Protein 8CN6 (pdb70)

InterPro domains:
  IPR016054 Ly-6 antigen/uPA receptor-like [SM00134] (26-108)
  IPR018363 CD59 antigen, conserved site [PS00983] (27-70)
  IPR045860 Snake toxin-like superfamily [G3DSA:2.10.60.10] (25-103)
  IPR045860 Snake toxin-like superfamily [SSF57302] (26-97)
  IPR056949 CD59 glycoprotein [PF25152] (28-95)
  IPR056949 CD59 glycoprotein [cd23554] (26-95)

Solvent-accessible surface area: 26222 Å² total

B-factor: mean 78.97, std 21.96, range [30.0, 183.28]

Foldseek 3Di:
DAKWQADPAWDQFGPRIDDDPPVFQKWKWKDQPSTIGTHRHHPVQPDDVSVCVVVVGDDMDMDMDRHHHPHGDVVVD/DAKWQFDPFWDQFGPHIDDDPPVFQKWKWKDQPSTIGTHRHHPVQPDDVSVCVVVVGDDMDMDMDGHHHPHGDVVD/DAKWQADPAWDQFGPDIDDDPPVFQKWKWKDAPSTIGTHRHHPVQPDDVSVCVVVVGDDMDMDMDGHHHPHGDVVD/DAKWQADPAWDQFRPRIDDDPPVFQKWKWKDQPSTIGTHRHHPVQPDDVSVCVVVVGDDMDMDMDRHHHPHGDVVPD/DAKWQADPFWDQFGPDIDDDPPVFQKWKWKDQDSTIGTHRHHPVQPDDVSVCVVVVGDDMDMDMDRDHHPHGPVVD/DAKWQADPAWDQFGDDIDDDPPVFQKWKWKDAPPTIGTHRHHPVQPDDVSVCVVVVGDDMDMDMDRDHHPHGDVVVD/DPDADPCGD/DDDADDCGD/DDDADDCGD

Sequence (486 aa):
MLQCYNCPNPTADCKTAVNCSSDFDACLITKAGLQVYNKCWKFEHCNFNDVTTRLRENELTYYCCKKDLCNFNEQLEMLQCYNCPNPTADCKTAVNCSSDFDACLITKAGLQVYNKCWKFEHCNFNDVTTRLRENELTYYCCKKDLCNFNEQLMLQCYNCPNPTADCKTAVNCSSDFDACLITKAGLQVYNKCWKFEHCNFNDVTTRLRENELTYYCCKKDLCNFNEQLMLQCYNCPNPTADCKTAVNCSSDFDACLITKAGLQVYNKCWKFEHCNFNDVTTRLRENELTYYCCKKDLCNFNEQLEMLQCYNCPNPTADCKTAVNCSSDFDACLITKAGLQVYNKCWKFEHCNFNDVTTRLRENELTYYCCKKDLCNFNEQLMLQCYNCPNPTADCKTAVNCSSDFDACLITKAGLQVYNKCWKFEHCNFNDVTTRLRENELTYYCCKKDLCNFNEQLEYSWTWGNVGYSWTWGNVGYSWTWGNVG

Organism: Homo sapiens (NCBI:txid9606)

GO terms:
  GO:0005886 plasma membrane (C, IDA)
  GO:0009897 external side of plasma membrane (C, IDA)
  GO:1903659 regulation of complement-dependent cytotoxicity (P, IDA)
  GO:0030449 regulation of complement activation (P, IDA)
  GO:0001971 negative regulation of activation of membrane attack complex (P, IDA)
  GO:0045916 negative regulation of complement activation (P, IDA)
  GO:1903660 negative regulation of complement-dependent cytotoxicity (P, IDA)
  GO:0140311 protein sequestering activity (F, IDA)
  GO:0005576 extracellular region (C, EXP)
  GO:0016020 membrane (C, TAS)
  GO:0007166 cell surface receptor signaling pathway (P, TAS)
  GO:0007596 blood coagulation (P, TAS)
  GO:0005515 protein binding (F, IPI)
  GO:0033116 endoplasmic reticulum-Golgi intermediate compartment membrane (C, TAS)
  GO:0035579 specific granule membrane (C, TAS)
  GO:0000139 Golgi membrane (C, TAS)
  GO:0070821 tertiary granule membrane (C, TAS)
  GO:0005789 endoplasmic reticulum membrane (C, TAS)
  GO:0005886 plasma membrane (C, TAS)
  GO:0012507 ER to Golgi transport vesicle membrane (C, TAS)

Secondary structure (DSSP, 8-state):
--EEE--SS--TT---EEEE-TT--EEEEEEETTEEEEEEE-GGG-SHHHHHHHHT-SS-EEEEE-STT---GGG--/--EEE--SS--TT--EEEE--TT--EEEEEEETTEEEEEEE-GGG-SHHHHHHHHT-SS-EEEEE-STT---GGG-/--EEE--SS--TT---EEE--TT--EEEEEEETTEEEEEEE-GGG-SHHHHHHHHT-SS-EEEEE-STT---GGG-/--EEE--SS--SS---EEE--TT--EEEEEEETTEEEEEEE-GGG-SHHHHHHHHT-SS-EEEEE-STT---GGG--/--EEE--SS--TT---EEE--TT--EEEEEEETTEEEEEEE-GGG-SHHHHHHHHT-SS-EEEEESSSS---GGG-/-EEEE--SS--TT---EEEE-TT--EEEEEEETTEEEEEEE-GGG-SHHHHHHHHT-SS-EEEEESSSS---GGGT-/---EEE---/--EEEE---/---EEE---

Nearest PDB structures (foldseek):
  2ofs-assembly1_A  TM=9.964E-01  e=3.714E-14  Homo sapiens
  5imt-assembly1_D-3  TM=1.000E+00  e=1.628E-13  Homo sapiens
  8b0h-assembly1_G  TM=9.804E-01  e=5.716E-14  Homo sapiens
  1cdq-assembly1_A  TM=9.326E-01  e=1.867E-11  Homo sapiens
  8b0f-assembly1_G  TM=8.576E-01  e=2.479E-10  Escherichia coli

Radius of gyration: 31.39 Å; Cα contacts (8 Å, |Δi|>4): 1227; chains: 9; bounding box: 33×71×100 Å

Structure (mmCIF, N/CA/C/O backbone):
data_8CN6
#
_entry.id   8CN6
#
_cell.length_a   30.94
_cell.length_b   85.88
_cell.length_c   96.57
_cell.angle_alpha   90
_cell.angle_beta   90.03
_cell.angle_gamma   90
#
_symmetry.space_group_name_H-M   'P 1 21 1'
#
loop_
_entity.id
_entity.type
_entity.pdbx_description
1 polymer 'CD59 glycoprotein'
2 polymer 'Cyclic peptide CP-06'
3 non-polymer 'ZINC ION'
4 water water
#
loop_
_atom_site.group_PDB
_atom_site.id
_atom_site.type_symbol
_atom_site.label_atom_id
_atom_site.label_alt_id
_atom_site.label_comp_id
_atom_site.label_asym_id
_atom_site.label_entity_id
_atom_site.label_seq_id
_atom_site.pdbx_PDB_ins_code
_atom_site.Cartn_x
_atom_site.Cartn_y
_atom_site.Cartn_z
_atom_site.occupancy
_atom_site.B_iso_or_equiv
_atom_site.auth_seq_id
_atom_site.auth_comp_id
_atom_site.auth_asym_id
_atom_site.auth_atom_id
_atom_site.pdbx_PDB_model_num
ATOM 1 N N . MET A 1 1 ? -8.648 5.415 -8.606 1 71.252 0 MET A N 1
ATOM 2 C CA . MET A 1 1 ? -8.23 3.988 -8.587 1 69.698 0 MET A CA 1
ATOM 3 C C . MET A 1 1 ? -9.392 3.07 -8.969 1 62.78 0 MET A C 1
ATOM 4 O O . MET A 1 1 ? -10.531 3.492 -8.987 1 83.488 0 MET A O 1
ATOM 20 N N . LEU A 1 2 ? -9.117 1.778 -9.127 1 56.614 1 LEU A N 1
ATOM 21 C CA . LEU A 1 2 ? -10.121 0.771 -9.429 1 55.484 1 LEU A CA 1
ATOM 22 C C . LEU A 1 2 ? -10.69 0.117 -8.182 1 59.256 1 LEU A C 1
ATOM 23 O O . LEU A 1 2 ? -9.955 -0.312 -7.276 1 59.594 1 LEU A O 1
ATOM 39 N N . GLN A 1 3 ? -12.031 0.116 -8.159 1 58.382 2 GLN A N 1
ATOM 40 C CA . GLN A 1 3 ? -12.821 -0.239 -6.99 1 58.437 2 GLN A CA 1
ATOM 41 C C . GLN A 1 3 ? -13.478 -1.61 -7.194 1 57.322 2 GLN A C 1
ATOM 42 O O . GLN A 1 3 ? -14.269 -1.787 -8.124 1 65.582 2 GLN A O 1
ATOM 56 N N . CYS A 1 4 ? -13.139 -2.571 -6.341 1 48.673 3 CYS A N 1
ATOM 57 C CA . CYS A 1 4 ? -13.614 -3.937 -6.43 1 54.318 3 CYS A CA 1
ATOM 58 C C . CYS A 1 4 ? -14.254 -4.354 -5.119 1 56.045 3 CYS A C 1
ATOM 59 O O . CYS A 1 4 ? -13.871 -3.85 -4.07 1 72.589 3 CYS A O 1
ATOM 66 N N . TYR A 1 5 ? -15.21 -5.285 -5.194 1 57.867 4 TYR A N 1
ATOM 67 C CA . TYR A 1 5 ? -15.602 -6.029 -4.016 1 61.843 4 TYR A CA 1
ATOM 68 C C . TYR A 1 5 ? -14.401 -6.891 -3.668 1 68.256 4 TYR A C 1
ATOM 69 O O . TYR A 1 5 ? -13.819 -7.528 -4.552 1 68.982 4 TYR A O 1
ATOM 87 N N . ASN A 1 6 ? -14.003 -6.838 -2.382 1 56.791 5 ASN A N 1
ATOM 88 C CA . ASN A 1 6 ? -12.79 -7.479 -1.951 1 60.332 5 ASN A CA 1
ATOM 89 C C . ASN A 1 6 ? -12.962 -7.932 -0.504 1 66.208 5 ASN A C 1
ATOM 90 O O . ASN A 1 6 ? -12.982 -7.105 0.412 1 73.12 5 ASN A O 1
ATOM 101 N N . CYS A 1 7 ? -13.178 -9.235 -0.312 1 67.622 6 CYS A N 1
ATOM 102 C CA . CYS A 1 7 ? -13.359 -9.783 1.022 1 70.309 6 CYS A CA 1
ATOM 103 C C . CYS A 1 7 ? -12.199 -10.712 1.335 1 67.507 6 CYS A C 1
ATOM 104 O O . CYS A 1 7 ? -11.946 -11.681 0.626 1 66.431 6 CYS A O 1
ATOM 111 N N . PRO A 1 8 ? -11.424 -10.423 2.401 1 72.986 7 PRO A N 1
ATOM 112 C CA . PRO A 1 8 ? -10.332 -11.284 2.838 1 71.384 7 PRO A CA 1
ATOM 113 C C . PRO A 1 8 ? -10.657 -12.762 2.771 1 66.62 7 PRO A C 1
ATOM 114 O O . PRO A 1 8 ? -9.778 -13.565 2.451 1 58.625 7 PRO A O 1
ATOM 125 N N . ASN A 1 9 ? -11.918 -13.109 3.073 1 70.935 8 ASN A N 1
ATOM 126 C CA . ASN A 1 9 ? -12.341 -14.509 3.064 1 73.422 8 ASN A CA 1
ATOM 127 C C . ASN A 1 9 ? -13.577 -14.732 2.208 1 68.939 8 ASN A C 1
ATOM 128 O O . ASN A 1 9 ? -14.426 -13.859 2.121 1 60.855 8 ASN A O 1
ATOM 139 N N . PRO A 1 10 ? -13.738 -15.941 1.631 1 73.365 9 PRO A N 1
ATOM 140 C CA . PRO A 1 10 ? -14.919 -16.275 0.838 1 72.799 9 PRO A CA 1
ATOM 141 C C . PRO A 1 10 ? -16.186 -15.927 1.605 1 80.45 9 PRO A C 1
ATOM 142 O O . PRO A 1 10 ? -16.251 -16.2 2.798 1 103.391 9 PRO A O 1
ATOM 153 N N . THR A 1 11 ? -17.166 -15.322 0.938 1 89.628 10 THR A N 1
ATOM 154 C CA . THR A 1 11 ? -18.437 -14.978 1.568 1 99.095 10 THR A CA 1
ATOM 155 C C . THR A 1 11 ? -19.575 -15.188 0.582 1 93.986 10 THR A C 1
ATOM 156 O O . THR A 1 11 ? -19.409 -14.988 -0.621 1 79.391 10 THR A O 1
ATOM 167 N N . ALA A 1 12 ? -20.725 -15.583 1.137 1 101.87 11 ALA A N 1
ATOM 168 C CA . ALA A 1 12 ? -21.93 -15.82 0.367 1 100.382 11 ALA A CA 1
ATOM 169 C C . ALA A 1 12 ? -22.366 -14.533 -0.331 1 91.372 11 ALA A C 1
ATOM 170 O O . ALA A 1 12 ? -22.843 -14.591 -1.452 1 97.523 11 ALA A O 1
ATOM 177 N N . ASP A 1 13 ? -22.196 -13.364 0.284 1 86.451 12 ASP A N 1
ATOM 178 C CA . ASP A 1 13 ? -22.373 -12.103 -0.444 1 90.716 12 ASP A CA 1
ATOM 179 C C . ASP A 1 13 ? -21.56 -11.006 0.218 1 90.839 12 ASP A C 1
ATOM 180 O O . ASP A 1 13 ? -22.035 -10.356 1.134 1 97.275 12 ASP A O 1
ATOM 189 N N . CYS A 1 14 ? -20.339 -10.817 -0.301 1 80.822 13 CYS A N 1
ATOM 190 C CA . CYS A 1 14 ? -19.427 -9.726 -0.012 1 76.424 13 CYS A CA 1
ATOM 191 C C . CYS A 1 14 ? -19.973 -8.421 -0.557 1 78.361 13 CYS A C 1
ATOM 192 O O . CYS A 1 14 ? -20.312 -8.325 -1.733 1 81.951 13 CYS A O 1
ATOM 199 N N . LYS A 1 15 ? -20.063 -7.423 0.311 1 80.15 14 LYS A N 1
ATOM 200 C CA . LYS A 1 15 ? -20.429 -6.077 -0.118 1 82.751 14 LYS A CA 1
ATOM 201 C C . LYS A 1 15 ? -19.39 -5.091 0.415 1 83.004 14 LYS A C 1
ATOM 202 O O . LYS A 1 15 ? -19.638 -3.896 0.593 1 91.824 14 LYS A O 1
ATOM 221 N N . THR A 1 16 ? -18.182 -5.585 0.659 1 74.745 15 THR A N 1
ATOM 222 C CA . THR A 1 16 ? -17.065 -4.772 1.121 1 70.848 15 THR A CA 1
ATOM 223 C C . THR A 1 16 ? -16.348 -4.216 -0.109 1 60.397 15 THR A C 1
ATOM 224 O O . THR A 1 16 ? -15.795 -4.982 -0.901 1 56.984 15 THR A O 1
ATOM 235 N N . ALA A 1 17 ? -16.388 -2.903 -0.296 1 59.595 16 ALA A N 1
ATOM 236 C CA . ALA A 1 17 ? -15.834 -2.314 -1.511 1 61.761 16 ALA A CA 1
ATOM 237 C C . ALA A 1 17 ? -14.523 -1.639 -1.157 1 64.734 16 ALA A C 1
ATOM 238 O O . ALA A 1 17 ? -14.501 -0.852 -0.236 1 86.233 16 ALA A O 1
ATOM 245 N N . VAL A 1 18 ? -13.458 -1.849 -1.935 1 66.32 17 VAL A N 1
ATOM 246 C CA . VAL A 1 18 ? -12.205 -1.171 -1.66 1 63.548 17 VAL A CA 1
ATOM 247 C C . VAL A 1 18 ? -11.679 -0.46 -2.905 1 62.516 17 VAL A C 1
ATOM 248 O O . VAL A 1 18 ? -11.999 -0.846 -4.011 1 83.056 17 VAL A O 1
ATOM 261 N N . ASN A 1 19 ? -10.883 0.587 -2.724 1 55.191 18 ASN A N 1
ATOM 262 C CA . ASN A 1 19 ? -9.919 1.003 -3.728 1 60.118 18 ASN A CA 1
ATOM 263 C C . ASN A 1 19 ? -8.728 0.034 -3.77 1 59.002 18 ASN A C 1
ATOM 264 O O . ASN A 1 19 ? -7.862 0.042 -2.892 1 71.124 18 ASN A O 1
ATOM 275 N N . CYS A 1 20 ? -8.712 -0.855 -4.761 1 53.737 19 CYS A N 1
ATOM 276 C CA . CYS A 1 20 ? -7.543 -1.676 -5.017 1 55.083 19 CYS A CA 1
ATOM 277 C C . CYS A 1 20 ? -6.354 -0.765 -5.273 1 65.619 19 CYS A C 1
ATOM 278 O O . CYS A 1 20 ? -6.517 0.272 -5.964 1 65.794 19 CYS A O 1
ATOM 285 N N . SER A 1 21 ? -5.165 -1.163 -4.744 1 69.051 20 SER A N 1
ATOM 286 C CA . SER A 1 21 ? -3.951 -0.41 -5.044 1 78.032 20 SER A CA 1
ATOM 287 C C . SER A 1 21 ? -3.567 -0.555 -6.519 1 78.488 20 SER A C 1
ATOM 288 O O . SER A 1 21 ? -4.054 -1.473 -7.173 1 70.508 20 SER A O 1
ATOM 296 N N . SER A 1 22 ? -2.686 0.337 -7.004 1 77.869 21 SER A N 1
ATOM 297 C CA . SER A 1 22 ? -2.271 0.434 -8.393 1 90.252 21 SER A CA 1
ATOM 298 C C . SER A 1 22 ? -1.756 -0.864 -9.009 1 98.867 21 SER A C 1
ATOM 299 O O . SER A 1 22 ? -1.821 -1.055 -10.223 1 107.107 21 SER A O 1
ATOM 307 N N . ASP A 1 23 ? -1.152 -1.703 -8.165 1 99.262 22 ASP A N 1
ATOM 308 C CA . ASP A 1 23 ? -0.65 -3.019 -8.559 1 108.205 22 ASP A CA 1
ATOM 309 C C . ASP A 1 23 ? -1.764 -3.881 -9.179 1 89.718 22 ASP A C 1
ATOM 310 O O . ASP A 1 23 ? -1.487 -4.79 -9.966 1 84.663 22 ASP A O 1
ATOM 319 N N . PHE A 1 24 ? -3.016 -3.638 -8.772 1 81.913 23 PHE A N 1
ATOM 320 C CA . PHE A 1 24 ? -4.132 -4.446 -9.226 1 87.674 23 PHE A CA 1
ATOM 321 C C . PHE A 1 24 ? -4.952 -3.656 -10.247 1 79.355 23 PHE A C 1
ATOM 322 O O . PHE A 1 24 ? -5.307 -2.504 -10.005 1 76.332 23 PHE A O 1
ATOM 339 N N . ASP A 1 25 ? -5.219 -4.299 -11.391 1 78.252 24 ASP A N 1
ATOM 340 C CA . ASP A 1 25 ? -5.859 -3.625 -12.51 1 68.401 24 ASP A CA 1
ATOM 341 C C . ASP A 1 25 ? -7.211 -4.242 -12.84 1 60.576 24 ASP A C 1
ATOM 342 O O . ASP A 1 25 ? -7.813 -3.754 -13.765 1 59.88 24 ASP A O 1
ATOM 351 N N . ALA A 1 26 ? -7.672 -5.261 -12.094 1 54.237 25 ALA A N 1
ATOM 352 C CA . ALA A 1 26 ? -8.955 -5.881 -12.342 1 53.546 25 ALA A CA 1
ATOM 353 C C . ALA A 1 26 ? -9.611 -6.366 -11.063 1 59.791 25 ALA A C 1
ATOM 354 O O . ALA A 1 26 ? -8.943 -6.562 -10.046 1 59.133 25 ALA A O 1
ATOM 361 N N . CYS A 1 27 ? -10.935 -6.607 -11.164 1 61.088 26 CYS A N 1
ATOM 362 C CA . CYS A 1 27 ? -11.755 -7.181 -10.12 1 54.016 26 CYS A CA 1
ATOM 363 C C . CYS A 1 27 ? -12.102 -8.609 -10.51 1 57.462 26 CYS A C 1
ATOM 364 O O . CYS A 1 27 ? -12.619 -8.769 -11.595 1 56.018 26 CYS A O 1
ATOM 371 N N . LEU A 1 28 ? -11.891 -9.587 -9.606 1 55.427 27 LEU A N 1
ATOM 372 C CA . LEU A 1 28 ? -12.263 -10.989 -9.804 1 58.341 27 LEU A CA 1
ATOM 373 C C . LEU A 1 28 ? -13.519 -11.414 -9.05 1 52.57 27 LEU A C 1
ATOM 374 O O . LEU A 1 28 ? -13.726 -11.028 -7.925 1 61.908 27 LEU A O 1
ATOM 390 N N . ILE A 1 29 ? -14.307 -12.309 -9.618 1 49.926 28 ILE A N 1
ATOM 391 C CA . ILE A 1 29 ? -15.21 -13.078 -8.791 1 53.708 28 ILE A CA 1
ATOM 392 C C . ILE A 1 29 ? -15.124 -14.531 -9.241 1 54.659 28 ILE A C 1
ATOM 393 O O . ILE A 1 29 ? -15.026 -14.766 -10.433 1 49.818 28 ILE A O 1
ATOM 409 N N . THR A 1 30 ? -15.229 -15.481 -8.298 1 55.674 29 THR A N 1
ATOM 410 C CA . THR A 1 30 ? -15.204 -16.892 -8.704 1 70.436 29 THR A CA 1
ATOM 411 C C . THR A 1 30 ? -15.93 -17.763 -7.7 1 60.33 29 THR A C 1
ATOM 412 O O . THR A 1 30 ? -15.769 -17.585 -6.497 1 68.165 29 THR A O 1
ATOM 423 N N . LYS A 1 31 ? -16.749 -18.674 -8.225 1 62.178 30 LYS A N 1
ATOM 424 C CA . LYS A 1 31 ? -17.378 -19.707 -7.44 1 68.76 30 LYS A CA 1
ATOM 425 C C . LYS A 1 31 ? -16.548 -20.975 -7.583 1 69.097 30 LYS A C 1
ATOM 426 O O . LYS A 1 31 ? -16.228 -21.394 -8.691 1 59.605 30 LYS A O 1
ATOM 445 N N . ALA A 1 32 ? -16.221 -21.563 -6.438 1 72.18 31 ALA A N 1
ATOM 446 C CA . ALA A 1 32 ? -15.607 -22.876 -6.387 1 81.88 31 ALA A CA 1
ATOM 447 C C . ALA A 1 32 ? -16.488 -23.726 -5.476 1 80.85 31 ALA A C 1
ATOM 448 O O . ALA A 1 32 ? -16.49 -23.528 -4.256 1 80.19 31 ALA A O 1
ATOM 455 N N . GLY A 1 33 ? -17.281 -24.62 -6.072 1 83.256 32 GLY A N 1
ATOM 456 C CA . GLY A 1 33 ? -18.34 -25.277 -5.33 1 89.586 32 GLY A CA 1
ATOM 457 C C . GLY A 1 33 ? -19.283 -24.192 -4.808 1 98.58 32 GLY A C 1
ATOM 458 O O . GLY A 1 33 ? -19.595 -23.248 -5.533 1 101.119 32 GLY A O 1
ATOM 462 N N . LEU A 1 34 ? -19.655 -24.263 -3.529 1 97.967 33 LEU A N 1
ATOM 463 C CA . LEU A 1 34 ? -20.559 -23.271 -2.962 1 91.118 33 LEU A CA 1
ATOM 464 C C . LEU A 1 34 ? -19.799 -22.039 -2.489 1 87.644 33 LEU A C 1
ATOM 465 O O . LEU A 1 34 ? -20.42 -21.045 -2.113 1 92.597 33 LEU A O 1
ATOM 481 N N . GLN A 1 35 ? -18.462 -22.08 -2.54 1 81.482 34 GLN A N 1
ATOM 482 C CA . GLN A 1 35 ? -17.664 -20.986 -2.01 1 78.547 34 GLN A CA 1
ATOM 483 C C . GLN A 1 35 ? -17.42 -19.924 -3.077 1 78.091 34 GLN A C 1
ATOM 484 O O . GLN A 1 35 ? -17.263 -20.24 -4.243 1 72.676 34 GLN A O 1
ATOM 498 N N . VAL A 1 36 ? -17.353 -18.655 -2.654 1 89.09 35 VAL A N 1
ATOM 499 C CA . VAL A 1 36 ? -17.325 -17.506 -3.553 1 82.078 35 VAL A CA 1
ATOM 500 C C . VAL A 1 36 ? -16.218 -16.551 -3.122 1 73.258 35 VAL A C 1
ATOM 501 O O . VAL A 1 36 ? -16.148 -16.121 -1.979 1 79.75 35 VAL A O 1
ATOM 514 N N . TYR A 1 37 ? -15.402 -16.146 -4.063 1 72.179 36 TYR A N 1
ATOM 515 C CA . TYR A 1 37 ? -14.31 -15.25 -3.74 1 73.695 36 TYR A CA 1
ATOM 516 C C . TYR A 1 37 ? -14.512 -13.951 -4.511 1 76.152 36 TYR A C 1
ATOM 517 O O . TYR A 1 37 ? -15.004 -14.004 -5.636 1 73.002 36 TYR A O 1
ATOM 535 N N . ASN A 1 38 ? -14.144 -12.828 -3.9 1 68.913 37 ASN A N 1
ATOM 536 C CA . ASN A 1 38 ? -14.253 -11.527 -4.536 1 61.513 37 ASN A CA 1
ATOM 537 C C . ASN A 1 38 ? -13.001 -10.772 -4.19 1 64.44 37 ASN A C 1
ATOM 538 O O . ASN A 1 38 ? -12.758 -10.615 -3.021 1 76.226 37 ASN A O 1
ATOM 549 N N . LYS A 1 39 ? -12.219 -10.346 -5.184 1 74.279 38 LYS A N 1
ATOM 550 C CA . LYS A 1 39 ? -10.856 -9.891 -4.948 1 64.097 38 LYS A CA 1
ATOM 551 C C . LYS A 1 39 ? -10.439 -8.849 -5.972 1 70.737 38 LYS A C 1
ATOM 552 O O . LYS A 1 39 ? -10.855 -8.883 -7.125 1 81.014 38 LYS A O 1
ATOM 571 N N . CYS A 1 40 ? -9.621 -7.916 -5.507 1 70.223 39 CYS A N 1
ATOM 572 C CA . CYS A 1 40 ? -8.642 -7.215 -6.314 1 55.793 39 CYS A CA 1
ATOM 573 C C . CYS A 1 40 ? -7.744 -8.232 -6.987 1 56.112 39 CYS A C 1
ATOM 574 O O . CYS A 1 40 ? -7.329 -9.181 -6.351 1 61.703 39 CYS A O 1
ATOM 581 N N . TRP A 1 41 ? -7.425 -8.012 -8.26 1 63.143 40 TRP A N 1
ATOM 582 C CA . TRP A 1 41 ? -6.703 -8.988 -9.051 1 61.534 40 TRP A CA 1
ATOM 583 C C . TRP A 1 41 ? -5.957 -8.309 -10.199 1 67.642 40 TRP A C 1
ATOM 584 O O . TRP A 1 41 ? -6.127 -7.122 -10.429 1 56.433 40 TRP A O 1
ATOM 605 N N . LYS A 1 42 ? -5.084 -9.086 -10.857 1 72.729 41 LYS A N 1
ATOM 606 C CA . LYS A 1 42 ? -4.373 -8.717 -12.056 1 68.648 41 LYS A CA 1
ATOM 607 C C . LYS A 1 42 ? -4.935 -9.495 -13.257 1 67.33 41 LYS A C 1
ATOM 608 O O . LYS A 1 42 ? -4.992 -10.728 -13.251 1 59.074 41 LYS A O 1
ATOM 627 N N . PHE A 1 43 ? -5.33 -8.746 -14.302 1 65.402 42 PHE A N 1
ATOM 628 C CA . PHE A 1 43 ? -5.891 -9.28 -15.533 1 61.54 42 PHE A CA 1
ATOM 629 C C . PHE A 1 43 ? -4.982 -10.339 -16.16 1 66.442 42 PHE A C 1
ATOM 630 O O . PHE A 1 43 ? -5.493 -11.379 -16.568 1 69.483 42 PHE A O 1
ATOM 647 N N . GLU A 1 44 ? -3.648 -10.111 -16.211 1 72.336 43 GLU A N 1
ATOM 648 C CA . GLU A 1 44 ? -2.748 -11.107 -16.772 1 75.824 43 GLU A CA 1
ATOM 649 C C . GLU A 1 44 ? -3.062 -12.464 -16.136 1 74.262 43 GLU A C 1
ATOM 650 O O . GLU A 1 44 ? -3.092 -13.473 -16.834 1 74.099 43 GLU A O 1
ATOM 662 N N . HIS A 1 45 ? -3.364 -12.494 -14.826 1 71.269 44 HIS A N 1
ATOM 663 C CA . HIS A 1 45 ? -3.316 -13.737 -14.059 1 75.941 44 HIS A CA 1
ATOM 664 C C . HIS A 1 45 ? -4.797 -14.156 -13.834 1 76.218 44 HIS A C 1
ATOM 665 O O . HIS A 1 45 ? -5.093 -15.011 -12.986 1 87.486 44 HIS A O 1
ATOM 680 N N . CYS A 1 46 ? -5.775 -13.674 -14.665 1 72.261 45 CYS A N 1
ATOM 681 C CA . CYS A 1 46 ? -7.176 -14.141 -14.589 1 79.182 45 CYS A CA 1
ATOM 682 C C . CYS A 1 46 ? -7.478 -15.329 -15.525 1 79.801 45 CYS A C 1
ATOM 683 O O . CYS A 1 46 ? -7.997 -15.163 -16.63 1 88.176 45 CYS A O 1
ATOM 690 N N . ASN A 1 47 ? -7.229 -16.558 -15.085 1 78.436 46 ASN A N 1
ATOM 691 C CA . ASN A 1 47 ? -7.486 -17.719 -15.917 1 72.957 46 ASN A CA 1
ATOM 692 C C . ASN A 1 47 ? -7.551 -18.929 -15.005 1 73.835 46 ASN A C 1
ATOM 693 O O . ASN A 1 47 ? -7.185 -18.849 -13.848 1 69.811 46 ASN A O 1
ATOM 704 N N . PHE A 1 48 ? -7.966 -20.066 -15.541 1 79.605 47 PHE A N 1
ATOM 705 C CA . PHE A 1 48 ? -8.246 -21.183 -14.662 1 80.239 47 PHE A CA 1
ATOM 706 C C . PHE A 1 48 ? -7.015 -21.577 -13.838 1 90.005 47 PHE A C 1
ATOM 707 O O . PHE A 1 48 ? -7.137 -21.835 -12.64 1 73.173 47 PHE A O 1
ATOM 724 N N . ASN A 1 49 ? -5.843 -21.636 -14.505 1 84.404 48 ASN A N 1
ATOM 725 C CA . ASN A 1 49 ? -4.616 -22.074 -13.874 1 78.995 48 ASN A CA 1
ATOM 726 C C . ASN A 1 49 ? -4.221 -21.097 -12.78 1 76.715 48 ASN A C 1
ATOM 727 O O . ASN A 1 49 ? -4.007 -21.5 -11.641 1 81.241 48 ASN A O 1
ATOM 738 N N . ASP A 1 50 ? -4.151 -19.805 -13.111 1 86.627 49 ASP A N 1
ATOM 739 C CA . ASP A 1 50 ? -3.643 -18.807 -12.171 1 79.734 49 ASP A CA 1
ATOM 740 C C . ASP A 1 50 ? -4.584 -18.752 -10.955 1 76.779 49 ASP A C 1
ATOM 741 O O . ASP A 1 50 ? -4.128 -18.815 -9.813 1 80.325 49 ASP A O 1
ATOM 750 N N . VAL A 1 51 ? -5.904 -18.746 -11.194 1 68.44 50 VAL A N 1
ATOM 751 C CA . VAL A 1 51 ? -6.895 -18.565 -10.145 1 67.286 50 VAL A CA 1
ATOM 752 C C . VAL A 1 51 ? -6.935 -19.805 -9.246 1 79.388 50 VAL A C 1
ATOM 753 O O . VAL A 1 51 ? -6.983 -19.647 -8.023 1 69.353 50 VAL A O 1
ATOM 766 N N . THR A 1 52 ? -6.954 -21.016 -9.832 1 78.686 51 THR A N 1
ATOM 767 C CA . THR A 1 52 ? -7.003 -22.238 -9.032 1 71.931 51 THR A CA 1
ATOM 768 C C . THR A 1 52 ? -5.778 -22.309 -8.132 1 77.343 51 THR A C 1
ATOM 769 O O . THR A 1 52 ? -5.925 -22.516 -6.923 1 75.001 51 THR A O 1
ATOM 780 N N . THR A 1 53 ? -4.569 -22.13 -8.685 1 86.262 52 THR A N 1
ATOM 781 C CA . THR A 1 53 ? -3.391 -22.275 -7.84 1 89.452 52 THR A CA 1
ATOM 782 C C . THR A 1 53 ? -3.379 -21.176 -6.765 1 79.169 52 THR A C 1
ATOM 783 O O . THR A 1 53 ? -3.181 -21.477 -5.59 1 77.355 52 THR A O 1
ATOM 794 N N . ARG A 1 54 ? -3.66 -19.914 -7.118 1 80.801 53 ARG A N 1
ATOM 795 C CA . ARG A 1 54 ? -3.471 -18.815 -6.172 1 83.862 53 ARG A CA 1
ATOM 796 C C . ARG A 1 54 ? -4.483 -18.911 -5.024 1 80.986 53 ARG A C 1
ATOM 797 O O . ARG A 1 54 ? -4.186 -18.458 -3.926 1 74.802 53 ARG A O 1
ATOM 818 N N . LEU A 1 55 ? -5.661 -19.518 -5.255 1 79.159 54 LEU A N 1
ATOM 819 C CA . LEU A 1 55 ? -6.663 -19.647 -4.207 1 90.456 54 LEU A CA 1
ATOM 820 C C . LEU A 1 55 ? -6.785 -21.083 -3.687 1 100.758 54 LEU A C 1
ATOM 821 O O . LEU A 1 55 ? -7.671 -21.36 -2.88 1 97.616 54 LEU A O 1
ATOM 837 N N . ARG A 1 56 ? -5.911 -21.995 -4.128 1 90.902 55 ARG A N 1
ATOM 838 C CA . ARG A 1 56 ? -5.894 -23.353 -3.616 1 94.027 55 ARG A CA 1
ATOM 839 C C . ARG A 1 56 ? -7.261 -24.01 -3.807 1 93.92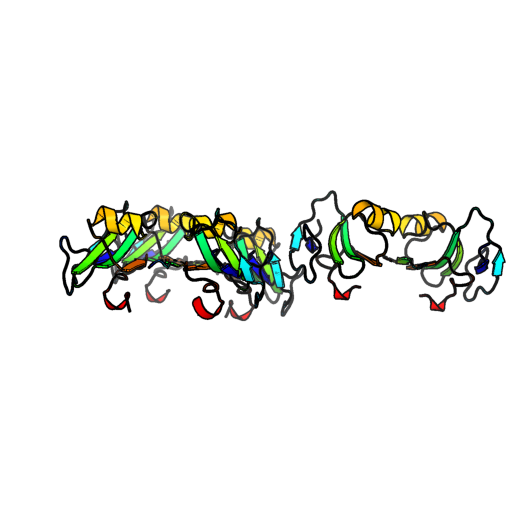 55 ARG A C 1
ATOM 840 O O . ARG A 1 56 ? -7.887 -24.458 -2.85 1 106.273 55 ARG A O 1
ATOM 861 N N . GLU A 1 57 ? -7.681 -24.13 -5.066 1 85.459 56 GLU A N 1
ATOM 862 C CA . GLU A 1 57 ? -8.977 -24.676 -5.42 1 82.293 56 GLU A CA 1
ATOM 863 C C . GLU A 1 57 ? -8.877 -25.517 -6.694 1 78.015 56 GLU A C 1
ATOM 864 O O . GLU A 1 57 ? -8.221 -25.143 -7.651 1 82.28 56 GLU A O 1
ATOM 876 N N . ASN A 1 58 ? -9.669 -26.581 -6.751 1 83.837 57 ASN A N 1
ATOM 877 C CA . ASN A 1 58 ? -9.609 -27.549 -7.829 1 96.241 57 ASN A CA 1
ATOM 878 C C . ASN A 1 58 ? -10.507 -27.188 -9.018 1 88.233 57 ASN A C 1
ATOM 879 O O . ASN A 1 58 ? -10.117 -27.485 -10.136 1 73.935 57 ASN A O 1
ATOM 890 N N . GLU A 1 59 ? -11.711 -26.653 -8.77 1 81.612 58 GLU A N 1
ATOM 891 C CA . GLU A 1 59 ? -12.769 -26.584 -9.773 1 88.081 58 GLU A CA 1
ATOM 892 C C . GLU A 1 59 ? -13.571 -25.307 -9.524 1 86.475 58 GLU A C 1
ATOM 893 O O . GLU A 1 59 ? -14.123 -25.092 -8.454 1 76.418 58 GLU A O 1
ATOM 905 N N . LEU A 1 60 ? -13.603 -24.405 -10.512 1 82.573 59 LEU A N 1
ATOM 906 C CA . LEU A 1 60 ? -14.247 -23.122 -10.327 1 75.836 59 LEU A CA 1
ATOM 907 C C . LEU A 1 60 ? -14.588 -22.5 -11.678 1 79.276 59 LEU A C 1
ATOM 908 O O . LEU A 1 60 ? -14.061 -22.91 -12.704 1 68.207 59 LEU A O 1
ATOM 924 N N . THR A 1 61 ? -15.5 -21.52 -11.633 1 78.396 60 THR A N 1
ATOM 925 C CA . THR A 1 61 ? -15.711 -20.634 -12.762 1 77.349 60 THR A CA 1
ATOM 926 C C . THR A 1 61 ? -15.364 -19.224 -12.279 1 69.927 60 THR A C 1
ATOM 927 O O . THR A 1 61 ? -15.427 -18.958 -11.076 1 69.382 60 THR A O 1
ATOM 938 N N . TYR A 1 62 ? -14.918 -18.361 -13.189 1 60.097 61 TYR A N 1
ATOM 939 C CA . TYR A 1 62 ? -14.419 -17.063 -12.772 1 64.333 61 TYR A CA 1
ATOM 940 C C . TYR A 1 62 ? -14.853 -16.009 -13.773 1 64.173 61 TYR A C 1
ATOM 941 O O . TYR A 1 62 ? -15.049 -16.251 -14.971 1 50.85 61 TYR A O 1
ATOM 959 N N . TYR A 1 63 ? -14.906 -14.795 -13.255 1 68.546 62 TYR A N 1
ATOM 960 C CA . TYR A 1 63 ? -15.11 -13.65 -14.095 1 64.232 62 TYR A CA 1
ATOM 961 C C . TYR A 1 63 ? -14.229 -12.527 -13.609 1 63.703 62 TYR A C 1
ATOM 962 O O . TYR A 1 63 ? -14.118 -12.355 -12.397 1 61.237 62 TYR A O 1
ATOM 980 N N . CYS A 1 64 ? -13.659 -11.801 -14.559 1 62.056 63 CYS A N 1
ATOM 981 C CA . CYS A 1 64 ? -12.885 -10.609 -14.264 1 61.275 63 CYS A CA 1
ATOM 982 C C . CYS A 1 64 ? -13.244 -9.465 -15.183 1 60.189 63 CYS A C 1
ATOM 983 O O . CYS A 1 64 ? -13.517 -9.661 -16.373 1 57.461 63 CYS A O 1
ATOM 990 N N . CYS A 1 65 ? -13.12 -8.272 -14.611 1 61.726 64 CYS A N 1
ATOM 991 C CA . CYS A 1 65 ? -13.474 -7.076 -15.33 1 74.816 64 CYS A CA 1
ATOM 992 C C . CYS A 1 65 ? -12.763 -5.886 -14.724 1 70.092 64 CYS A C 1
ATOM 993 O O . CYS A 1 65 ? -12.265 -5.992 -13.591 1 58.922 64 CYS A O 1
ATOM 1000 N N . LYS A 1 66 ? -12.826 -4.759 -15.47 1 54.11 65 LYS A N 1
ATOM 1001 C CA . LYS A 1 66 ? -12.113 -3.56 -15.083 1 50.78 65 LYS A CA 1
ATOM 1002 C C . LYS A 1 66 ? -13.007 -2.335 -14.876 1 52.873 65 LYS A C 1
ATOM 1003 O O . LYS A 1 66 ? -12.552 -1.209 -15.059 1 58.153 65 LYS A O 1
ATOM 1022 N N . LYS A 1 67 ? -14.282 -2.506 -14.542 1 54.916 66 LYS A N 1
ATOM 1023 C CA . LYS A 1 67 ? -15.146 -1.367 -14.237 1 61.679 66 LYS A CA 1
ATOM 1024 C C . LYS A 1 67 ? -15.421 -1.402 -12.736 1 61.624 66 LYS A C 1
ATOM 1025 O O . LYS A 1 67 ? -15.467 -2.4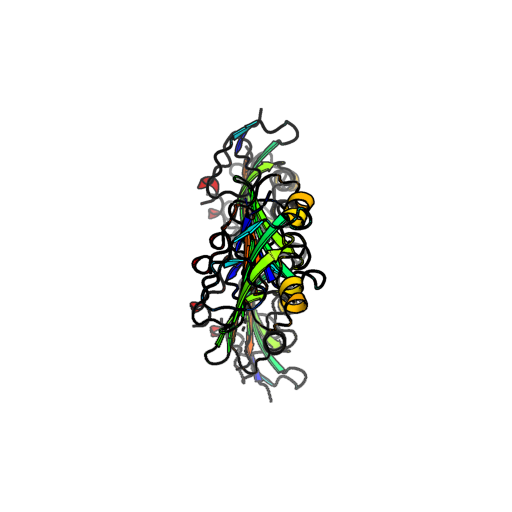55 -12.119 1 59.105 66 LYS A O 1
ATOM 1044 N N . ASP A 1 68 ? -15.685 -0.242 -12.12 1 63.059 67 ASP A N 1
ATOM 1045 C CA . ASP A 1 68 ? -15.856 -0.184 -10.679 1 59.085 67 ASP A CA 1
ATOM 1046 C C . ASP A 1 68 ? -16.985 -1.114 -10.223 1 58.5 67 ASP A C 1
ATOM 1047 O O . ASP A 1 68 ? -18.103 -1.081 -10.722 1 56.41 67 ASP A O 1
ATOM 1056 N N . LEU A 1 69 ? -16.688 -1.943 -9.218 1 58.984 68 LEU A N 1
ATOM 1057 C CA . LEU A 1 69 ? -17.698 -2.723 -8.506 1 54.514 68 LEU A CA 1
ATOM 1058 C C . LEU A 1 69 ? -18.374 -3.708 -9.44 1 58.333 68 LEU A C 1
ATOM 1059 O O . LEU A 1 69 ? -19.512 -4.075 -9.221 1 63.948 68 LEU A O 1
ATOM 1075 N N . CYS A 1 70 ? -17.634 -4.216 -10.431 1 65.663 69 CYS A N 1
ATOM 1076 C CA . CYS A 1 70 ? -18.228 -5.083 -11.44 1 63.693 69 CYS A CA 1
ATOM 1077 C C . CYS A 1 70 ? -18.22 -6.552 -11.035 1 62.234 69 CYS A C 1
ATOM 1078 O O . CYS A 1 70 ? -18.917 -7.362 -11.647 1 56.672 69 CYS A O 1
ATOM 1085 N N . ASN A 1 71 ? -17.415 -6.911 -10.031 1 62.149 70 ASN A N 1
ATOM 1086 C CA . ASN A 1 71 ? -17.24 -8.3 -9.638 1 56.182 70 ASN A CA 1
ATOM 1087 C C . ASN A 1 71 ? -18.32 -8.704 -8.622 1 58.122 70 ASN A C 1
ATOM 1088 O O . ASN A 1 71 ? -17.979 -9.134 -7.53 1 53.332 70 ASN A O 1
ATOM 1099 N N . PHE A 1 72 ? -19.6 -8.65 -9.034 1 54.071 71 PHE A N 1
ATOM 1100 C CA . PHE A 1 72 ? -20.719 -9.008 -8.179 1 60.676 71 PHE A CA 1
ATOM 1101 C C . PHE A 1 72 ? -21.167 -10.407 -8.589 1 71.162 71 PHE A C 1
ATOM 1102 O O . PHE A 1 72 ? -20.868 -10.85 -9.707 1 85.831 71 PHE A O 1
ATOM 1119 N N . ASN A 1 73 ? -21.945 -11.071 -7.709 1 66.091 72 ASN A N 1
ATOM 1120 C CA . ASN A 1 73 ? -22.183 -12.495 -7.791 1 69.557 72 ASN A CA 1
ATOM 1121 C C . ASN A 1 73 ? -22.988 -12.861 -9.027 1 75.566 72 ASN A C 1
ATOM 1122 O O . ASN A 1 73 ? -22.727 -13.887 -9.643 1 76.939 72 ASN A O 1
ATOM 1133 N N . GLU A 1 74 ? -23.961 -12.017 -9.4 1 86.803 73 GLU A N 1
ATOM 1134 C CA . GLU A 1 74 ? -24.811 -12.298 -10.555 1 90.671 73 GLU A CA 1
ATOM 1135 C C . GLU A 1 74 ? -24.031 -12.303 -11.866 1 78.755 73 GLU A C 1
ATOM 1136 O O . GLU A 1 74 ? -24.587 -12.65 -12.879 1 90.264 73 GLU A O 1
ATOM 1148 N N . GLN A 1 75 ? -22.752 -11.946 -11.869 1 77.403 74 GLN A N 1
ATOM 1149 C CA . GLN A 1 75 ? -21.958 -12.059 -13.081 1 67.979 74 GLN A CA 1
ATOM 1150 C C . GLN A 1 75 ? -21.715 -13.498 -13.518 1 72.775 74 GLN A C 1
ATOM 1151 O O . GLN A 1 75 ? -21.397 -13.741 -14.66 1 77.915 74 GLN A O 1
ATOM 1165 N N . LEU A 1 76 ? -21.807 -14.454 -12.6 1 88.418 75 LEU A N 1
ATOM 1166 C CA . LEU A 1 76 ? -21.687 -15.883 -12.887 1 88.527 75 LEU A CA 1
ATOM 1167 C C . LEU A 1 76 ? -23.086 -16.509 -12.841 1 99.837 75 LEU A C 1
ATOM 1168 O O . LEU A 1 76 ? -23.487 -17.058 -11.814 1 92.951 75 LEU A O 1
ATOM 1184 N N . GLU A 1 77 ? -23.804 -16.444 -13.968 1 109.329 76 GLU A N 1
ATOM 1185 C CA . GLU A 1 77 ? -25.226 -16.754 -14.038 1 108.323 76 GLU A CA 1
ATOM 1186 C C . GLU A 1 77 ? -25.982 -16.112 -12.852 1 104.056 76 GLU A C 1
ATOM 1187 O O . GLU A 1 77 ? -27.012 -15.393 -13.088 1 84.692 76 GLU A O 1
ATOM 1199 N N . MET B 1 1 ? 0.75 -12.656 5.021 1 110.473 0 MET B N 1
ATOM 1200 C CA . MET B 1 1 ? 0.984 -11.205 5.297 1 111.626 0 MET B CA 1
ATOM 1201 C C . MET B 1 1 ? -0.354 -10.467 5.229 1 107.632 0 MET B C 1
ATOM 1202 O O . MET B 1 1 ? -1.321 -10.931 4.621 1 121.252 0 MET B O 1
ATOM 1218 N N . LEU B 1 2 ? -0.385 -9.272 5.811 1 83.588 1 LEU B N 1
ATOM 1219 C CA . LEU B 1 2 ? -1.644 -8.617 6.163 1 88.413 1 LEU B CA 1
ATOM 1220 C C . LEU B 1 2 ? -2.114 -7.538 5.177 1 89.852 1 LEU B C 1
ATOM 1221 O O . LEU B 1 2 ? -1.315 -6.76 4.656 1 71.184 1 LEU B O 1
ATOM 1237 N N . GLN B 1 3 ? -3.441 -7.417 5.03 1 70.549 2 GLN B N 1
ATOM 1238 C CA . GLN B 1 3 ? -4.113 -6.408 4.235 1 66.813 2 GLN B CA 1
ATOM 1239 C C . GLN B 1 3 ? -4.747 -5.37 5.171 1 64.513 2 GLN B C 1
ATOM 1240 O O . GLN B 1 3 ? -5.615 -5.708 5.963 1 74.974 2 GLN B O 1
ATOM 1254 N N . CYS B 1 4 ? -4.352 -4.092 5.038 1 56.308 3 CYS B N 1
ATOM 1255 C CA . CYS B 1 4 ? -4.918 -3.011 5.823 1 63.002 3 CYS B CA 1
ATOM 1256 C C . CYS B 1 4 ? -5.451 -1.93 4.907 1 62.435 3 CYS B C 1
ATOM 1257 O O . CYS B 1 4 ? -4.957 -1.791 3.803 1 59.745 3 CYS B O 1
ATOM 1264 N N . TYR B 1 5 ? -6.422 -1.142 5.402 1 65.073 4 TYR B N 1
ATOM 1265 C CA . TYR B 1 5 ? -6.669 0.158 4.807 1 56.765 4 TYR B CA 1
ATOM 1266 C C . TYR B 1 5 ? -5.424 0.987 5.053 1 56.766 4 TYR B C 1
ATOM 1267 O O . TYR B 1 5 ? -4.925 1.021 6.175 1 72.829 4 TYR B O 1
ATOM 1285 N N . ASN B 1 6 ? -4.951 1.657 4.004 1 54.302 5 ASN B N 1
ATOM 1286 C CA . ASN B 1 6 ? -3.705 2.407 4.073 1 61.17 5 ASN B CA 1
ATOM 1287 C C . ASN B 1 6 ? -3.76 3.595 3.103 1 66.349 5 ASN B C 1
ATOM 1288 O O . ASN B 1 6 ? -3.702 3.419 1.875 1 65.911 5 ASN B O 1
ATOM 1299 N N . CYS B 1 7 ? -3.934 4.808 3.647 1 64.428 6 CYS B N 1
ATOM 1300 C CA . CYS B 1 7 ? -3.982 6.022 2.852 1 70.688 6 CYS B CA 1
ATOM 1301 C C . CYS B 1 7 ? -2.77 6.885 3.136 1 74.381 6 CYS B C 1
ATOM 1302 O O . CYS B 1 7 ? -2.545 7.284 4.267 1 78.319 6 CYS B O 1
ATOM 1309 N N . PRO B 1 8 ? -1.976 7.223 2.105 1 87.773 7 PRO B N 1
ATOM 1310 C CA . PRO B 1 8 ? -0.784 8.055 2.297 1 82.682 7 PRO B CA 1
ATOM 1311 C C . PRO B 1 8 ? -1.047 9.271 3.177 1 82.526 7 PRO B C 1
ATOM 1312 O O . PRO B 1 8 ? -0.169 9.712 3.898 1 74.26 7 PRO B O 1
ATOM 1323 N N . ASN B 1 9 ? -2.26 9.833 3.075 1 83.925 8 ASN B N 1
ATOM 1324 C CA . ASN B 1 9 ? -2.617 11.041 3.799 1 70.861 8 ASN B CA 1
ATOM 1325 C C . ASN B 1 9 ? -3.924 10.862 4.545 1 61.371 8 ASN B C 1
ATOM 1326 O O . ASN B 1 9 ? -4.791 10.119 4.103 1 60.176 8 ASN B O 1
ATOM 1337 N N . PRO B 1 10 ? -4.149 11.63 5.63 1 64.776 9 PRO B N 1
ATOM 1338 C CA . PRO B 1 10 ? -5.427 11.61 6.329 1 71.645 9 PRO B CA 1
ATOM 1339 C C . PRO B 1 10 ? -6.58 11.818 5.366 1 69.612 9 PRO B C 1
ATOM 1340 O O . PRO B 1 10 ? -6.475 12.715 4.542 1 70.588 9 PRO B O 1
ATOM 1351 N N . THR B 1 11 ? -7.636 10.989 5.479 1 60.403 10 THR B N 1
ATOM 1352 C CA . THR B 1 11 ? -8.831 11.184 4.669 1 79.031 10 THR B CA 1
ATOM 1353 C C . THR B 1 11 ? -10.041 10.78 5.496 1 77.345 10 THR B C 1
ATOM 1354 O O . THR B 1 11 ? -9.973 9.807 6.257 1 75.286 10 THR B O 1
ATOM 1365 N N . ALA B 1 12 ? -11.154 11.478 5.256 1 78.534 11 ALA B N 1
ATOM 1366 C CA . ALA B 1 12 ? -12.399 11.232 5.965 1 77.885 11 ALA B CA 1
ATOM 1367 C C . ALA B 1 12 ? -12.909 9.822 5.653 1 77.974 11 ALA B C 1
ATOM 1368 O O . ALA B 1 12 ? -13.474 9.182 6.538 1 74.564 11 ALA B O 1
ATOM 1375 N N . ASP B 1 13 ? -12.69 9.303 4.426 1 89.467 12 ASP B N 1
ATOM 1376 C CA . ASP B 1 13 ? -13.087 7.923 4.16 1 93.245 12 ASP B CA 1
ATOM 1377 C C . ASP B 1 13 ? -12.104 7.221 3.222 1 79.627 12 ASP B C 1
ATOM 1378 O O . ASP B 1 13 ? -12.235 7.26 2.011 1 94.927 12 ASP B O 1
ATOM 1387 N N . CYS B 1 14 ? -11.098 6.604 3.828 1 76.719 13 CYS B N 1
ATOM 1388 C CA . CYS B 1 14 ? -10.099 5.795 3.159 1 78.513 13 CYS B CA 1
ATOM 1389 C C . CYS B 1 14 ? -10.719 4.441 2.902 1 73.4 13 CYS B C 1
ATOM 1390 O O . CYS B 1 14 ? -11.175 3.815 3.857 1 90.207 13 CYS B O 1
ATOM 1397 N N . LYS B 1 15 ? -10.69 4.007 1.644 1 67.833 14 LYS B N 1
ATOM 1398 C CA . LYS B 1 15 ? -11.143 2.67 1.296 1 65.143 14 LYS B CA 1
ATOM 1399 C C . LYS B 1 15 ? -10.035 1.919 0.566 1 53.963 14 LYS B C 1
ATOM 1400 O O . LYS B 1 15 ? -10.286 0.839 0.09 1 64.099 14 LYS B O 1
ATOM 1419 N N . THR B 1 16 ? -8.818 2.433 0.589 1 50.058 15 THR B N 1
ATOM 1420 C CA . THR B 1 16 ? -7.7 1.932 -0.197 1 52.037 15 THR B CA 1
ATOM 1421 C C . THR B 1 16 ? -7.049 0.761 0.529 1 53.327 15 THR B C 1
ATOM 1422 O O . THR B 1 16 ? -6.585 0.916 1.643 1 49.68 15 THR B O 1
ATOM 1433 N N . ALA B 1 17 ? -7.064 -0.427 -0.087 1 63.217 16 ALA B N 1
ATOM 1434 C CA . ALA B 1 17 ? -6.564 -1.622 0.576 1 63.032 16 ALA B CA 1
ATOM 1435 C C . ALA B 1 17 ? -5.152 -1.929 0.089 1 63.902 16 ALA B C 1
ATOM 1436 O O . ALA B 1 17 ? -4.883 -1.883 -1.095 1 68.259 16 ALA B O 1
ATOM 1443 N N . VAL B 1 18 ? -4.243 -2.264 0.997 1 60.79 17 VAL B N 1
ATOM 1444 C CA . VAL B 1 18 ? -2.849 -2.5 0.633 1 70.411 17 VAL B CA 1
ATOM 1445 C C . VAL B 1 18 ? -2.401 -3.83 1.228 1 66.601 17 VAL B C 1
ATOM 1446 O O . VAL B 1 18 ? -2.864 -4.218 2.292 1 69.527 17 VAL B O 1
ATOM 1459 N N . ASN B 1 19 ? -1.569 -4.563 0.478 1 76.572 18 ASN B N 1
ATOM 1460 C CA . ASN B 1 19 ? -0.827 -5.677 1.05 1 70.984 18 ASN B CA 1
ATOM 1461 C C . ASN B 1 19 ? 0.374 -5.121 1.803 1 67.526 18 ASN B C 1
ATOM 1462 O O . ASN B 1 19 ? 1.362 -4.766 1.176 1 66.724 18 ASN B O 1
ATOM 1473 N N . CYS B 1 20 ? 0.239 -4.978 3.141 1 72.632 19 CYS B N 1
ATOM 1474 C CA . CYS B 1 20 ? 1.317 -4.488 3.965 1 67.508 19 CYS B CA 1
ATOM 1475 C C . CYS B 1 20 ? 2.494 -5.437 3.796 1 69.744 19 CYS B C 1
ATOM 1476 O O . CYS B 1 20 ? 2.292 -6.66 3.788 1 73.444 19 CYS B O 1
ATOM 1483 N N . SER B 1 21 ? 3.708 -4.873 3.654 1 66.478 20 SER B N 1
ATOM 1484 C CA . SER B 1 21 ? 4.9 -5.704 3.581 1 76.272 20 SER B CA 1
ATOM 1485 C C . SER B 1 21 ? 5.172 -6.311 4.963 1 72.565 20 SER B C 1
ATOM 1486 O O . SER B 1 21 ? 4.593 -5.881 5.96 1 70.619 20 SER B O 1
ATOM 1494 N N . SER B 1 22 ? 6.037 -7.32 5.01 1 81.657 21 SER B N 1
ATOM 1495 C CA . SER B 1 22 ? 6.19 -8.183 6.178 1 86.705 21 SER B CA 1
ATOM 1496 C C . SER B 1 22 ? 6.786 -7.423 7.369 1 86.034 21 SER B C 1
ATOM 1497 O O . SER B 1 22 ? 6.638 -7.889 8.506 1 105.076 21 SER B O 1
ATOM 1505 N N . ASP B 1 23 ? 7.409 -6.257 7.132 1 79.138 22 ASP B N 1
ATOM 1506 C CA . ASP B 1 23 ? 7.811 -5.338 8.194 1 81.074 22 ASP B CA 1
ATOM 1507 C C . ASP B 1 23 ? 6.631 -4.936 9.099 1 67.043 22 ASP B C 1
ATOM 1508 O O . ASP B 1 23 ? 6.813 -4.563 10.246 1 83.456 22 ASP B O 1
ATOM 1517 N N . PHE B 1 24 ? 5.404 -4.97 8.584 1 68.04 23 PHE B N 1
ATOM 1518 C CA . PHE B 1 24 ? 4.212 -4.54 9.308 1 68.243 23 PHE B CA 1
ATOM 1519 C C . PHE B 1 24 ? 3.349 -5.752 9.661 1 59.29 23 PHE B C 1
ATOM 1520 O O . PHE B 1 24 ? 3.104 -6.61 8.807 1 86.214 23 PHE B O 1
ATOM 1537 N N . ASP B 1 25 ? 2.838 -5.8 10.887 1 49.224 24 ASP B N 1
ATOM 1538 C CA . ASP B 1 25 ? 2.092 -6.951 11.381 1 52.264 24 ASP B CA 1
ATOM 1539 C C . ASP B 1 25 ? 0.705 -6.532 11.872 1 54.25 24 ASP B C 1
ATOM 1540 O O . ASP B 1 25 ? -0.019 -7.379 12.398 1 58.395 24 ASP B O 1
ATOM 1549 N N . ALA B 1 26 ? 0.333 -5.241 11.78 1 52.87 25 ALA B N 1
ATOM 1550 C CA . ALA B 1 26 ? -0.966 -4.787 12.263 1 50.487 25 ALA B CA 1
ATOM 1551 C C . ALA B 1 26 ? -1.512 -3.662 11.388 1 50.063 25 ALA B C 1
ATOM 1552 O O . ALA B 1 26 ? -0.758 -2.975 10.708 1 52.122 25 ALA B O 1
ATOM 1559 N N . CYS B 1 27 ? -2.818 -3.439 11.531 1 47.41 26 CYS B N 1
ATOM 1560 C CA . CYS B 1 27 ? -3.549 -2.368 10.883 1 58.636 26 CYS B CA 1
ATOM 1561 C C . CYS B 1 27 ? -3.929 -1.365 11.956 1 48.632 26 CYS B C 1
ATOM 1562 O O . CYS B 1 27 ? -4.572 -1.784 12.884 1 52.785 26 CYS B O 1
ATOM 1569 N N . LEU B 1 28 ? -3.608 -0.076 11.761 1 50.972 27 LEU B N 1
ATOM 1570 C CA . LEU B 1 28 ? -4.019 1.016 12.628 1 52.746 27 LEU B CA 1
ATOM 1571 C C . LEU B 1 28 ? -5.165 1.868 12.08 1 51.933 27 LEU B C 1
ATOM 1572 O O . LEU B 1 28 ? -5.208 2.165 10.925 1 57.793 27 LEU B O 1
ATOM 1588 N N . ILE B 1 29 ? -6.011 2.4 12.938 1 45.832 28 ILE B N 1
ATOM 1589 C CA . ILE B 1 29 ? -6.782 3.549 12.571 1 45.607 28 ILE B CA 1
ATOM 1590 C C . ILE B 1 29 ? -6.764 4.524 13.73 1 45.878 28 ILE B C 1
ATOM 1591 O O . ILE B 1 29 ? -6.831 4.103 14.879 1 60.911 28 ILE B O 1
ATOM 1607 N N . THR B 1 30 ? -6.722 5.832 13.434 1 57.369 29 THR B N 1
ATOM 1608 C CA . THR B 1 30 ? -6.729 6.835 14.49 1 60.916 29 THR B CA 1
ATOM 1609 C C . THR B 1 30 ? -7.353 8.144 14.032 1 58.481 29 THR B C 1
ATOM 1610 O O . THR B 1 30 ? -7.158 8.576 12.911 1 74.184 29 THR B O 1
ATOM 1621 N N . LYS B 1 31 ? -8.143 8.728 14.913 1 56.006 30 LYS B N 1
ATOM 1622 C CA . LYS B 1 31 ? -8.755 10.024 14.698 1 62.435 30 LYS B CA 1
ATOM 1623 C C . LYS B 1 31 ? -7.961 10.989 15.561 1 61.888 30 LYS B C 1
ATOM 1624 O O . LYS B 1 31 ? -7.764 10.749 16.753 1 62.222 30 LYS B O 1
ATOM 1643 N N 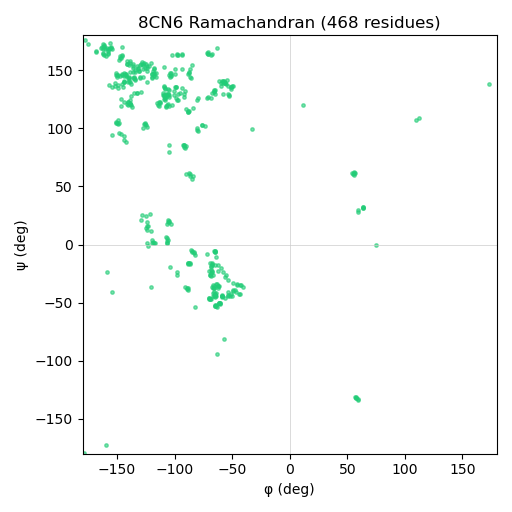. ALA B 1 32 ? -7.504 12.086 14.955 1 59.522 31 ALA B N 1
ATOM 1644 C CA . ALA B 1 32 ? -6.934 13.195 15.695 1 62.912 31 ALA B CA 1
ATOM 1645 C C . ALA B 1 32 ? -7.706 14.443 15.294 1 73.552 31 ALA B C 1
ATOM 1646 O O . ALA B 1 32 ? -7.507 14.953 14.19 1 89.286 31 ALA B O 1
ATOM 1653 N N . GLY B 1 33 ? -8.621 14.896 16.161 1 77.146 32 GLY B N 1
ATOM 1654 C CA . GLY B 1 33 ? -9.592 15.892 15.763 1 79.148 32 GLY B CA 1
ATOM 1655 C C . GLY B 1 33 ? -10.375 15.358 14.568 1 92.238 32 GLY B C 1
ATOM 1656 O O . GLY B 1 33 ? -10.763 14.195 14.59 1 96.19 32 GLY B O 1
ATOM 1660 N N . LEU B 1 34 ? -10.507 16.158 13.502 1 99.215 33 LEU B N 1
ATOM 1661 C CA . LEU B 1 34 ? -11.236 15.728 12.327 1 96.824 33 LEU B CA 1
ATOM 1662 C C . LEU B 1 34 ? -10.388 14.872 11.393 1 94.31 33 LEU B C 1
ATOM 1663 O O . LEU B 1 34 ? -10.935 14.284 10.465 1 105.424 33 LEU B O 1
ATOM 1679 N N . GLN B 1 35 ? -9.08 14.785 11.663 1 83.451 34 GLN B N 1
ATOM 1680 C CA . GLN B 1 35 ? -8.182 14.065 10.78 1 71.581 34 GLN B CA 1
ATOM 1681 C C . GLN B 1 35 ? -8.133 12.576 11.123 1 62.231 34 GLN B C 1
ATOM 1682 O O . GLN B 1 35 ? -8.184 12.215 12.289 1 72.916 34 GLN B O 1
ATOM 1696 N N . VAL B 1 36 ? -8.011 11.719 10.103 1 51.809 35 VAL B N 1
ATOM 1697 C CA . VAL B 1 36 ? -8.262 10.287 10.234 1 50.233 35 VAL B CA 1
ATOM 1698 C C . VAL B 1 36 ? -7.18 9.545 9.463 1 58.676 35 VAL B C 1
ATOM 1699 O O . VAL B 1 36 ? -6.926 9.785 8.281 1 52.31 35 VAL B O 1
ATOM 1712 N N . TYR B 1 37 ? -6.532 8.605 10.15 1 58.231 36 TYR B N 1
ATOM 1713 C CA . TYR B 1 37 ? -5.396 7.95 9.551 1 56.542 36 TYR B CA 1
ATOM 1714 C C . TYR B 1 37 ? -5.75 6.481 9.492 1 58.37 36 TYR B C 1
ATOM 1715 O O . TYR B 1 37 ? -6.462 5.985 10.358 1 61.018 36 TYR B O 1
ATOM 1733 N N . ASN B 1 38 ? -5.263 5.819 8.446 1 48.125 37 ASN B N 1
ATOM 1734 C CA . ASN B 1 38 ? -5.438 4.399 8.301 1 50.804 37 ASN B CA 1
ATOM 1735 C C . ASN B 1 38 ? -4.127 3.92 7.732 1 55.11 37 ASN B C 1
ATOM 1736 O O . ASN B 1 38 ? -3.75 4.404 6.673 1 63.761 37 ASN B O 1
ATOM 1747 N N . LYS B 1 39 ? -3.448 3.009 8.437 1 58.06 38 LYS B N 1
ATOM 1748 C CA . LYS B 1 39 ? -2.084 2.663 8.08 1 55.44 38 LYS B CA 1
ATOM 1749 C C . LYS B 1 39 ? -1.784 1.207 8.398 1 59.761 38 LYS B C 1
ATOM 1750 O O . LYS B 1 39 ? -2.312 0.645 9.366 1 61.595 38 LYS B O 1
ATOM 1769 N N . CYS B 1 40 ? -0.956 0.614 7.521 1 61.383 39 CYS B N 1
ATOM 1770 C CA . CYS B 1 40 ? -0.085 -0.49 7.897 1 56.509 39 CYS B CA 1
ATOM 1771 C C . CYS B 1 40 ? 0.782 -0.037 9.066 1 56.711 39 CYS B C 1
ATOM 1772 O O . CYS B 1 40 ? 1.27 1.095 9.071 1 58.662 39 CYS B O 1
ATOM 1779 N N . TRP B 1 41 ? 0.971 -0.921 10.049 1 51.926 40 TRP B N 1
ATOM 1780 C CA . TRP B 1 41 ? 1.609 -0.514 11.293 1 59.155 40 TRP B CA 1
ATOM 1781 C C . TRP B 1 41 ? 2.225 -1.733 11.961 1 53.591 40 TRP B C 1
ATOM 1782 O O . TRP B 1 41 ? 2.003 -2.863 11.518 1 56.739 40 TRP B O 1
ATOM 1803 N N . LYS B 1 42 ? 3.035 -1.461 12.991 1 51.206 41 LYS B N 1
ATOM 1804 C CA . LYS B 1 42 ? 3.635 -2.499 13.82 1 54.584 41 LYS B CA 1
ATOM 1805 C C . LYS B 1 42 ? 2.984 -2.441 15.194 1 52.187 41 LYS B C 1
ATOM 1806 O O . LYS B 1 42 ? 2.921 -1.377 15.832 1 66.92 41 LYS B O 1
ATOM 1825 N N . PHE B 1 43 ? 2.541 -3.609 15.67 1 56.099 42 PHE B N 1
ATOM 1826 C CA . PHE B 1 43 ? 1.972 -3.753 17.007 1 57.892 42 PHE B CA 1
ATOM 1827 C C . PHE B 1 43 ? 2.892 -3.216 18.116 1 55.559 42 PHE B C 1
ATOM 1828 O O . PHE B 1 43 ? 2.399 -2.505 18.982 1 53.277 42 PHE B O 1
ATOM 1845 N N . GLU B 1 44 ? 4.216 -3.456 18.038 1 67.81 43 GLU B N 1
ATOM 1846 C CA . GLU B 1 44 ? 5.137 -2.889 19.023 1 74.005 43 GLU B CA 1
ATOM 1847 C C . GLU B 1 44 ? 4.845 -1.386 19.157 1 79.054 43 GLU B C 1
ATOM 1848 O O . GLU B 1 44 ? 4.824 -0.859 20.266 1 58.159 43 GLU B O 1
ATOM 1860 N N . HIS B 1 45 ? 4.558 -0.695 18.032 1 79.696 44 HIS B N 1
ATOM 1861 C CA . HIS B 1 45 ? 4.642 0.765 17.996 1 78.673 44 HIS B CA 1
ATOM 1862 C C . HIS B 1 45 ? 3.159 1.276 18.072 1 67.748 44 HIS B C 1
ATOM 1863 O O . HIS B 1 45 ? 2.895 2.451 17.857 1 62.642 44 HIS B O 1
ATOM 1878 N N . CYS B 1 46 ? 2.16 0.45 18.5 1 77.018 45 CYS B N 1
ATOM 1879 C CA . CYS B 1 46 ? 0.759 0.893 18.663 1 77.011 45 CYS B CA 1
ATOM 1880 C C . CYS B 1 46 ? 0.388 1.405 20.056 1 65.967 45 CYS B C 1
ATOM 1881 O O . CYS B 1 46 ? -0.238 0.699 20.826 1 54.461 45 CYS B O 1
ATOM 1888 N N . ASN B 1 47 ? 0.644 2.672 20.364 1 61.689 46 ASN B N 1
ATOM 1889 C CA . ASN B 1 47 ? 0.33 3.202 21.701 1 55.339 46 ASN B CA 1
ATOM 1890 C C . ASN B 1 47 ? 0.363 4.714 21.565 1 57.078 46 ASN B C 1
ATOM 1891 O O . ASN B 1 47 ? 0.829 5.241 20.564 1 68.914 46 ASN B O 1
ATOM 1902 N N . PHE B 1 48 ? -0.088 5.429 22.564 1 62.111 47 PHE B N 1
ATOM 1903 C CA . PHE B 1 48 ? -0.289 6.858 22.398 1 62.594 47 PHE B CA 1
ATOM 1904 C C . PHE B 1 48 ? 1.011 7.548 22.014 1 70.064 47 PHE B C 1
ATOM 1905 O O . PHE B 1 48 ? 0.991 8.401 21.121 1 72.929 47 PHE B O 1
ATOM 1922 N N . ASN B 1 49 ? 2.115 7.198 22.686 1 77.406 48 ASN B N 1
ATOM 1923 C CA . ASN B 1 49 ? 3.407 7.833 22.445 1 82.007 48 ASN B CA 1
ATOM 1924 C C . ASN B 1 49 ? 3.852 7.561 21.006 1 67.126 48 ASN B C 1
ATOM 1925 O O . ASN B 1 49 ? 4.14 8.5 20.272 1 61.881 48 ASN B O 1
ATOM 1936 N N . ASP B 1 50 ? 3.896 6.285 20.603 1 69.144 49 ASP B N 1
ATOM 1937 C CA . ASP B 1 50 ? 4.454 5.949 19.295 1 84.127 49 ASP B CA 1
ATOM 1938 C C . ASP B 1 50 ? 3.585 6.568 18.179 1 70.29 49 ASP B C 1
ATOM 1939 O O . ASP B 1 50 ? 4.124 7.214 17.28 1 74.533 49 ASP B O 1
ATOM 1948 N N . VAL B 1 51 ? 2.253 6.507 18.314 1 65.083 50 VAL B N 1
ATOM 1949 C CA . VAL B 1 51 ? 1.325 6.976 17.295 1 58.989 50 VAL B CA 1
ATOM 1950 C C . VAL B 1 51 ? 1.378 8.492 17.175 1 65.546 50 VAL B C 1
ATOM 1951 O O . VAL B 1 51 ? 1.424 9.002 16.037 1 48.773 50 VAL B O 1
ATOM 1964 N N . THR B 1 52 ? 1.336 9.201 18.33 1 62.488 51 THR B N 1
ATOM 1965 C CA . THR B 1 52 ? 1.357 10.66 18.305 1 59.471 51 THR B CA 1
ATOM 1966 C C . THR B 1 52 ? 2.65 11.14 17.663 1 66.819 51 THR B C 1
ATOM 1967 O O . THR B 1 52 ? 2.62 11.986 16.778 1 71.595 51 THR B O 1
ATOM 1978 N N . THR B 1 53 ? 3.811 10.631 18.1 1 84.437 52 THR B N 1
ATOM 1979 C CA . THR B 1 53 ? 5.059 11.162 17.558 1 83.176 52 THR B CA 1
ATOM 1980 C C . THR B 1 53 ? 5.149 10.803 16.07 1 74.01 52 THR B C 1
ATOM 1981 O O . THR B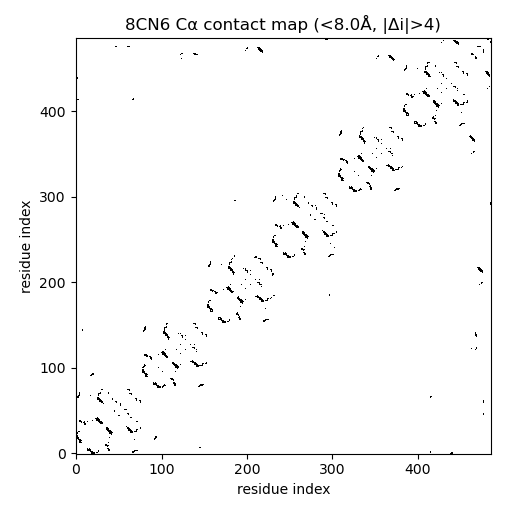 1 53 ? 5.459 11.685 15.279 1 81.533 52 THR B O 1
ATOM 1992 N N . ARG B 1 54 ? 4.821 9.56 15.662 1 63.286 53 ARG B N 1
ATOM 1993 C CA . ARG B 1 54 ? 5.05 9.157 14.276 1 71.055 53 ARG B CA 1
ATOM 1994 C C . ARG B 1 54 ? 4.143 9.935 13.305 1 65.774 53 ARG B C 1
ATOM 1995 O O . ARG B 1 54 ? 4.504 10.117 12.164 1 65.564 53 ARG B O 1
ATOM 2016 N N . LEU B 1 55 ? 2.975 10.407 13.757 1 78.06 54 LEU B N 1
ATOM 2017 C CA . LEU B 1 55 ? 2.062 11.151 12.898 1 78.204 54 LEU B CA 1
ATOM 2018 C C . LEU B 1 55 ? 2.056 12.642 13.23 1 71.085 54 LEU B C 1
ATOM 2019 O O . LEU B 1 55 ? 1.299 13.378 12.629 1 74.965 54 LEU B O 1
ATOM 2035 N N . ARG B 1 56 ? 2.883 13.097 14.17 1 70.572 55 ARG B N 1
ATOM 2036 C CA . ARG B 1 56 ? 2.955 14.504 14.536 1 69.837 55 ARG B CA 1
ATOM 2037 C C . ARG B 1 56 ? 1.578 15.013 14.937 1 68.761 55 ARG B C 1
ATOM 2038 O O . ARG B 1 56 ? 1.094 15.975 14.383 1 72.218 55 ARG B O 1
ATOM 2059 N N . GLU B 1 57 ? 0.996 14.396 15.969 1 84.854 56 GLU B N 1
ATOM 2060 C CA . GLU B 1 57 ? -0.339 14.718 16.431 1 75.243 56 GLU B CA 1
ATOM 2061 C C . GLU B 1 57 ? -0.406 14.739 17.955 1 79.944 56 GLU B C 1
ATOM 2062 O O . GLU B 1 57 ? 0.138 13.864 18.62 1 78.259 56 GLU B O 1
ATOM 2074 N N . ASN B 1 58 ? -1.146 15.723 18.47 1 91.038 57 ASN B N 1
ATOM 2075 C CA . ASN B 1 58 ? -1.151 16.031 19.89 1 92.954 57 ASN B CA 1
ATOM 2076 C C . ASN B 1 58 ? -2.204 15.243 20.66 1 84.953 57 ASN B C 1
ATOM 2077 O O . ASN B 1 58 ? -1.941 14.839 21.786 1 97.827 57 ASN B O 1
ATOM 2088 N N . GLU B 1 59 ? -3.391 15.046 20.072 1 80.124 58 GLU B N 1
ATOM 2089 C CA . GLU B 1 59 ? -4.535 14.44 20.729 1 77.775 58 GLU B CA 1
ATOM 2090 C C . GLU B 1 59 ? -5.207 13.46 19.757 1 80.355 58 GLU B C 1
ATOM 2091 O O . GLU B 1 59 ? -5.632 13.866 18.677 1 80.653 58 GLU B O 1
ATOM 2103 N N . LEU B 1 60 ? -5.282 12.176 20.142 1 68.952 59 LEU B N 1
ATOM 2104 C CA . LEU B 1 60 ? -5.939 11.224 19.262 1 59.393 59 LEU B CA 1
ATOM 2105 C C . LEU B 1 60 ? -6.41 9.999 20.025 1 53.603 59 LEU B C 1
ATOM 2106 O O . LEU B 1 60 ? -6.003 9.767 21.165 1 54.201 59 LEU B O 1
ATOM 2122 N N . THR B 1 61 ? -7.258 9.228 19.36 1 45.704 60 THR B N 1
ATOM 2123 C CA . THR B 1 61 ? -7.64 7.899 19.758 1 47.351 60 THR B CA 1
ATOM 2124 C C . THR B 1 61 ? -7.153 6.951 18.689 1 49.055 60 THR B C 1
ATOM 2125 O O . THR B 1 61 ? -7.121 7.348 17.539 1 63.937 60 THR B O 1
ATOM 2136 N N . TYR B 1 62 ? -6.781 5.728 19.035 1 49.319 61 TYR B N 1
ATOM 2137 C CA . TYR B 1 62 ? -6.242 4.803 18.065 1 44.707 61 TYR B CA 1
ATOM 2138 C C . TYR B 1 62 ? -6.775 3.413 18.355 1 51.767 61 TYR B C 1
ATOM 2139 O O . TYR B 1 62 ? -7.103 3.047 19.482 1 52.526 61 TYR B O 1
ATOM 2157 N N . TYR B 1 63 ? -6.785 2.621 17.299 1 50.609 62 TYR B N 1
ATOM 2158 C CA . TYR B 1 63 ? -7.174 1.236 17.426 1 50.045 62 TYR B CA 1
ATOM 2159 C C . TYR B 1 63 ? -6.333 0.474 16.424 1 53.287 62 TYR B C 1
ATOM 2160 O O . TYR B 1 63 ? -6.118 0.959 15.327 1 51.991 62 TYR B O 1
ATOM 2178 N N . CYS B 1 64 ? -5.847 -0.69 16.851 1 47.244 63 CYS B N 1
ATOM 2179 C CA . CYS B 1 64 ? -5.038 -1.572 16.073 1 49.584 63 CYS B CA 1
ATOM 2180 C C . CYS B 1 64 ? -5.491 -3.009 16.237 1 56.882 63 CYS B C 1
ATOM 2181 O O . CYS B 1 64 ? -5.931 -3.418 17.307 1 62.729 63 CYS B O 1
ATOM 2188 N N . CYS B 1 65 ? -5.212 -3.797 15.2 1 49.991 64 CYS B N 1
ATOM 2189 C CA . CYS B 1 65 ? -5.736 -5.144 15.1 1 56.195 64 CYS B CA 1
ATOM 2190 C C . CYS B 1 65 ? -4.997 -5.85 13.98 1 51.976 64 CYS B C 1
ATOM 2191 O O . CYS B 1 65 ? -4.366 -5.19 13.158 1 58.583 64 CYS B O 1
ATOM 2198 N N . LYS B 1 66 ? -5.137 -7.18 13.928 1 58.357 65 LYS B N 1
ATOM 2199 C CA . LYS B 1 66 ? -4.277 -8.022 13.114 1 60.664 65 LYS B CA 1
ATOM 2200 C C . LYS B 1 66 ? -5.079 -8.906 12.15 1 64.958 65 LYS B C 1
ATOM 2201 O O . LYS B 1 66 ? -4.511 -9.825 11.605 1 73.758 65 LYS B O 1
ATOM 2220 N N . LYS B 1 67 ? -6.371 -8.649 11.915 1 68.659 66 LYS B N 1
ATOM 2221 C CA . LYS B 1 67 ? -7.126 -9.34 10.861 1 75.609 66 LYS B CA 1
ATOM 2222 C C . LYS B 1 67 ? -7.231 -8.453 9.62 1 65.226 66 LYS B C 1
ATOM 2223 O O . LYS B 1 67 ? -7.272 -7.245 9.723 1 58.528 66 LYS B O 1
ATOM 2242 N N . ASP B 1 68 ? -7.327 -9.05 8.433 1 77.666 67 ASP B N 1
ATOM 2243 C CA . ASP B 1 68 ? -7.373 -8.287 7.192 1 68.086 67 ASP B CA 1
ATOM 2244 C C . ASP B 1 68 ? -8.469 -7.206 7.219 1 62.66 67 ASP B C 1
ATOM 2245 O O . ASP B 1 68 ? -9.642 -7.478 7.486 1 62.702 67 ASP B O 1
ATOM 2254 N N . LEU B 1 69 ? -8.08 -5.974 6.9 1 56.17 68 LEU B N 1
ATOM 2255 C CA . LEU B 1 69 ? -9.027 -4.9 6.627 1 66.66 68 LEU B CA 1
ATOM 2256 C C . LEU B 1 69 ? -9.847 -4.579 7.876 1 57.215 68 LEU B C 1
ATOM 2257 O O . LEU B 1 69 ? -10.955 -4.09 7.769 1 55.834 68 LEU B O 1
ATOM 2273 N N . CYS B 1 70 ? -9.249 -4.744 9.044 1 59.932 69 CYS B N 1
ATOM 2274 C CA . CYS B 1 70 ? -9.986 -4.53 10.28 1 69.134 69 CYS B CA 1
ATOM 2275 C C . CYS B 1 70 ? -9.928 -3.07 10.738 1 63.302 69 CYS B C 1
ATOM 2276 O O . CYS B 1 70 ? -10.715 -2.671 11.61 1 75.62 69 CYS B O 1
ATOM 2283 N N . ASN B 1 71 ? -8.985 -2.287 10.183 1 54.534 70 ASN B N 1
ATOM 2284 C CA . ASN B 1 71 ? -8.863 -0.893 10.571 1 52.988 70 ASN B CA 1
ATOM 2285 C C . ASN B 1 71 ? -9.822 0.029 9.822 1 48.977 70 ASN B C 1
ATOM 2286 O O . ASN B 1 71 ? -9.353 0.987 9.207 1 48.858 70 ASN B O 1
ATOM 2297 N N . PHE B 1 72 ? -11.15 -0.21 9.92 1 52.626 71 PHE B N 1
ATOM 2298 C CA . PHE B 1 72 ? -12.159 0.683 9.344 1 57.014 71 PHE B CA 1
ATOM 2299 C C . PHE B 1 72 ? -12.649 1.705 10.38 1 62.997 71 PHE B C 1
ATOM 2300 O O . PHE B 1 72 ? -12.486 1.485 11.576 1 63.49 71 PHE B O 1
ATOM 2317 N N . ASN B 1 73 ? -13.305 2.777 9.912 1 71.351 72 ASN B N 1
ATOM 2318 C CA . ASN B 1 73 ? -13.576 3.965 10.716 1 65.001 72 ASN B CA 1
ATOM 2319 C C . ASN B 1 73 ? -14.529 3.677 11.865 1 70.289 72 ASN B C 1
ATOM 2320 O O . ASN B 1 73 ? -14.327 4.233 12.939 1 68.213 72 ASN B O 1
ATOM 2331 N N . GLU B 1 74 ? -15.511 2.79 11.676 1 80.888 73 GLU B N 1
ATOM 2332 C CA . GLU B 1 74 ? -16.464 2.456 12.734 1 78.963 73 GLU B CA 1
ATOM 2333 C C . GLU B 1 74 ? -15.792 1.786 13.936 1 75.695 73 GLU B C 1
ATOM 2334 O O . GLU B 1 74 ? -16.417 1.609 14.974 1 90.414 73 GLU B O 1
ATOM 2346 N N . GLN B 1 75 ? -14.526 1.395 13.826 1 70.194 74 GLN B N 1
ATOM 2347 C CA . GLN B 1 75 ? -13.829 0.844 14.978 1 67.283 74 GLN B CA 1
ATOM 2348 C C . GLN B 1 75 ? -13.564 1.873 16.057 1 65.313 74 GLN B C 1
ATOM 2349 O O . GLN B 1 75 ? -13.277 1.5 17.156 1 67.681 74 GLN B O 1
ATOM 2363 N N . LEU B 1 76 ? -13.639 3.164 15.7 1 84.928 75 LEU B N 1
ATOM 2364 C CA . LEU B 1 76 ? -13.35 4.317 16.547 1 80.317 75 LEU B CA 1
ATOM 2365 C C . LEU B 1 76 ? -11.875 4.307 17.035 1 76.846 75 LEU B C 1
ATOM 2366 O O . LEU B 1 76 ? -10.985 5.103 16.482 1 57.916 75 LEU B O 1
ATOM 2382 N N . MET C 1 1 ? -9.445 -37.046 -31.251 1 96.165 0 MET C N 1
ATOM 2383 C CA . MET C 1 1 ? -8.791 -35.962 -32.046 1 95.099 0 MET C CA 1
ATOM 2384 C C . MET C 1 1 ? -9.671 -34.718 -32.08 1 96.636 0 MET C C 1
ATOM 2385 O O . MET C 1 1 ? -10.884 -34.887 -31.993 1 104.548 0 MET C O 1
ATOM 2401 N N . LEU C 1 2 ? -9.081 -33.508 -32.202 1 102.253 1 LEU C N 1
ATOM 2402 C CA . LEU C 1 2 ? -9.882 -32.291 -32.084 1 99.446 1 LEU C CA 1
ATOM 2403 C C . LEU C 1 2 ? -10.261 -31.738 -33.46 1 93.591 1 LEU C C 1
ATOM 2404 O O . LEU C 1 2 ? -9.409 -31.362 -34.263 1 84.15 1 LEU C O 1
ATOM 2420 N N . GLN C 1 3 ? -11.581 -31.569 -33.639 1 94.182 2 GLN C N 1
ATOM 2421 C CA . GLN C 1 3 ? -12.179 -31.016 -34.843 1 98.05 2 GLN C CA 1
ATOM 2422 C C . GLN C 1 3 ? -12.673 -29.59 -34.564 1 88.175 2 GLN C C 1
ATOM 2423 O O . GLN C 1 3 ? -13.53 -29.401 -33.709 1 83.836 2 GLN C O 1
ATOM 2437 N N . CYS C 1 4 ? -12.153 -28.598 -35.291 1 82.471 3 CYS C N 1
ATOM 2438 C CA . CYS C 1 4 ? -12.594 -27.22 -35.154 1 82.204 3 CYS C CA 1
ATOM 2439 C C . CYS C 1 4 ? -13.061 -26.682 -36.499 1 88.823 3 CYS C C 1
ATOM 2440 O O . CYS C 1 4 ? -12.605 -27.143 -37.541 1 98.421 3 CYS C O 1
ATOM 2447 N N . TYR C 1 5 ? -13.96 -25.686 -36.48 1 86.357 4 TYR C N 1
ATOM 2448 C CA . TYR C 1 5 ? -14.114 -24.836 -37.646 1 77.95 4 TYR C CA 1
ATOM 2449 C C . TYR C 1 5 ? -12.801 -24.083 -37.784 1 65.437 4 TYR C C 1
ATOM 2450 O O . TYR C 1 5 ? -12.283 -23.543 -36.81 1 79.913 4 TYR C O 1
ATOM 2468 N N . ASN C 1 6 ? -12.274 -24.054 -39.001 1 74.457 5 ASN C N 1
ATOM 2469 C CA . ASN C 1 6 ? -10.972 -23.471 -39.273 1 73.466 5 ASN C CA 1
ATOM 2470 C C . ASN C 1 6 ? -10.959 -22.922 -40.701 1 75.783 5 ASN C C 1
ATOM 2471 O O . ASN C 1 6 ? -10.928 -23.679 -41.664 1 79.102 5 ASN C O 1
ATOM 2482 N N . CYS C 1 7 ? -11.043 -21.6 -40.841 1 81.489 6 CYS C N 1
ATOM 2483 C CA . CYS C 1 7 ? -11.051 -20.939 -42.141 1 91.73 6 CYS C CA 1
ATOM 2484 C C . CYS C 1 7 ? -9.773 -20.128 -42.311 1 84.415 6 CYS C C 1
ATOM 2485 O O . CYS C 1 7 ? -9.475 -19.261 -41.52 1 78.297 6 CYS C O 1
ATOM 2492 N N . PRO C 1 8 ? -8.988 -20.409 -43.36 1 86.651 7 PRO C N 1
ATOM 2493 C CA . PRO C 1 8 ? -7.724 -19.704 -43.564 1 83.705 7 PRO C CA 1
ATOM 2494 C C . PRO C 1 8 ? -7.848 -18.194 -43.461 1 83.158 7 PRO C C 1
ATOM 2495 O O . PRO C 1 8 ? -6.919 -17.561 -42.986 1 95.344 7 PRO C O 1
ATOM 2506 N N . ASN C 1 9 ? -8.995 -17.64 -43.873 1 84.074 8 ASN C N 1
ATOM 2507 C CA . ASN C 1 9 ? -9.278 -16.221 -43.717 1 75.561 8 ASN C CA 1
ATOM 2508 C C . ASN C 1 9 ? -10.605 -15.957 -43.042 1 70.639 8 ASN C C 1
ATOM 2509 O O . ASN C 1 9 ? -11.517 -16.767 -43.155 1 75.527 8 ASN C O 1
ATOM 2520 N N . PRO C 1 10 ? -10.775 -14.768 -42.416 1 77.989 9 PRO C N 1
ATOM 2521 C CA . PRO C 1 10 ? -12.04 -14.387 -41.79 1 84.197 9 PRO C CA 1
ATOM 2522 C C . PRO C 1 10 ? -13.181 -14.573 -42.771 1 80.316 9 PRO C C 1
ATOM 2523 O O . PRO C 1 10 ? -13.03 -14.207 -43.936 1 81.633 9 PRO C O 1
ATOM 2534 N N . THR C 1 11 ? -14.287 -15.164 -42.294 1 74.753 10 THR C N 1
ATOM 2535 C CA . THR C 1 11 ? -15.486 -15.307 -43.109 1 83.207 10 THR C CA 1
ATOM 2536 C C . THR C 1 11 ? -16.699 -15.109 -42.218 1 90.56 10 THR C C 1
ATOM 2537 O O . THR C 1 11 ? -16.686 -15.538 -41.06 1 83.923 10 THR C O 1
ATOM 2548 N N . ALA C 1 12 ? -17.757 -14.534 -42.807 1 85.394 11 ALA C N 1
ATOM 2549 C CA . ALA C 1 12 ? -18.993 -14.27 -42.081 1 89.144 11 ALA C CA 1
ATOM 2550 C C . ALA C 1 12 ? -19.615 -15.584 -41.591 1 91.477 11 ALA C C 1
ATOM 2551 O O . ALA C 1 12 ? -20.157 -15.631 -40.496 1 89.968 11 ALA C O 1
ATOM 2558 N N . ASP C 1 13 ? -19.495 -16.663 -42.381 1 100.467 12 ASP C N 1
ATOM 2559 C CA . ASP C 1 13 ? -19.963 -17.965 -41.925 1 115.819 12 ASP C CA 1
ATOM 2560 C C . ASP C 1 13 ? -19.046 -19.051 -42.498 1 120.097 12 ASP C C 1
ATOM 2561 O O . ASP C 1 13 ? -19.232 -19.511 -43.635 1 113.89 12 ASP C O 1
ATOM 2570 N N . CYS C 1 14 ? -18.057 -19.424 -41.669 1 111.135 13 CYS C N 1
ATOM 2571 C CA . CYS C 1 14 ? -17.133 -20.509 -41.912 1 106.899 13 CYS C CA 1
ATOM 2572 C C . CYS C 1 14 ? -17.845 -21.844 -41.783 1 100.886 13 CYS C C 1
ATOM 2573 O O . CYS C 1 14 ? -18.469 -22.1 -40.756 1 83.277 13 CYS C O 1
ATOM 2580 N N . LYS C 1 15 ? -17.712 -22.668 -42.831 1 98.211 14 LYS C N 1
ATOM 2581 C CA . LYS C 1 15 ? -18.312 -23.991 -42.827 1 104.881 14 LYS C CA 1
ATOM 2582 C C . LYS C 1 15 ? -17.245 -25.072 -42.994 1 93.093 14 LYS C C 1
ATOM 2583 O O . LYS C 1 15 ? -17.588 -26.214 -43.209 1 106.608 14 LYS C O 1
ATOM 2602 N N . THR C 1 16 ? -15.975 -24.699 -42.884 1 89.803 15 THR C N 1
ATOM 2603 C CA . THR C 1 16 ? -14.874 -25.624 -43.06 1 100.503 15 THR C CA 1
ATOM 2604 C C . THR C 1 16 ? -14.547 -26.273 -41.716 1 98.767 15 THR C C 1
ATOM 2605 O O . THR C 1 16 ? -14.056 -25.625 -40.815 1 90.038 15 THR C O 1
ATOM 2616 N N . ALA C 1 17 ? -14.768 -27.582 -41.594 1 97.546 16 ALA C N 1
ATOM 2617 C CA . ALA C 1 17 ? -14.371 -28.34 -40.426 1 113.547 16 ALA C CA 1
ATOM 2618 C C . ALA C 1 17 ? -13.053 -29.06 -40.702 1 121.339 16 ALA C C 1
ATOM 2619 O O . ALA C 1 17 ? -12.875 -29.665 -41.753 1 147.986 16 ALA C O 1
ATOM 2626 N N . VAL C 1 18 ? -12.117 -29.017 -39.752 1 114.675 17 VAL C N 1
ATOM 2627 C CA . VAL C 1 18 ? -10.793 -29.594 -39.946 1 115.683 17 VAL C CA 1
ATOM 2628 C C . VAL C 1 18 ? -10.447 -30.481 -38.748 1 126.897 17 VAL C C 1
ATOM 2629 O O . VAL C 1 18 ? -10.91 -30.228 -37.638 1 135.157 17 VAL C O 1
ATOM 2642 N N . ASN C 1 19 ? -9.655 -31.53 -38.985 1 138.23 18 ASN C N 1
ATOM 2643 C CA . ASN C 1 19 ? -8.954 -32.215 -37.905 1 125.423 18 ASN C CA 1
ATOM 2644 C C . ASN C 1 19 ? -7.71 -31.405 -37.559 1 111.59 18 ASN C C 1
ATOM 2645 O O . ASN C 1 19 ? -6.712 -31.458 -38.263 1 113.668 18 ASN C O 1
ATOM 2656 N N . CYS C 1 20 ? -7.792 -30.623 -36.479 1 114.413 19 CYS C N 1
ATOM 2657 C CA . CYS C 1 20 ? -6.635 -29.903 -35.977 1 113.879 19 CYS C CA 1
ATOM 2658 C C . CYS C 1 20 ? -5.571 -30.933 -35.617 1 122.841 19 CYS C C 1
ATOM 2659 O O . CYS C 1 20 ? -5.908 -31.983 -35.048 1 115 19 CYS C O 1
ATOM 2666 N N . SER C 1 21 ? -4.305 -30.634 -35.935 1 121.867 20 SER C N 1
ATOM 2667 C CA . SER C 1 21 ? -3.218 -31.518 -35.536 1 123.326 20 SER C CA 1
ATOM 2668 C C . SER C 1 21 ? -3.035 -31.412 -34.019 1 125.779 20 SER C C 1
ATOM 2669 O O . SER C 1 21 ? -3.547 -30.471 -33.375 1 96.764 20 SER C O 1
ATOM 2677 N N . SER C 1 22 ? -2.309 -32.388 -33.445 1 136.085 21 SER C N 1
ATOM 2678 C CA . SER C 1 22 ? -2.224 -32.522 -31.994 1 135.031 21 SER C CA 1
ATOM 2679 C C . SER C 1 22 ? -1.465 -31.346 -31.359 1 127.054 21 SER C C 1
ATOM 2680 O O . SER C 1 22 ? -1.577 -31.144 -30.156 1 109.181 21 SER C O 1
ATOM 2688 N N . ASP C 1 23 ? -0.722 -30.559 -32.16 1 125.165 22 ASP C N 1
ATOM 2689 C CA . ASP C 1 23 ? -0.128 -29.308 -31.704 1 125.986 22 ASP C CA 1
ATOM 2690 C C . ASP C 1 23 ? -1.199 -28.311 -31.218 1 120.697 22 ASP C C 1
ATOM 2691 O O . ASP C 1 23 ? -0.86 -27.388 -30.495 1 133.203 22 ASP C O 1
ATOM 2700 N N . PHE C 1 24 ? -2.471 -28.455 -31.61 1 106.847 23 PHE C N 1
ATOM 2701 C CA . PHE C 1 24 ? -3.539 -27.553 -31.194 1 93.536 23 PHE C CA 1
ATOM 2702 C C . PHE C 1 24 ? -4.455 -28.294 -30.221 1 90.892 23 PHE C C 1
ATOM 2703 O O . PHE C 1 24 ? -4.872 -29.432 -30.496 1 79.568 23 PHE C O 1
ATOM 2720 N N . ASP C 1 25 ? -4.841 -27.624 -29.122 1 88.358 24 ASP C N 1
ATOM 2721 C CA . ASP C 1 25 ? -5.677 -28.257 -28.111 1 93.237 24 ASP C CA 1
ATOM 2722 C C . ASP C 1 25 ? -7.026 -27.555 -27.952 1 92.264 24 ASP C C 1
ATOM 2723 O O . ASP C 1 25 ? -7.805 -27.982 -27.109 1 90.705 24 ASP C O 1
ATOM 2732 N N . ALA C 1 26 ? -7.296 -26.502 -28.745 1 87.189 25 ALA C N 1
ATOM 2733 C CA . ALA C 1 26 ? -8.555 -25.781 -28.616 1 83.426 25 ALA C CA 1
ATOM 2734 C C . ALA C 1 26 ? -9.041 -25.258 -29.955 1 80.214 25 ALA C C 1
ATOM 2735 O O . ALA C 1 26 ? -8.237 -25.031 -30.845 1 72.121 25 ALA C O 1
ATOM 2742 N N . CYS C 1 27 ? -10.345 -24.954 -29.982 1 74.241 26 CYS C N 1
ATOM 2743 C CA . CYS C 1 27 ? -11.009 -24.264 -31.073 1 65.36 26 CYS C CA 1
ATOM 2744 C C . CYS C 1 27 ? -11.329 -22.844 -30.622 1 64.468 26 CYS C C 1
ATOM 2745 O O . CYS C 1 27 ? -11.947 -22.699 -29.58 1 63.418 26 CYS C O 1
ATOM 2752 N N . LEU C 1 28 ? -10.935 -21.835 -31.424 1 69.181 27 LEU C N 1
ATOM 2753 C CA . LEU C 1 28 ? -11.221 -20.429 -31.187 1 49.922 27 LEU C CA 1
ATOM 2754 C C . LEU C 1 28 ? -12.319 -19.876 -32.08 1 57.08 27 LEU C C 1
ATOM 2755 O O . LEU C 1 28 ? -12.361 -20.162 -33.263 1 61.492 27 LEU C O 1
ATOM 2771 N N . ILE C 1 29 ? -13.141 -18.97 -31.548 1 56.999 28 ILE C N 1
ATOM 2772 C CA . ILE C 1 29 ? -13.872 -18.114 -32.444 1 51.474 28 ILE C CA 1
ATOM 2773 C C . ILE C 1 29 ? -13.766 -16.695 -31.918 1 50.439 28 ILE C C 1
ATOM 2774 O O . ILE C 1 29 ? -13.82 -16.496 -30.716 1 45.39 28 ILE C O 1
ATOM 2790 N N . THR C 1 30 ? -13.624 -15.723 -32.831 1 51.73 29 THR C N 1
ATOM 2791 C CA . THR C 1 30 ? -13.546 -14.339 -32.402 1 56.028 29 THR C CA 1
ATOM 2792 C C . THR C 1 30 ? -14.135 -13.415 -33.452 1 53.264 29 THR C C 1
ATOM 2793 O O . THR C 1 30 ? -13.91 -13.565 -34.637 1 65.6 29 THR C O 1
ATOM 2804 N N . LYS C 1 31 ? -14.947 -12.48 -32.97 1 58.44 30 LYS C N 1
ATOM 2805 C CA . LYS C 1 31 ? -15.446 -11.371 -33.767 1 63.738 30 LYS C CA 1
ATOM 2806 C C . LYS C 1 31 ? -14.566 -10.174 -33.493 1 56.77 30 LYS C C 1
ATOM 2807 O O . LYS C 1 31 ? -14.358 -9.8 -32.349 1 73.464 30 LYS C O 1
ATOM 2826 N N . ALA C 1 32 ? -14.012 -9.621 -34.555 1 59.686 31 ALA C N 1
ATOM 2827 C CA . ALA C 1 32 ? -13.176 -8.442 -34.49 1 61.722 31 ALA C CA 1
ATOM 2828 C C . ALA C 1 32 ? -13.781 -7.408 -35.424 1 65.933 31 ALA C C 1
ATOM 2829 O O . ALA C 1 32 ? -13.642 -7.54 -36.621 1 74.589 31 ALA C O 1
ATOM 2836 N N . GLY C 1 33 ? -14.503 -6.434 -34.873 1 72.811 32 GLY C N 1
ATOM 2837 C CA . GLY C 1 33 ? -15.346 -5.584 -35.698 1 78.987 32 GLY C CA 1
ATOM 2838 C C . GLY C 1 33 ? -16.331 -6.471 -36.441 1 69.07 32 GLY C C 1
ATOM 2839 O O . GLY C 1 33 ? -16.89 -7.359 -35.848 1 80.541 32 GLY C O 1
ATOM 2843 N N . LEU C 1 34 ? -16.474 -6.282 -37.739 1 64.534 33 LEU C N 1
ATOM 2844 C CA . LEU C 1 34 ? -17.413 -7.041 -38.549 1 72.003 33 LEU C CA 1
ATOM 2845 C C . LEU C 1 34 ? -16.784 -8.376 -38.993 1 76.937 33 LEU C C 1
ATOM 2846 O O . LEU C 1 34 ? -17.426 -9.206 -39.654 1 75.129 33 LEU C O 1
ATOM 2862 N N . GLN C 1 35 ? -15.484 -8.571 -38.711 1 57.665 34 GLN C N 1
ATOM 2863 C CA . GLN C 1 35 ? -14.774 -9.744 -39.161 1 58.15 34 GLN C CA 1
ATOM 2864 C C . GLN C 1 35 ? -14.964 -10.877 -38.136 1 51.96 34 GLN C C 1
ATOM 2865 O O . GLN C 1 35 ? -15.006 -10.647 -36.941 1 63.649 34 GLN C O 1
ATOM 2879 N N . VAL C 1 36 ? -14.929 -12.117 -38.599 1 61.224 35 VAL C N 1
ATOM 2880 C CA . VAL C 1 36 ? -15.093 -13.315 -37.772 1 63.746 35 VAL C CA 1
ATOM 2881 C C . VAL C 1 36 ? -14.008 -14.342 -38.105 1 55.36 35 VAL C C 1
ATOM 2882 O O . VAL C 1 36 ? -13.772 -14.688 -39.24 1 57.407 35 VAL C O 1
ATOM 2895 N N . TYR C 1 37 ? -13.353 -14.851 -37.081 1 47.536 36 TYR C N 1
ATOM 2896 C CA . TYR C 1 37 ? -12.301 -15.804 -37.287 1 52.032 36 TYR C CA 1
ATOM 2897 C C . TYR C 1 37 ? -12.717 -17.104 -36.606 1 57.26 36 TYR C C 1
ATOM 2898 O O . TYR C 1 37 ? -13.432 -17.071 -35.598 1 47.182 36 TYR C O 1
ATOM 2916 N N . ASN C 1 38 ? -12.296 -18.228 -37.209 1 54.912 37 ASN C N 1
ATOM 2917 C CA . ASN C 1 38 ? -12.549 -19.525 -36.633 1 55.087 37 ASN C CA 1
ATOM 2918 C C . ASN C 1 38 ? -11.273 -20.312 -36.884 1 66.499 37 ASN C C 1
ATOM 2919 O O . ASN C 1 38 ? -10.878 -20.422 -38.025 1 64.404 37 ASN C O 1
ATOM 2930 N N . LYS C 1 39 ? -10.63 -20.825 -35.828 1 71.167 38 LYS C N 1
ATOM 2931 C CA . LYS C 1 39 ? -9.286 -21.359 -35.946 1 66.268 38 LYS C CA 1
ATOM 2932 C C . LYS C 1 39 ? -9.064 -22.478 -34.931 1 72.237 38 LYS C C 1
ATOM 2933 O O . LYS C 1 39 ? -9.615 -22.465 -33.827 1 70.383 38 LYS C O 1
ATOM 2952 N N . CYS C 1 40 ? -8.26 -23.458 -35.366 1 74.568 39 CYS C N 1
ATOM 2953 C CA . CYS C 1 40 ? -7.493 -24.298 -34.474 1 79.079 39 CYS C CA 1
ATOM 2954 C C . CYS C 1 40 ? -6.586 -23.367 -33.665 1 76.348 39 CYS C C 1
ATOM 2955 O O . CYS C 1 40 ? -6.021 -22.422 -34.215 1 70.148 39 CYS C O 1
ATOM 2962 N N . TRP C 1 41 ? -6.422 -23.655 -32.37 1 70.578 40 TRP C N 1
ATOM 2963 C CA . TRP C 1 41 ? -5.7 -22.759 -31.484 1 76.485 40 TRP C CA 1
ATOM 2964 C C . TRP C 1 41 ? -5.128 -23.531 -30.297 1 76.11 40 TRP C C 1
ATOM 2965 O O . TRP C 1 41 ? -5.451 -24.704 -30.097 1 67.057 40 TRP C O 1
ATOM 2986 N N . LYS C 1 42 ? -4.263 -22.836 -29.536 1 89.144 41 LYS C N 1
ATOM 2987 C CA . LYS C 1 42 ? -3.73 -23.311 -28.264 1 89.181 41 LYS C CA 1
ATOM 2988 C C . LYS C 1 42 ? -4.335 -22.508 -27.108 1 80.037 41 LYS C C 1
ATOM 2989 O O . LYS C 1 42 ? -4.279 -21.276 -27.078 1 83.721 41 LYS C O 1
ATOM 3008 N N . PHE C 1 43 ? -4.921 -23.227 -26.15 1 76.245 42 PHE C N 1
ATOM 3009 C CA . PHE C 1 43 ? -5.506 -22.683 -24.938 1 72.287 42 PHE C CA 1
ATOM 3010 C C . PHE C 1 43 ? -4.568 -21.732 -24.194 1 75.01 42 PHE C C 1
ATOM 3011 O O . PHE C 1 43 ? -5.018 -20.674 -23.796 1 73.47 42 PHE C O 1
ATOM 3028 N N . GLU C 1 44 ? -3.281 -22.081 -24.039 1 83.588 43 GLU C N 1
ATOM 3029 C CA . GLU C 1 44 ? -2.291 -21.189 -23.45 1 84.619 43 GLU C CA 1
ATOM 3030 C C . GLU C 1 44 ? -2.483 -19.781 -24.024 1 88.233 43 GLU C C 1
ATOM 3031 O O . GLU C 1 44 ? -2.461 -18.813 -23.284 1 94.559 43 GLU C O 1
ATOM 3043 N N . HIS C 1 45 ? -2.712 -19.658 -25.34 1 106.372 44 HIS C N 1
ATOM 3044 C CA . HIS C 1 45 ? -2.532 -18.386 -26.036 1 102.478 44 HIS C CA 1
ATOM 3045 C C . HIS C 1 45 ? -3.978 -17.854 -26.314 1 75.495 44 HIS C C 1
ATOM 3046 O O . HIS C 1 45 ? -4.163 -16.939 -27.102 1 73.838 44 HIS C O 1
ATOM 3061 N N . CYS C 1 46 ? -5.039 -18.315 -25.604 1 66.771 45 CYS C N 1
ATOM 3062 C CA . CYS C 1 46 ? -6.412 -17.771 -25.748 1 67.493 45 CYS C CA 1
ATOM 3063 C C . CYS C 1 46 ? -6.754 -16.612 -24.787 1 63.8 45 CYS C C 1
ATOM 3064 O O . CYS C 1 46 ? -7.412 -16.798 -23.775 1 54.968 45 CYS C O 1
ATOM 3071 N N . ASN C 1 47 ? -6.384 -15.377 -25.118 1 61.09 46 ASN C N 1
ATOM 3072 C CA . ASN C 1 47 ? -6.668 -14.239 -24.263 1 58.286 46 ASN C CA 1
ATOM 3073 C C . ASN C 1 47 ? -6.538 -12.991 -25.113 1 64.277 46 ASN C C 1
ATOM 3074 O O . ASN C 1 47 ? -6.049 -13.057 -26.224 1 60.03 46 ASN C O 1
ATOM 3085 N N . PHE C 1 48 ? -6.941 -11.845 -24.596 1 63.096 47 PHE C N 1
ATOM 3086 C CA . PHE C 1 48 ? -7.04 -10.68 -25.441 1 57.415 47 PHE C CA 1
ATOM 3087 C C . PHE C 1 48 ? -5.713 -10.361 -26.142 1 64.518 47 PHE C C 1
ATOM 3088 O O . PHE C 1 48 ? -5.7 -10.065 -27.344 1 65.304 47 PHE C O 1
ATOM 3105 N N . ASN C 1 49 ? -4.618 -10.391 -25.372 1 67.289 48 ASN C N 1
ATOM 3106 C CA . ASN C 1 49 ? -3.303 -10.015 -25.869 1 65.897 48 ASN C CA 1
ATOM 3107 C C . ASN C 1 49 ? -2.881 -11.005 -26.952 1 74.6 48 ASN C C 1
ATOM 3108 O O . ASN C 1 49 ? -2.528 -10.604 -28.058 1 85.982 48 ASN C O 1
ATOM 3119 N N . ASP C 1 50 ? -2.924 -12.303 -26.648 1 75.724 49 ASP C N 1
ATOM 3120 C CA . ASP C 1 50 ? -2.389 -13.29 -27.571 1 84.073 49 ASP C CA 1
ATOM 3121 C C . ASP C 1 50 ? -3.244 -13.292 -28.865 1 77.519 49 ASP C C 1
ATOM 3122 O O . ASP C 1 50 ? -2.697 -13.265 -29.956 1 74.75 49 ASP C O 1
ATOM 3131 N N . VAL C 1 51 ? -4.572 -13.189 -28.764 1 61.417 50 VAL C N 1
ATOM 3132 C CA . VAL C 1 51 ? -5.486 -13.258 -29.9 1 57.597 50 VAL C CA 1
ATOM 3133 C C . VAL C 1 51 ? -5.339 -12.012 -30.763 1 60.841 50 VAL C C 1
ATOM 3134 O O . VAL C 1 51 ? -5.286 -12.14 -31.975 1 61.015 50 VAL C O 1
ATOM 3147 N N . THR C 1 52 ? -5.311 -10.815 -30.157 1 63.04 51 THR C N 1
ATOM 3148 C CA . THR C 1 52 ? -5.178 -9.581 -30.926 1 64.964 51 THR C CA 1
ATOM 3149 C C . THR C 1 52 ? -3.847 -9.592 -31.684 1 71.634 51 THR C C 1
ATOM 3150 O O . THR C 1 52 ? -3.837 -9.347 -32.891 1 80.757 51 THR C O 1
ATOM 3161 N N . THR C 1 53 ? -2.724 -9.88 -31.016 1 66.484 52 THR C N 1
ATOM 3162 C CA . THR C 1 53 ? -1.458 -9.841 -31.747 1 88.613 52 THR C CA 1
ATOM 3163 C C . THR C 1 53 ? -1.43 -10.933 -32.838 1 84.594 52 THR C C 1
ATOM 3164 O O . THR C 1 53 ? -1.069 -10.647 -33.971 1 84.365 52 THR C O 1
ATOM 3175 N N . ARG C 1 54 ? -1.869 -12.162 -32.552 1 73.816 53 ARG C N 1
ATOM 3176 C CA . ARG C 1 54 ? -1.702 -13.258 -33.504 1 74.624 53 ARG C CA 1
ATOM 3177 C C . ARG C 1 54 ? -2.602 -13.075 -34.734 1 82.605 53 ARG C C 1
ATOM 3178 O O . ARG C 1 54 ? -2.279 -13.578 -35.805 1 72.937 53 ARG C O 1
ATOM 3199 N N . LEU C 1 55 ? -3.696 -12.311 -34.627 1 84.149 54 LEU C N 1
ATOM 3200 C CA . LEU C 1 55 ? -4.548 -12.044 -35.782 1 67.794 54 LEU C CA 1
ATOM 3201 C C . LEU C 1 55 ? -4.397 -10.616 -36.295 1 74.584 54 LEU C C 1
ATOM 3202 O O . LEU C 1 55 ? -5.108 -10.24 -37.209 1 94.011 54 LEU C O 1
ATOM 3218 N N . ARG C 1 56 ? -3.525 -9.806 -35.694 1 90.995 55 ARG C N 1
ATOM 3219 C CA . ARG C 1 56 ? -3.361 -8.408 -36.098 1 99.66 55 ARG C CA 1
ATOM 3220 C C . ARG C 1 56 ? -4.7 -7.665 -36.059 1 86.158 55 ARG C C 1
ATOM 3221 O O . ARG C 1 56 ? -5.166 -7.131 -37.061 1 100.542 55 ARG C O 1
ATOM 3242 N N . GLU C 1 57 ? -5.298 -7.607 -34.869 1 78.541 56 GLU C N 1
ATOM 3243 C CA . GLU C 1 57 ? -6.592 -6.985 -34.663 1 78.839 56 GLU C CA 1
ATOM 3244 C C . GLU C 1 57 ? -6.625 -6.194 -33.349 1 86.184 56 GLU C C 1
ATOM 3245 O O . GLU C 1 57 ? -6.118 -6.629 -32.327 1 76.869 56 GLU C O 1
ATOM 3257 N N . ASN C 1 58 ? -7.315 -5.059 -33.372 1 88.657 57 ASN C N 1
ATOM 3258 C CA . ASN C 1 58 ? -7.289 -4.105 -32.279 1 85.411 57 ASN C CA 1
ATOM 3259 C C . ASN C 1 58 ? -8.389 -4.366 -31.251 1 94.452 57 ASN C C 1
ATOM 3260 O O . ASN C 1 58 ? -8.137 -4.155 -30.063 1 106.344 57 ASN C O 1
ATOM 3271 N N . GLU C 1 59 ? -9.594 -4.795 -31.685 1 91.807 58 GLU C N 1
ATOM 3272 C CA . GLU C 1 59 ? -10.771 -4.853 -30.823 1 82.512 58 GLU C CA 1
ATOM 3273 C C . GLU C 1 59 ? -11.578 -6.121 -31.128 1 81.421 58 GLU C C 1
ATOM 3274 O O . GLU C 1 59 ? -11.975 -6.314 -32.28 1 79.151 58 GLU C O 1
ATOM 3286 N N . LEU C 1 60 ? -11.773 -7.004 -30.127 1 57.798 59 LEU C N 1
ATOM 3287 C CA . LEU C 1 60 ? -12.468 -8.24 -30.412 1 56.073 59 LEU C CA 1
ATOM 3288 C C . LEU C 1 60 ? -12.981 -8.899 -29.15 1 53.755 59 LEU C C 1
ATOM 3289 O O . LEU C 1 60 ? -12.546 -8.591 -28.048 1 48.918 59 LEU C O 1
ATOM 3305 N N . THR C 1 61 ? -13.902 -9.837 -29.356 1 45.396 60 THR C N 1
ATOM 3306 C CA . THR C 1 61 ? -14.335 -10.739 -28.321 1 51.585 60 THR C CA 1
ATOM 3307 C C . THR C 1 61 ? -13.972 -12.138 -28.81 1 62.533 60 THR C C 1
ATOM 3308 O O . THR C 1 61 ? -13.92 -12.378 -30.018 1 51.436 60 THR C O 1
ATOM 3319 N N . TYR C 1 62 ? -13.637 -13.025 -27.858 1 50.138 61 TYR C N 1
ATOM 3320 C CA . TYR C 1 62 ? -13.18 -14.336 -28.259 1 52.206 61 TYR C CA 1
ATOM 3321 C C . TYR C 1 62 ? -13.777 -15.393 -27.353 1 46.832 61 TYR C C 1
ATOM 3322 O O . TYR C 1 62 ? -14.109 -15.167 -26.206 1 48.178 61 TYR C O 1
ATOM 3340 N N . TYR C 1 63 ? -13.808 -16.593 -27.889 1 50.995 62 TYR C N 1
ATOM 3341 C CA . TYR C 1 63 ? -14.285 -17.726 -27.136 1 60.827 62 TYR C CA 1
ATOM 3342 C C . TYR C 1 63 ? -13.458 -18.907 -27.573 1 61.803 62 TYR C C 1
ATOM 3343 O O . TYR C 1 63 ? -13.256 -19.047 -28.776 1 50.927 62 TYR C O 1
ATOM 3361 N N . CYS C 1 64 ? -13.018 -19.691 -26.579 1 64.79 63 CYS C N 1
ATOM 3362 C CA . CYS C 1 64 ? -12.313 -20.929 -26.846 1 72.091 63 CYS C CA 1
ATOM 3363 C C . CYS C 1 64 ? -12.865 -22.085 -26.038 1 75.852 63 CYS C C 1
ATOM 3364 O O . CYS C 1 64 ? -13.302 -21.919 -24.908 1 63.348 63 CYS C O 1
ATOM 3371 N N . CYS C 1 65 ? -12.731 -23.274 -26.613 1 76.144 64 CYS C N 1
ATOM 3372 C CA . CYS C 1 65 ? -13.311 -24.468 -26.045 1 80.594 64 CYS C CA 1
ATOM 3373 C C . CYS C 1 65 ? -12.616 -25.679 -26.674 1 90.335 64 CYS C C 1
ATOM 3374 O O . CYS C 1 65 ? -11.925 -25.522 -27.687 1 83.799 64 CYS C O 1
ATOM 3381 N N . LYS C 1 66 ? -12.906 -26.886 -26.178 1 99.549 65 LYS C N 1
ATOM 3382 C CA . LYS C 1 66 ? -12.15 -28.052 -26.594 1 106.097 65 LYS C CA 1
ATOM 3383 C C . LYS C 1 66 ? -12.99 -29.178 -27.187 1 105.609 65 LYS C C 1
ATOM 3384 O O . LYS C 1 66 ? -12.399 -30.147 -27.625 1 105.44 65 LYS C O 1
ATOM 3403 N N . LYS C 1 67 ? -14.315 -29.036 -27.255 1 109.14 66 LYS C N 1
ATOM 3404 C CA . LYS C 1 67 ? -15.124 -30.087 -27.851 1 117.856 66 LYS C CA 1
ATOM 3405 C C . LYS C 1 67 ? -15.186 -29.924 -29.369 1 113.1 66 LYS C C 1
ATOM 3406 O O . LYS C 1 67 ? -15.081 -28.844 -29.913 1 105.095 66 LYS C O 1
ATOM 3425 N N . ASP C 1 68 ? -15.407 -31.02 -30.071 1 124.051 67 ASP C N 1
ATOM 3426 C CA . ASP C 1 68 ? -15.474 -30.996 -31.524 1 132.462 67 ASP C CA 1
ATOM 3427 C C . ASP C 1 68 ? -16.486 -29.952 -32.015 1 118.416 67 ASP C C 1
ATOM 3428 O O . ASP C 1 68 ? -17.653 -29.947 -31.62 1 118.474 67 ASP C O 1
ATOM 3437 N N . LEU C 1 69 ? -16.036 -29.099 -32.945 1 105.048 68 LEU C N 1
ATOM 3438 C CA . LEU C 1 69 ? -16.909 -28.241 -33.727 1 107.646 68 LEU C CA 1
ATOM 3439 C C . LEU C 1 69 ? -17.629 -27.259 -32.807 1 100.768 68 LEU C C 1
ATOM 3440 O O . LEU C 1 69 ? -18.741 -26.815 -33.119 1 89.704 68 LEU C O 1
ATOM 3456 N N . CYS C 1 70 ? -16.979 -26.863 -31.708 1 96.427 69 CYS C N 1
ATOM 3457 C CA . CYS C 1 70 ? -17.633 -26.03 -30.714 1 94.114 69 CYS C CA 1
ATOM 3458 C C . CYS C 1 70 ? -17.517 -24.541 -31.037 1 84.881 69 CYS C C 1
ATOM 3459 O O . CYS C 1 70 ? -18.211 -23.729 -30.444 1 91.779 69 CYS C O 1
ATOM 3466 N N . ASN C 1 71 ? -16.594 -24.17 -31.926 1 69.471 70 ASN C N 1
ATOM 3467 C CA . ASN C 1 71 ? -16.287 -22.768 -32.163 1 69.992 70 ASN C CA 1
ATOM 3468 C C . ASN C 1 71 ? -17.195 -22.238 -33.274 1 67.184 70 ASN C C 1
ATOM 3469 O O . ASN C 1 71 ? -16.696 -21.769 -34.284 1 65.484 70 ASN C O 1
ATOM 3480 N N . PHE C 1 72 ? -18.523 -22.275 -33.064 1 76.707 71 PHE C N 1
ATOM 3481 C CA . PHE C 1 72 ? -19.51 -21.734 -33.997 1 77.334 71 PHE C CA 1
ATOM 3482 C C . PHE C 1 72 ? -19.912 -20.326 -33.529 1 80.937 71 PHE C C 1
ATOM 3483 O O . PHE C 1 72 ? -19.688 -19.953 -32.374 1 66.921 71 PHE C O 1
ATOM 3500 N N . ASN C 1 73 ? -20.533 -19.554 -34.434 1 93.5 72 ASN C N 1
ATOM 3501 C CA . ASN C 1 73 ? -20.68 -18.104 -34.291 1 100.221 72 ASN C CA 1
ATOM 3502 C C . ASN C 1 73 ? -21.614 -17.758 -33.123 1 99.959 72 ASN C C 1
ATOM 3503 O O . ASN C 1 73 ? -21.352 -16.799 -32.396 1 91.048 72 ASN C O 1
ATOM 3514 N N . GLU C 1 74 ? -22.672 -18.561 -32.911 1 90.338 73 GLU C N 1
ATOM 3515 C CA . GLU C 1 74 ? -23.6 -18.31 -31.824 1 97.775 73 GLU C CA 1
ATOM 3516 C C . GLU C 1 74 ? -22.961 -18.449 -30.444 1 88.587 73 GLU C C 1
ATOM 3517 O O . GLU C 1 74 ? -23.604 -18.106 -29.447 1 77.715 73 GLU C O 1
ATOM 3529 N N . GLN C 1 75 ? -21.703 -18.881 -30.357 1 83.609 74 GLN C N 1
ATOM 3530 C CA . GLN C 1 75 ? -21.027 -18.905 -29.071 1 90.852 74 GLN C CA 1
ATOM 3531 C C . GLN C 1 75 ? -20.761 -17.521 -28.499 1 82.546 74 GLN C C 1
ATOM 3532 O O . GLN C 1 75 ? -20.513 -17.428 -27.3 1 73.554 74 GLN C O 1
ATOM 3546 N N . LEU C 1 76 ? -20.837 -16.487 -29.345 1 77.414 75 LEU C N 1
ATOM 3547 C CA . LEU C 1 76 ? -20.64 -15.135 -28.866 1 82.666 75 LEU C CA 1
ATOM 3548 C C . LEU C 1 76 ? -21.958 -14.342 -28.807 1 84.183 75 LEU C C 1
ATOM 3549 O O . LEU C 1 76 ? -22.456 -14.025 -29.893 1 89.768 75 LEU C O 1
ATOM 3565 N N . MET D 1 1 ? -8.255 -6.12 -39.147 1 73.381 0 MET D N 1
ATOM 3566 C CA . MET D 1 1 ? -8.027 -4.677 -39.409 1 69.216 0 MET D CA 1
ATOM 3567 C C . MET D 1 1 ? -9.286 -3.853 -39.129 1 61.29 0 MET D C 1
ATOM 3568 O O . MET D 1 1 ? -10.391 -4.356 -39.133 1 93.045 0 MET D O 1
ATOM 3584 N N . LEU D 1 2 ? -9.099 -2.544 -39.03 1 50.684 1 LEU D N 1
ATOM 3585 C CA . LEU D 1 2 ? -10.163 -1.581 -38.845 1 53.434 1 LEU D CA 1
ATOM 3586 C C . LEU D 1 2 ? -10.701 -1.054 -40.184 1 62.669 1 LEU D C 1
ATOM 3587 O O . LEU D 1 2 ? -9.951 -0.598 -41.058 1 60.469 1 LEU D O 1
ATOM 3603 N N . GLN D 1 3 ? -12.047 -1.07 -40.237 1 63.636 2 GLN D N 1
ATOM 3604 C CA . GLN D 1 3 ? -12.836 -0.627 -41.367 1 74.937 2 GLN D CA 1
ATOM 3605 C C . GLN D 1 3 ? -13.43 0.767 -41.11 1 68.664 2 GLN D C 1
ATOM 3606 O O . GLN D 1 3 ? -14.2 0.93 -40.179 1 52.674 2 GLN D O 1
ATOM 3620 N N . CYS D 1 4 ? -13.085 1.754 -41.964 1 50.275 3 CYS D N 1
ATOM 3621 C CA . CYS D 1 4 ? -13.611 3.086 -41.869 1 53.314 3 CYS D CA 1
ATOM 3622 C C . CYS D 1 4 ? -14.3 3.477 -43.17 1 67.785 3 CYS D C 1
ATOM 3623 O O . CYS D 1 4 ? -13.937 2.976 -44.237 1 53.415 3 CYS D O 1
ATOM 3630 N N . TYR D 1 5 ? -15.272 4.394 -43.091 1 62.655 4 TYR D N 1
ATOM 3631 C CA . TYR D 1 5 ? -15.617 5.174 -44.273 1 74.734 4 TYR D CA 1
ATOM 3632 C C . TYR D 1 5 ? -14.399 6.028 -44.611 1 63.413 4 TYR D C 1
ATOM 3633 O O . TYR D 1 5 ? -13.818 6.664 -43.73 1 87.861 4 TYR D O 1
ATOM 3651 N N . ASN D 1 6 ? -13.987 5.977 -45.868 1 61.679 5 ASN D N 1
ATOM 3652 C CA . ASN D 1 6 ? -12.765 6.625 -46.303 1 63.557 5 ASN D CA 1
ATOM 3653 C C . ASN D 1 6 ? -12.944 7.078 -47.756 1 57.489 5 ASN D C 1
ATOM 3654 O O . ASN D 1 6 ? -12.974 6.246 -48.661 1 70.367 5 ASN D O 1
ATOM 3665 N N . CYS D 1 7 ? -13.145 8.376 -47.955 1 58.609 6 CYS D N 1
ATOM 3666 C CA . CYS D 1 7 ? -13.319 8.929 -49.304 1 71.341 6 CYS D CA 1
ATOM 3667 C C . CYS D 1 7 ? -12.145 9.831 -49.65 1 65.482 6 CYS D C 1
ATOM 3668 O O . CYS D 1 7 ? -11.882 10.798 -48.957 1 76.201 6 CYS D O 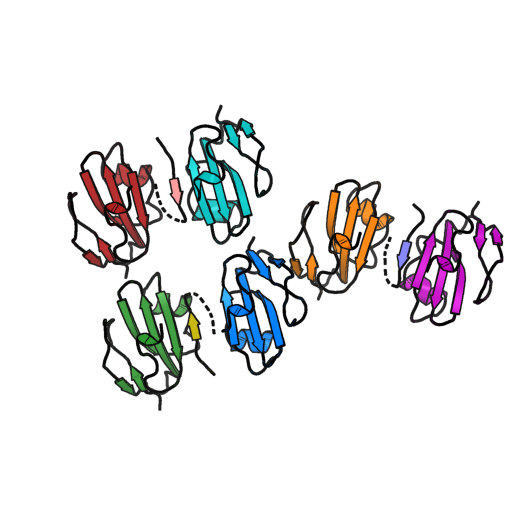1
ATOM 3675 N N . PRO D 1 8 ? -11.386 9.527 -50.7 1 69.228 7 PRO D N 1
ATOM 3676 C CA . PRO D 1 8 ? -10.282 10.382 -51.147 1 81.654 7 PRO D CA 1
ATOM 3677 C C . PRO D 1 8 ? -10.604 11.871 -51.13 1 77.641 7 PRO D C 1
ATOM 3678 O O . PRO D 1 8 ? -9.737 12.675 -50.818 1 74.655 7 PRO D O 1
ATOM 3689 N N . ASN D 1 9 ? -11.865 12.207 -51.436 1 72.998 8 ASN D N 1
ATOM 3690 C CA . ASN D 1 9 ? -12.293 13.603 -51.413 1 77.708 8 ASN D CA 1
ATOM 3691 C C . ASN D 1 9 ? -13.488 13.837 -50.512 1 61.948 8 ASN D C 1
ATOM 3692 O O . ASN D 1 9 ? -14.34 12.984 -50.459 1 58.069 8 ASN D O 1
ATOM 3703 N N . PRO D 1 10 ? -13.617 15.029 -49.901 1 59.68 9 PRO D N 1
ATOM 3704 C CA . PRO D 1 10 ? -14.801 15.363 -49.119 1 64.149 9 PRO D CA 1
ATOM 3705 C C . PRO D 1 10 ? -16.077 15.06 -49.916 1 86.494 9 PRO D C 1
ATOM 3706 O O . PRO D 1 10 ? -16.131 15.361 -51.108 1 92.486 9 PRO D O 1
ATOM 3717 N N . THR D 1 11 ? -17.074 14.451 -49.268 1 92.257 10 THR D N 1
ATOM 3718 C CA . THR D 1 11 ? -18.348 14.145 -49.908 1 102.998 10 THR D CA 1
ATOM 3719 C C . THR D 1 11 ? -19.479 14.307 -48.901 1 96.278 10 THR D C 1
ATOM 3720 O O . THR D 1 11 ? -19.318 14.048 -47.714 1 92.682 10 THR D O 1
ATOM 3731 N N . ALA D 1 12 ? -20.636 14.712 -49.411 1 98.204 11 ALA D N 1
ATOM 3732 C CA . ALA D 1 12 ? -21.835 14.907 -48.617 1 92.825 11 ALA D CA 1
ATOM 3733 C C . ALA D 1 12 ? -22.274 13.579 -48.011 1 84.482 11 ALA D C 1
ATOM 3734 O O . ALA D 1 12 ? -22.759 13.573 -46.897 1 109.537 11 ALA D O 1
ATOM 3741 N N . ASP D 1 13 ? -22.089 12.454 -48.69 1 87.389 12 ASP D N 1
ATOM 3742 C CA . ASP D 1 13 ? -22.425 11.152 -48.132 1 94.803 12 ASP D CA 1
ATOM 3743 C C . ASP D 1 13 ? -21.472 10.09 -48.686 1 94.572 12 ASP D C 1
ATOM 3744 O O . ASP D 1 13 ? -21.696 9.502 -49.761 1 86.876 12 ASP D O 1
ATOM 3753 N N . CYS D 1 14 ? -20.43 9.808 -47.897 1 87.45 13 CYS D N 1
ATOM 3754 C CA . CYS D 1 14 ? -19.301 8.975 -48.325 1 80.984 13 CYS D CA 1
ATOM 3755 C C . CYS D 1 14 ? -19.68 7.566 -48.797 1 87.685 13 CYS D C 1
ATOM 3756 O O . CYS D 1 14 ? -19.728 7.312 -50.017 1 102.291 13 CYS D O 1
ATOM 3763 N N . LYS D 1 15 ? -19.888 6.625 -47.861 1 66.377 14 LYS D N 1
ATOM 3764 C CA . LYS D 1 15 ? -20.384 5.293 -48.159 1 75.171 14 LYS D CA 1
ATOM 3765 C C . LYS D 1 15 ? -19.354 4.356 -48.791 1 76.534 14 LYS D C 1
ATOM 3766 O O . LYS D 1 15 ? -19.639 3.187 -48.976 1 90.925 14 LYS D O 1
ATOM 3785 N N . THR D 1 16 ? -18.134 4.829 -49.022 1 75.696 15 THR D N 1
ATOM 3786 C CA . THR D 1 16 ? -17.021 3.986 -49.448 1 69.253 15 THR D CA 1
ATOM 3787 C C . THR D 1 16 ? -16.329 3.407 -48.207 1 72.192 15 THR D C 1
ATOM 3788 O O . THR D 1 16 ? -15.78 4.141 -47.384 1 70.605 15 THR D O 1
ATOM 3799 N N . ALA D 1 17 ? -16.39 2.096 -48.042 1 75.125 16 ALA D N 1
ATOM 3800 C CA . ALA D 1 17 ? -15.878 1.46 -46.831 1 65.157 16 ALA D CA 1
ATOM 3801 C C . ALA D 1 17 ? -14.55 0.787 -47.154 1 67.135 16 ALA D C 1
ATOM 3802 O O . ALA D 1 17 ? -14.507 0.02 -48.089 1 69.672 16 ALA D O 1
ATOM 3809 N N . VAL D 1 18 ? -13.505 0.976 -46.343 1 67.834 17 VAL D N 1
ATOM 3810 C CA . VAL D 1 18 ? -12.221 0.357 -46.658 1 64.066 17 VAL D CA 1
ATOM 3811 C C . VAL D 1 18 ? -11.655 -0.317 -45.408 1 71.086 17 VAL D C 1
ATOM 3812 O O . VAL D 1 18 ? -11.962 0.064 -44.3 1 67.145 17 VAL D O 1
ATOM 3825 N N . ASN D 1 19 ? -10.829 -1.338 -45.607 1 70.03 18 ASN D N 1
ATOM 3826 C CA . ASN D 1 19 ? -9.886 -1.791 -44.613 1 65.205 18 ASN D CA 1
ATOM 3827 C C . ASN D 1 19 ? -8.697 -0.82 -44.555 1 69.202 18 ASN D C 1
ATOM 3828 O O . ASN D 1 19 ? -7.827 -0.825 -45.427 1 64.447 18 ASN D O 1
ATOM 3839 N N . CYS D 1 20 ? -8.691 0.033 -43.52 1 62.397 19 CYS D N 1
ATOM 3840 C CA . CYS D 1 20 ? -7.519 0.833 -43.217 1 61.927 19 CYS D CA 1
ATOM 3841 C C . CYS D 1 20 ? -6.318 -0.084 -43.021 1 61.33 19 CYS D C 1
ATOM 3842 O O . CYS D 1 20 ? -6.454 -1.14 -42.389 1 54.943 19 CYS D O 1
ATOM 3849 N N . SER D 1 21 ? -5.15 0.33 -43.558 1 58.629 20 SER D N 1
ATOM 3850 C CA . SER D 1 21 ? -3.921 -0.412 -43.307 1 67.584 20 SER D CA 1
ATOM 3851 C C . SER D 1 21 ? -3.481 -0.223 -41.849 1 73.468 20 SER D C 1
ATOM 3852 O O . SER D 1 21 ? -3.975 0.68 -41.179 1 81.557 20 SER D O 1
ATOM 3860 N N . SER D 1 22 ? -2.572 -1.085 -41.367 1 70.44 21 SER D N 1
ATOM 3861 C CA . SER D 1 22 ? -2.418 -1.309 -39.93 1 84.733 21 SER D CA 1
ATOM 3862 C C . SER D 1 22 ? -1.845 -0.086 -39.197 1 88.627 21 SER D C 1
ATOM 3863 O O . SER D 1 22 ? -2.001 0.055 -37.98 1 80.045 21 SER D O 1
ATOM 3871 N N . ASP D 1 23 ? -1.168 0.796 -39.946 1 90.36 22 ASP D N 1
ATOM 3872 C CA . ASP D 1 23 ? -0.63 2.034 -39.403 1 91.894 22 ASP D CA 1
ATOM 3873 C C . ASP D 1 23 ? -1.764 2.931 -38.885 1 83.179 22 ASP D C 1
ATOM 3874 O O . ASP D 1 23 ? -1.538 3.85 -38.105 1 75.19 22 ASP D O 1
ATOM 3883 N N . PHE D 1 24 ? -2.99 2.728 -39.391 1 84.407 23 PHE D N 1
ATOM 3884 C CA . PHE D 1 24 ? -4.128 3.561 -39.035 1 81.527 23 PHE D CA 1
ATOM 3885 C C . PHE D 1 24 ? -5.026 2.78 -38.088 1 82.724 23 PHE D C 1
ATOM 3886 O O . PHE D 1 24 ? -5.393 1.654 -38.366 1 76.85 23 PHE D O 1
ATOM 3903 N N . ASP D 1 25 ? -5.311 3.422 -36.945 1 74.471 24 ASP D N 1
ATOM 3904 C CA . ASP D 1 25 ? -5.935 2.762 -35.822 1 64.887 24 ASP D CA 1
ATOM 3905 C C . ASP D 1 25 ? -7.264 3.416 -35.48 1 58.939 24 ASP D C 1
ATOM 3906 O O . ASP D 1 25 ? -7.883 2.963 -34.526 1 76.27 24 ASP D O 1
ATOM 3915 N N . ALA D 1 26 ? -7.7 4.45 -36.224 1 54.306 25 ALA D N 1
ATOM 3916 C CA . ALA D 1 26 ? -8.976 5.092 -35.967 1 57.622 25 ALA D CA 1
ATOM 3917 C C . ALA D 1 26 ? -9.629 5.571 -37.255 1 57.233 25 ALA D C 1
ATOM 3918 O O . ALA D 1 26 ? -8.963 5.767 -38.246 1 54.352 25 ALA D O 1
ATOM 3925 N N . CYS D 1 27 ? -10.938 5.824 -37.161 1 61.579 26 CYS D N 1
ATOM 3926 C CA . CYS D 1 27 ? -11.769 6.364 -38.213 1 49.924 26 CYS D CA 1
ATOM 3927 C C . CYS D 1 27 ? -12.151 7.78 -37.818 1 58.186 26 CYS D C 1
ATOM 3928 O O . CYS D 1 27 ? -12.676 7.939 -36.728 1 53.288 26 CYS D O 1
ATOM 3935 N N . LEU D 1 28 ? -11.936 8.765 -38.727 1 53.014 27 LEU D N 1
ATOM 3936 C CA . LEU D 1 28 ? -12.282 10.164 -38.504 1 48.901 27 LEU D CA 1
ATOM 3937 C C . LEU D 1 28 ? -13.536 10.59 -39.273 1 53.022 27 LEU D C 1
ATOM 3938 O O . LEU D 1 28 ? -13.744 10.207 -40.409 1 51.584 27 LEU D O 1
ATOM 3954 N N . ILE D 1 29 ? -14.327 11.49 -38.698 1 44.211 28 ILE D N 1
ATOM 3955 C CA . ILE D 1 29 ? -15.21 12.249 -39.514 1 48.301 28 ILE D CA 1
ATOM 3956 C C . ILE D 1 29 ? -15.117 13.696 -39.076 1 52.651 28 ILE D C 1
ATOM 3957 O O . ILE D 1 29 ? -15.042 13.93 -37.884 1 47.373 28 ILE D O 1
ATOM 3973 N N . THR D 1 30 ? -15.17 14.642 -40.038 1 55.413 29 THR D N 1
ATOM 3974 C CA . THR D 1 30 ? -15.147 16.048 -39.645 1 64.45 29 THR D CA 1
ATOM 3975 C C . THR D 1 30 ? -15.871 16.919 -40.675 1 61.332 29 THR D C 1
ATOM 3976 O O . THR D 1 30 ? -15.72 16.75 -41.878 1 63.159 29 THR D O 1
ATOM 3987 N N . LYS D 1 31 ? -16.67 17.838 -40.162 1 60.208 30 LYS D N 1
ATOM 3988 C CA . LYS D 1 31 ? -17.344 18.846 -40.947 1 64.9 30 LYS D CA 1
ATOM 3989 C C . LYS D 1 31 ? -16.54 20.13 -40.802 1 65.525 30 LYS D C 1
ATOM 3990 O O . LYS D 1 31 ? -16.229 20.567 -39.692 1 54.514 30 LYS D O 1
ATOM 4009 N N . ALA D 1 32 ? -16.208 20.719 -41.946 1 74.222 31 ALA D N 1
ATOM 4010 C CA . ALA D 1 32 ? -15.591 22.039 -41.981 1 83.312 31 ALA D CA 1
ATOM 4011 C C . ALA D 1 32 ? -16.456 22.888 -42.903 1 80.375 31 ALA D C 1
ATOM 4012 O O . ALA D 1 32 ? -16.444 22.689 -44.125 1 82.621 31 ALA D O 1
ATOM 4019 N N . GLY D 1 33 ? -17.268 23.767 -42.301 1 84.039 32 GLY D N 1
ATOM 4020 C CA . GLY D 1 33 ? -18.324 24.424 -43.045 1 82.541 32 GLY D CA 1
ATOM 4021 C C . GLY D 1 33 ? -19.238 23.342 -43.601 1 86.773 32 GLY D C 1
ATOM 4022 O O . GLY D 1 33 ? -19.565 22.394 -42.899 1 91.257 32 GLY D O 1
ATOM 4026 N N . LEU D 1 34 ? -19.594 23.443 -44.884 1 91.181 33 LEU D N 1
ATOM 4027 C CA . LEU D 1 34 ? -20.499 22.481 -45.496 1 83.125 33 LEU D CA 1
ATOM 4028 C C . LEU D 1 34 ? -19.734 21.266 -46 1 82.311 33 LEU D C 1
ATOM 4029 O O . LEU D 1 34 ? -20.359 20.279 -46.408 1 83.553 33 LEU D O 1
ATOM 4045 N N . GLN D 1 35 ? -18.393 21.286 -45.916 1 78.506 34 GLN D N 1
ATOM 4046 C CA . GLN D 1 35 ? -17.61 20.16 -46.4 1 73.512 34 GLN D CA 1
ATOM 4047 C C . GLN D 1 35 ? -17.44 19.108 -45.303 1 74.641 34 GLN D C 1
ATOM 4048 O O . GLN D 1 35 ? -17.305 19.429 -44.137 1 76.259 34 GLN D O 1
ATOM 4062 N N . VAL D 1 36 ? -17.36 17.839 -45.699 1 75.743 35 VAL D N 1
ATOM 4063 C CA . VAL D 1 36 ? -17.357 16.699 -44.796 1 69.16 35 VAL D CA 1
ATOM 4064 C C . VAL D 1 36 ? -16.263 15.725 -45.227 1 74.217 35 VAL D C 1
ATOM 4065 O O . VAL D 1 36 ? -16.203 15.292 -46.368 1 68.657 35 VAL D O 1
ATOM 4078 N N . TYR D 1 37 ? -15.44 15.296 -44.282 1 70.466 36 TYR D N 1
ATOM 4079 C CA . TYR D 1 37 ? -14.361 14.392 -44.613 1 65.05 36 TYR D CA 1
ATOM 4080 C C . TYR D 1 37 ? -14.56 13.106 -43.827 1 64.125 36 TYR D C 1
ATOM 4081 O O . TYR D 1 37 ? -15.103 13.16 -42.718 1 64.853 36 TYR D O 1
ATOM 4099 N N . ASN D 1 38 ? -14.168 11.974 -44.422 1 53.999 37 ASN D N 1
ATOM 4100 C CA . ASN D 1 38 ? -14.273 10.682 -43.785 1 53.762 37 ASN D CA 1
ATOM 4101 C C . ASN D 1 38 ? -13.005 9.936 -44.114 1 64.774 37 ASN D C 1
ATOM 4102 O O . ASN D 1 38 ? -12.758 9.764 -45.281 1 59.519 37 ASN D O 1
ATOM 4113 N N . LYS D 1 39 ? -12.218 9.515 -43.116 1 66.882 38 LYS D N 1
ATOM 4114 C CA . LYS D 1 39 ? -10.865 9.048 -43.374 1 62.146 38 LYS D CA 1
ATOM 4115 C C . LYS D 1 39 ? -10.436 8.017 -42.337 1 66.835 38 LYS D C 1
ATOM 4116 O O . LYS D 1 39 ? -10.847 8.076 -41.182 1 70.117 38 LYS D O 1
ATOM 4135 N N . CYS D 1 40 ? -9.613 7.077 -42.792 1 64.992 39 CYS D N 1
ATOM 4136 C CA . CYS D 1 40 ? -8.642 6.377 -41.991 1 57.268 39 CYS D CA 1
ATOM 4137 C C . CYS D 1 40 ? -7.762 7.407 -41.314 1 55.492 39 CYS D C 1
ATOM 4138 O O . CYS D 1 40 ? -7.351 8.36 -41.953 1 67.88 39 CYS D O 1
ATOM 4145 N N . TRP D 1 41 ? -7.394 7.16 -40.06 1 52.924 40 TRP D N 1
ATOM 4146 C CA . TRP D 1 41 ? -6.682 8.151 -39.271 1 60.997 40 TRP D CA 1
ATOM 4147 C C . TRP D 1 41 ? -5.942 7.466 -38.126 1 63.835 40 TRP D C 1
ATOM 4148 O O . TRP D 1 41 ? -6.128 6.285 -37.888 1 58.034 40 TRP D O 1
ATOM 4169 N N . LYS D 1 42 ? -5.076 8.24 -37.463 1 81.463 41 LYS D N 1
ATOM 4170 C CA . LYS D 1 42 ? -4.357 7.868 -36.258 1 70.041 41 LYS D CA 1
ATOM 4171 C C . LYS D 1 42 ? -4.916 8.641 -35.062 1 67.846 41 LYS D C 1
ATOM 4172 O O . LYS D 1 42 ? -4.988 9.865 -35.06 1 72.315 41 LYS D O 1
ATOM 4191 N N . PHE D 1 43 ? -5.301 7.893 -34.022 1 67.949 42 PHE D N 1
ATOM 4192 C CA . PHE D 1 43 ? -5.859 8.42 -32.789 1 59.844 42 PHE D CA 1
ATOM 4193 C C . PHE D 1 43 ? -4.97 9.491 -32.16 1 60.258 42 PHE D C 1
ATOM 4194 O O . PHE D 1 43 ? -5.474 10.526 -31.736 1 62.539 42 PHE D O 1
ATOM 4211 N N . GLU D 1 44 ? -3.648 9.267 -32.097 1 66.029 43 GLU D N 1
ATOM 4212 C CA . GLU D 1 44 ? -2.735 10.28 -31.569 1 66.055 43 GLU D CA 1
ATOM 4213 C C . GLU D 1 44 ? -3.065 11.633 -32.204 1 66.841 43 GLU D C 1
ATOM 4214 O O . GLU D 1 44 ? -3.076 12.634 -31.51 1 65.881 43 GLU D O 1
ATOM 4226 N N . HIS D 1 45 ? -3.405 11.669 -33.512 1 61.8 44 HIS D N 1
ATOM 4227 C CA . HIS D 1 45 ? -3.381 12.897 -34.292 1 59.304 44 HIS D CA 1
ATOM 4228 C C . HIS D 1 45 ? -4.865 13.321 -34.478 1 64.166 44 HIS D C 1
ATOM 4229 O O . HIS D 1 45 ? -5.188 14.188 -35.304 1 75.044 44 HIS D O 1
ATOM 4244 N N . CYS D 1 46 ? -5.821 12.84 -33.641 1 65.75 45 CYS D N 1
ATOM 4245 C CA . CYS D 1 46 ? -7.22 13.313 -33.653 1 75.48 45 CYS D CA 1
ATOM 4246 C C . CYS D 1 46 ? -7.51 14.512 -32.724 1 76.449 45 CYS D C 1
ATOM 4247 O O . CYS D 1 46 ? -8.032 14.353 -31.628 1 65.222 45 CYS D O 1
ATOM 4254 N N . ASN D 1 47 ? -7.265 15.741 -33.172 1 69.829 46 ASN D N 1
ATOM 4255 C CA . ASN D 1 47 ? -7.526 16.903 -32.344 1 72.845 46 ASN D CA 1
ATOM 4256 C C . ASN D 1 47 ? -7.588 18.122 -33.248 1 72.69 46 ASN D C 1
ATOM 4257 O O . ASN D 1 47 ? -7.224 18.033 -34.4 1 56.55 46 ASN D O 1
ATOM 4268 N N . PHE D 1 48 ? -7.988 19.269 -32.715 1 76.94 47 PHE D N 1
ATOM 4269 C CA . PHE D 1 48 ? -8.278 20.382 -33.595 1 86.666 47 PHE D CA 1
ATOM 4270 C C . PHE D 1 48 ? -7.064 20.761 -34.444 1 86.617 47 PHE D C 1
ATOM 4271 O O . PHE D 1 48 ? -7.197 21.008 -35.64 1 78.352 47 PHE D O 1
ATOM 4288 N N . ASN D 1 49 ? -5.891 20.829 -33.795 1 88.111 48 ASN D N 1
ATOM 4289 C CA . ASN D 1 49 ? -4.663 21.254 -34.439 1 79.246 48 ASN D CA 1
ATOM 4290 C C . ASN D 1 49 ? -4.293 20.252 -35.52 1 80.237 48 ASN D C 1
ATOM 4291 O O . ASN D 1 49 ? -4.084 20.636 -36.655 1 85.839 48 ASN D O 1
ATOM 4302 N N . ASP D 1 50 ? -4.227 18.959 -35.184 1 89.87 49 ASP D N 1
ATOM 4303 C CA . ASP D 1 50 ? -3.719 17.956 -36.121 1 86.145 49 ASP D CA 1
ATOM 4304 C C . ASP D 1 50 ? -4.675 17.884 -37.324 1 83.063 49 ASP D C 1
ATOM 4305 O O . ASP D 1 50 ? -4.224 17.923 -38.471 1 75.309 49 ASP D O 1
ATOM 4314 N N . VAL D 1 51 ? -5.994 17.893 -37.074 1 80.796 50 VAL D N 1
ATOM 4315 C CA . VAL D 1 51 ? -7.003 17.723 -38.107 1 68.305 50 VAL D CA 1
ATOM 4316 C C . VAL D 1 51 ? -7.032 18.949 -39.026 1 81.367 50 VAL D C 1
ATOM 4317 O O . VAL D 1 51 ? -7.085 18.775 -40.254 1 68.981 50 VAL D O 1
ATOM 4330 N N . THR D 1 52 ? -7.041 20.165 -38.449 1 80.522 51 THR D N 1
ATOM 4331 C CA . THR D 1 52 ? -7.076 21.386 -39.258 1 78.399 51 THR D CA 1
ATOM 4332 C C . THR D 1 52 ? -5.842 21.435 -40.156 1 84.741 51 THR D C 1
ATOM 4333 O O . THR D 1 52 ? -5.982 21.648 -41.358 1 98.098 51 THR D O 1
ATOM 4344 N N . THR D 1 53 ? -4.639 21.24 -39.606 1 82.322 52 THR D N 1
ATOM 4345 C CA . THR D 1 53 ? -3.457 21.366 -40.452 1 93.344 52 THR D CA 1
ATOM 4346 C C . THR D 1 53 ? -3.456 20.26 -41.522 1 78.57 52 THR D C 1
ATOM 4347 O O . THR D 1 53 ? -3.234 20.539 -42.694 1 74.195 52 THR D O 1
ATOM 4358 N N . ARG D 1 54 ? -3.767 19.012 -41.169 1 79.226 53 ARG D N 1
ATOM 4359 C CA . ARG D 1 54 ? -3.594 17.908 -42.118 1 85.678 53 ARG D CA 1
ATOM 4360 C C . ARG D 1 54 ? -4.602 18.008 -43.267 1 81.722 53 ARG D C 1
ATOM 4361 O O . ARG D 1 54 ? -4.325 17.525 -44.351 1 71.832 53 ARG D O 1
ATOM 4382 N N . LEU D 1 55 ? -5.757 18.647 -43.044 1 89.936 54 LEU D N 1
ATOM 4383 C CA . LEU D 1 55 ? -6.755 18.812 -44.094 1 91.189 54 LEU D CA 1
ATOM 4384 C C . LEU D 1 55 ? -6.819 20.253 -44.613 1 87.797 54 LEU D C 1
ATOM 4385 O O . LEU D 1 55 ? -7.685 20.558 -45.41 1 85.218 54 LEU D O 1
ATOM 4401 N N . ARG D 1 56 ? -5.931 21.138 -44.165 1 86.274 55 ARG D N 1
ATOM 4402 C CA . ARG D 1 56 ? -5.892 22.51 -44.643 1 90.377 55 ARG D CA 1
ATOM 4403 C C . ARG D 1 56 ? -7.247 23.195 -44.459 1 93.189 55 ARG D C 1
ATOM 4404 O O . ARG D 1 56 ? -7.854 23.656 -45.423 1 103.576 55 ARG D O 1
ATOM 4425 N N . GLU D 1 57 ? -7.68 23.318 -43.199 1 78.377 56 GLU D N 1
ATOM 4426 C CA . GLU D 1 57 ? -8.974 23.883 -42.862 1 79.354 56 GLU D CA 1
ATOM 4427 C C . GLU D 1 57 ? -8.894 24.729 -41.588 1 81.088 56 GLU D C 1
ATOM 4428 O O . GLU D 1 57 ? -8.247 24.341 -40.626 1 92.566 56 GLU D O 1
ATOM 4440 N N . ASN D 1 58 ? -9.682 25.798 -41.536 1 91.791 57 ASN D N 1
ATOM 4441 C CA . ASN D 1 58 ? -9.632 26.759 -40.455 1 98.897 57 ASN D CA 1
ATOM 4442 C C . ASN D 1 58 ? -10.54 26.425 -39.272 1 91.087 57 ASN D C 1
ATOM 4443 O O . ASN D 1 58 ? -10.14 26.725 -38.161 1 98.645 57 ASN D O 1
ATOM 4454 N N . GLU D 1 59 ? -11.733 25.891 -39.514 1 82.393 58 GLU D N 1
ATOM 4455 C CA . GLU D 1 59 ? -12.762 25.739 -38.493 1 79.257 58 GLU D CA 1
ATOM 4456 C C . GLU D 1 59 ? -13.553 24.467 -38.793 1 84.878 58 GLU D C 1
ATOM 4457 O O . GLU D 1 59 ? -14.096 24.252 -39.884 1 83.432 58 GLU D O 1
ATOM 4469 N N . LEU D 1 60 ? -13.629 23.581 -37.796 1 82.511 59 LEU D N 1
ATOM 4470 C CA . LEU D 1 60 ? -14.277 22.299 -37.992 1 74.728 59 LEU D CA 1
ATOM 4471 C C . LEU D 1 60 ? -14.626 21.666 -36.657 1 70.02 59 LEU D C 1
ATOM 4472 O O . LEU D 1 60 ? -14.113 22.074 -35.624 1 60.154 59 LEU D O 1
ATOM 4488 N N . THR D 1 61 ? -15.5 20.655 -36.731 1 66.347 60 THR D N 1
ATOM 4489 C CA . THR D 1 61 ? -15.75 19.758 -35.626 1 70.266 60 THR D CA 1
ATOM 4490 C C . THR D 1 61 ? -15.351 18.375 -36.1 1 67.016 60 THR D C 1
ATOM 4491 O O . THR D 1 61 ? -15.39 18.112 -37.313 1 59.311 60 THR D O 1
ATOM 4502 N N . TYR D 1 62 ? -14.929 17.521 -35.15 1 60.833 61 TYR D N 1
ATOM 4503 C CA . TYR D 1 62 ? -14.4 16.227 -35.552 1 58.61 61 TYR D CA 1
ATOM 4504 C C . TYR D 1 62 ? -14.858 15.179 -34.561 1 48.546 61 TYR D C 1
ATOM 4505 O O . TYR D 1 62 ? -15.086 15.427 -33.39 1 46.164 61 TYR D O 1
ATOM 4523 N N . TYR D 1 63 ? -14.851 13.951 -35.043 1 51.559 62 TYR D N 1
ATOM 4524 C CA . TYR D 1 63 ? -15.074 12.819 -34.2 1 47.568 62 TYR D CA 1
ATOM 4525 C C . TYR D 1 63 ? -14.208 11.704 -34.703 1 54.991 62 TYR D C 1
ATOM 4526 O O . TYR D 1 63 ? -14.101 11.535 -35.918 1 48.799 62 TYR D O 1
ATOM 4544 N N . CYS D 1 64 ? -13.624 10.978 -33.745 1 59.025 63 CYS D N 1
ATOM 4545 C CA . CYS D 1 64 ? -12.867 9.775 -34.042 1 55.828 63 CYS D CA 1
ATOM 4546 C C . CYS D 1 64 ? -13.271 8.634 -33.137 1 50.102 63 CYS D C 1
ATOM 4547 O O . CYS D 1 64 ? -13.571 8.833 -31.957 1 54.173 63 CYS D O 1
ATOM 4554 N N . CYS D 1 65 ? -13.109 7.437 -33.686 1 43.623 64 CYS D N 1
ATOM 4555 C CA . CYS D 1 65 ? -13.506 6.246 -32.978 1 53.711 64 CYS D CA 1
ATOM 4556 C C . CYS D 1 65 ? -12.791 5.059 -33.599 1 60.926 64 CYS D C 1
ATOM 4557 O O . CYS D 1 65 ? -12.263 5.176 -34.715 1 46.245 64 CYS D O 1
ATOM 4564 N N . LYS D 1 66 ? -12.881 3.923 -32.866 1 65.835 65 LYS D N 1
ATOM 4565 C CA . LYS D 1 66 ? -12.133 2.738 -33.221 1 65.596 65 LYS D CA 1
ATOM 4566 C C . LYS D 1 66 ? -13.037 1.513 -33.416 1 58.735 65 LYS D C 1
ATOM 4567 O O . LYS D 1 66 ? -12.519 0.412 -33.458 1 66.994 65 LYS D O 1
ATOM 4586 N N . LYS D 1 67 ? -14.357 1.647 -33.566 1 53.723 66 LYS D N 1
ATOM 4587 C CA . LYS D 1 67 ? -15.189 0.535 -34.021 1 62.06 66 LYS D CA 1
ATOM 4588 C C . LYS D 1 67 ? -15.378 0.563 -35.547 1 60.214 66 LYS D C 1
ATOM 4589 O O . LYS D 1 67 ? -15.386 1.613 -36.191 1 45.944 66 LYS D O 1
ATOM 4608 N N . ASP D 1 68 ? -15.561 -0.602 -36.172 1 69.225 67 ASP D N 1
ATOM 4609 C CA . ASP D 1 68 ? -15.756 -0.659 -37.617 1 61.305 67 ASP D CA 1
ATOM 4610 C C . ASP D 1 68 ? -16.88 0.28 -38.074 1 52.628 67 ASP D C 1
ATOM 4611 O O . ASP D 1 68 ? -18 0.21 -37.59 1 62.035 67 ASP D O 1
ATOM 4620 N N . LEU D 1 69 ? -16.59 1.124 -39.06 1 51.767 68 LEU D N 1
ATOM 4621 C CA . LEU D 1 69 ? -17.604 1.882 -39.781 1 55.254 68 LEU D CA 1
ATOM 4622 C C . LEU D 1 69 ? -18.324 2.847 -38.852 1 63.582 68 LEU D C 1
ATOM 4623 O O . LEU D 1 69 ? -19.468 3.19 -39.085 1 67.865 68 LEU D O 1
ATOM 4639 N N . CYS D 1 70 ? -17.609 3.359 -37.854 1 63.769 69 CYS D N 1
ATOM 4640 C CA . CYS D 1 70 ? -18.228 4.206 -36.851 1 63.209 69 CYS D CA 1
ATOM 4641 C C . CYS D 1 70 ? -18.215 5.678 -37.258 1 58.716 69 CYS D C 1
ATOM 4642 O O . CYS D 1 70 ? -18.917 6.474 -36.648 1 55.845 69 CYS D O 1
ATOM 4649 N N . ASN D 1 71 ? -17.387 6.054 -38.239 1 62.399 70 ASN D N 1
ATOM 4650 C CA . ASN D 1 71 ? -17.244 7.454 -38.627 1 55.715 70 ASN D CA 1
ATOM 4651 C C . ASN D 1 71 ? -18.314 7.838 -39.669 1 66.051 70 ASN D C 1
ATOM 4652 O O . ASN D 1 71 ? -17.971 8.28 -40.767 1 52.237 70 ASN D O 1
ATOM 4663 N N . PHE D 1 72 ? -19.608 7.722 -39.303 1 58.593 71 PHE D N 1
ATOM 4664 C CA . PHE D 1 72 ? -20.709 8.129 -40.154 1 59.26 71 PHE D CA 1
ATOM 4665 C C . PHE D 1 72 ? -21.174 9.519 -39.725 1 70.75 71 PHE D C 1
ATOM 4666 O O . PHE D 1 72 ? -20.886 9.957 -38.608 1 95.731 71 PHE D O 1
ATOM 4683 N N . ASN D 1 73 ? -21.945 10.181 -40.606 1 75.048 72 ASN D N 1
ATOM 4684 C CA . ASN D 1 73 ? -22.204 11.606 -40.528 1 83.51 72 ASN D CA 1
ATOM 4685 C C . ASN D 1 73 ? -23.003 11.972 -39.282 1 83.217 72 ASN D C 1
ATOM 4686 O O . ASN D 1 73 ? -22.712 13.014 -38.682 1 72.024 72 ASN D O 1
ATOM 4697 N N . GLU D 1 74 ? -23.973 11.125 -38.88 1 88.98 73 GLU D N 1
ATOM 4698 C CA . GLU D 1 74 ? -24.8 11.444 -37.718 1 89.554 73 GLU D CA 1
ATOM 4699 C C . GLU D 1 74 ? -23.997 11.487 -36.416 1 88.297 73 GLU D C 1
ATOM 4700 O O . GLU D 1 74 ? -24.54 11.873 -35.389 1 88.756 73 GLU D O 1
ATOM 4712 N N . GLN D 1 75 ? -22.707 11.13 -36.439 1 79.862 74 GLN D N 1
ATOM 4713 C CA . GLN D 1 75 ? -21.911 11.234 -35.236 1 65.731 74 GLN D CA 1
ATOM 4714 C C . GLN D 1 75 ? -21.659 12.671 -34.814 1 69.11 74 GLN D C 1
ATOM 4715 O O . GLN D 1 75 ? -21.3 12.882 -33.661 1 65.651 74 GLN D O 1
ATOM 4729 N N . LEU D 1 76 ? -21.815 13.643 -35.731 1 72.216 75 LEU D N 1
ATOM 4730 C CA . LEU D 1 76 ? -21.517 15.039 -35.424 1 76.989 75 LEU D CA 1
ATOM 4731 C C . LEU D 1 76 ? -22.77 15.88 -35.229 1 85.422 75 LEU D C 1
ATOM 4732 O O . LEU D 1 76 ? -23.122 16.628 -36.121 1 90.275 75 LEU D O 1
ATOM 4748 N N . GLU D 1 77 ? -23.406 15.801 -34.054 1 101.505 76 GLU D N 1
ATOM 4749 C CA . GLU D 1 77 ? -24.829 16.115 -33.912 1 101.263 76 GLU D CA 1
ATOM 4750 C C . GLU D 1 77 ? -25.615 15.562 -35.128 1 94.967 76 GLU D C 1
ATOM 4751 O O . GLU D 1 77 ? -26.624 14.818 -34.927 1 88.813 76 GLU D O 1
ATOM 4763 N N . MET E 1 1 ? 1.259 10.697 42.707 1 102.471 0 MET E N 1
ATOM 4764 C CA . MET E 1 1 ? 0.203 10.745 43.761 1 105.733 0 MET E CA 1
ATOM 4765 C C . MET E 1 1 ? -0.957 9.831 43.364 1 96.688 0 MET E C 1
ATOM 4766 O O . MET E 1 1 ? -2.105 10.164 43.641 1 92.158 0 MET E O 1
ATOM 4782 N N . LEU E 1 2 ? -0.639 8.683 42.742 1 81.715 1 LEU E N 1
ATOM 4783 C CA . LEU E 1 2 ? -1.66 7.832 42.164 1 72.405 1 LEU E CA 1
ATOM 4784 C C . LEU E 1 2 ? -2.109 6.711 43.099 1 73.276 1 LEU E C 1
ATOM 4785 O O . LEU E 1 2 ? -1.31 5.943 43.625 1 72.081 1 LEU E O 1
ATOM 4801 N N . GLN E 1 3 ? -3.433 6.607 43.243 1 78.005 2 GLN E N 1
ATOM 4802 C CA . GLN E 1 3 ? -4.104 5.576 44.022 1 71.378 2 GLN E CA 1
ATOM 4803 C C . GLN E 1 3 ? -4.739 4.533 43.084 1 64.082 2 GLN E C 1
ATOM 4804 O O . GLN E 1 3 ? -5.603 4.859 42.299 1 77.454 2 GLN E O 1
ATOM 4818 N N . CYS E 1 4 ? -4.315 3.265 43.182 1 61.343 3 CYS E N 1
ATOM 4819 C CA . CYS E 1 4 ? -4.908 2.166 42.43 1 68.37 3 CYS E CA 1
ATOM 4820 C C . CYS E 1 4 ? -5.474 1.094 43.362 1 73.061 3 CYS E C 1
ATOM 4821 O O . CYS E 1 4 ? -5.003 0.969 44.486 1 72.978 3 CYS E O 1
ATOM 4828 N N . TYR E 1 5 ? -6.446 0.315 42.873 1 58.991 4 TYR E N 1
ATOM 4829 C CA . TYR E 1 5 ? -6.698 -0.991 43.475 1 56.383 4 TYR E CA 1
ATOM 4830 C C . TYR E 1 5 ? -5.462 -1.846 43.199 1 65.647 4 TYR E C 1
ATOM 4831 O O . TYR E 1 5 ? -4.933 -1.863 42.082 1 51.955 4 TYR E O 1
ATOM 4849 N N . ASN E 1 6 ? -4.965 -2.494 44.263 1 64.124 5 ASN E N 1
ATOM 4850 C CA . ASN E 1 6 ? -3.726 -3.246 44.199 1 56.292 5 ASN E CA 1
ATOM 4851 C C . ASN E 1 6 ? -3.782 -4.424 45.182 1 66.179 5 ASN E C 1
ATOM 4852 O O . ASN E 1 6 ? -3.745 -4.226 46.402 1 62.537 5 ASN E O 1
ATOM 4863 N N . CYS E 1 7 ? -3.927 -5.651 44.657 1 65.511 6 CYS E N 1
ATOM 4864 C CA . CYS E 1 7 ? -3.965 -6.841 45.488 1 63.817 6 CYS E CA 1
ATOM 4865 C C . CYS E 1 7 ? -2.76 -7.717 45.176 1 68.81 6 CYS E C 1
ATOM 4866 O O . CYS E 1 7 ? -2.559 -8.119 44.046 1 69.091 6 CYS E O 1
ATOM 4873 N N . PRO E 1 8 ? -1.911 -8.032 46.174 1 81.99 7 PRO E N 1
ATOM 4874 C CA . PRO E 1 8 ? -0.752 -8.901 45.966 1 82.325 7 PRO E CA 1
ATOM 4875 C C . PRO E 1 8 ? -1.069 -10.124 45.109 1 86.041 7 PRO E C 1
ATOM 4876 O O . PRO E 1 8 ? -0.217 -10.59 44.356 1 66.298 7 PRO E O 1
ATOM 4887 N N . ASN E 1 9 ? -2.293 -10.66 45.262 1 98.084 8 ASN E N 1
ATOM 4888 C CA . ASN E 1 9 ? -2.685 -11.867 44.557 1 86.288 8 ASN E CA 1
ATOM 4889 C C . ASN E 1 9 ? -3.985 -11.679 43.795 1 76.509 8 ASN E C 1
ATOM 4890 O O . ASN E 1 9 ? -4.846 -10.913 44.213 1 69.539 8 ASN E O 1
ATOM 4901 N N . PRO E 1 10 ? -4.203 -12.469 42.73 1 76.119 9 PRO E N 1
ATOM 4902 C CA . PRO E 1 10 ? -5.477 -12.422 42.006 1 83.918 9 PRO E CA 1
ATOM 4903 C C . PRO E 1 10 ? -6.637 -12.635 42.97 1 82.069 9 PRO E C 1
ATOM 4904 O O . PRO E 1 10 ? -6.553 -13.505 43.814 1 87.028 9 PRO E O 1
ATOM 4915 N N . THR E 1 11 ? -7.698 -11.836 42.839 1 80.827 10 THR E N 1
ATOM 4916 C CA . THR E 1 11 ? -8.888 -11.959 43.668 1 80.227 10 THR E CA 1
ATOM 4917 C C . THR E 1 11 ? -10.103 -11.61 42.824 1 71.656 10 THR E C 1
ATOM 4918 O O . THR E 1 11 ? -10.045 -10.705 41.999 1 63.89 10 THR E O 1
ATOM 4929 N N . ALA E 1 12 ? -11.209 -12.292 43.109 1 89.073 11 ALA E N 1
ATOM 4930 C CA . ALA E 1 12 ? -12.471 -12.085 42.415 1 87.25 11 ALA E CA 1
ATOM 4931 C C . ALA E 1 12 ? -12.965 -10.653 42.654 1 85.646 11 ALA E C 1
ATOM 4932 O O . ALA E 1 12 ? -13.507 -10.028 41.745 1 81.5 11 ALA E O 1
ATOM 4939 N N . ASP E 1 13 ? -12.762 -10.107 43.865 1 87.635 12 ASP E N 1
ATOM 4940 C CA . ASP E 1 13 ? -13.152 -8.73 44.126 1 90.407 12 ASP E CA 1
ATOM 4941 C C . ASP E 1 13 ? -12.155 -8 45.031 1 84.811 12 ASP E C 1
ATOM 4942 O O . ASP E 1 13 ? -12.274 -8.013 46.231 1 80.251 12 ASP E O 1
ATOM 4951 N N . CYS E 1 14 ? -11.143 -7.406 44.4 1 81.608 13 CYS E N 1
ATOM 4952 C CA . CYS E 1 14 ? -10.086 -6.641 45.043 1 72.763 13 CYS E CA 1
ATOM 4953 C C . CYS E 1 14 ? -10.655 -5.263 45.306 1 70.316 13 CYS E C 1
ATOM 4954 O O . CYS E 1 14 ? -11.104 -4.613 44.373 1 73.473 13 CYS E O 1
ATOM 4961 N N . LYS E 1 15 ? -10.611 -4.83 46.551 1 68.179 14 LYS E N 1
ATOM 4962 C CA . LYS E 1 15 ? -11.113 -3.521 46.933 1 65.919 14 LYS E CA 1
ATOM 4963 C C . LYS E 1 15 ? -10.038 -2.801 47.747 1 59.731 14 LYS E C 1
ATOM 4964 O O . LYS E 1 15 ? -10.326 -1.87 48.509 1 66.234 14 LYS E O 1
ATOM 4983 N N . THR E 1 16 ? -8.784 -3.241 47.599 1 56.29 15 THR E N 1
ATOM 4984 C CA . THR E 1 16 ? -7.693 -2.732 48.414 1 66.639 15 THR E CA 1
ATOM 4985 C C . THR E 1 16 ? -7.106 -1.53 47.693 1 60.23 15 THR E C 1
ATOM 4986 O O . THR E 1 16 ? -6.555 -1.688 46.628 1 54.054 15 THR E O 1
ATOM 4997 N N . ALA E 1 17 ? -7.187 -0.329 48.289 1 61.736 16 ALA E N 1
ATOM 4998 C CA . ALA E 1 17 ? -6.61 0.857 47.69 1 60.59 16 ALA E CA 1
ATOM 4999 C C . ALA E 1 17 ? -5.187 1.115 48.202 1 70.821 16 ALA E C 1
ATOM 5000 O O . ALA E 1 17 ? -4.922 1.008 49.387 1 80.754 16 ALA E O 1
ATOM 5007 N N . VAL E 1 18 ? -4.265 1.435 47.293 1 70.913 17 VAL E N 1
ATOM 5008 C CA . VAL E 1 18 ? -2.875 1.653 47.662 1 72.258 17 VAL E CA 1
ATOM 5009 C C . VAL E 1 18 ? -2.426 2.978 47.053 1 68.902 17 VAL E C 1
ATOM 5010 O O . VAL E 1 18 ? -2.899 3.38 45.974 1 63.918 17 VAL E O 1
ATOM 5023 N N . ASN E 1 19 ? -1.578 3.698 47.805 1 65.378 18 ASN E N 1
ATOM 5024 C CA . ASN E 1 19 ? -0.848 4.82 47.236 1 66.992 18 ASN E CA 1
ATOM 5025 C C . ASN E 1 19 ? 0.36 4.263 46.482 1 70.947 18 ASN E C 1
ATOM 5026 O O . ASN E 1 19 ? 1.355 3.89 47.089 1 84.591 18 ASN E O 1
ATOM 5037 N N . CYS E 1 20 ? 0.24 4.135 45.157 1 70.927 19 CYS E N 1
ATOM 5038 C CA . CYS E 1 20 ? 1.329 3.657 44.341 1 72.757 19 CYS E CA 1
ATOM 5039 C C . CYS E 1 20 ? 2.485 4.636 44.505 1 73.311 19 CYS E C 1
ATOM 5040 O O . CYS E 1 20 ? 2.256 5.846 44.554 1 79.501 19 CYS E O 1
ATOM 5047 N N . SER E 1 21 ? 3.716 4.118 44.58 1 73.132 20 SER E N 1
ATOM 5048 C CA . SER E 1 21 ? 4.885 4.984 44.629 1 73.816 20 SER E CA 1
ATOM 5049 C C . SER E 1 21 ? 5.095 5.619 43.264 1 75.033 20 SER E C 1
ATOM 5050 O O . SER E 1 21 ? 4.513 5.178 42.282 1 80.628 20 SER E O 1
ATOM 5058 N N . SER E 1 22 ? 5.919 6.668 43.202 1 88.495 21 SER E N 1
ATOM 5059 C CA . SER E 1 22 ? 6.088 7.493 42.013 1 88.452 21 SER E CA 1
ATOM 5060 C C . SER E 1 22 ? 6.703 6.712 40.846 1 93.257 21 SER E C 1
ATOM 5061 O O . SER E 1 22 ? 6.563 7.149 39.696 1 115.598 21 SER E O 1
ATOM 5069 N N . ASP E 1 23 ? 7.332 5.562 41.11 1 85.178 22 ASP E N 1
ATOM 5070 C CA . ASP E 1 23 ? 7.751 4.636 40.059 1 91.923 22 ASP E CA 1
ATOM 5071 C C . ASP E 1 23 ? 6.579 4.167 39.183 1 75.323 22 ASP E C 1
ATOM 5072 O O . ASP E 1 23 ? 6.77 3.728 38.073 1 67.819 22 ASP E O 1
ATOM 5081 N N . PHE E 1 24 ? 5.351 4.204 39.698 1 77.113 23 PHE E N 1
ATOM 5082 C CA . PHE E 1 24 ? 4.163 3.747 38.982 1 71.23 23 PHE E CA 1
ATOM 5083 C C . PHE E 1 24 ? 3.316 4.949 38.568 1 68.331 23 PHE E C 1
ATOM 5084 O O . PHE E 1 24 ? 3.058 5.832 39.396 1 77.109 23 PHE E O 1
ATOM 5101 N N . ASP E 1 25 ? 2.867 4.965 37.304 1 65.929 24 ASP E N 1
ATOM 5102 C CA . ASP E 1 25 ? 2.064 6.083 36.802 1 69.264 24 ASP E CA 1
ATOM 5103 C C . ASP E 1 25 ? 0.678 5.641 36.337 1 69.043 24 ASP E C 1
ATOM 5104 O O . ASP E 1 25 ? -0.069 6.473 35.833 1 74.381 24 ASP E O 1
ATOM 5113 N N . ALA E 1 26 ? 0.32 4.352 36.501 1 64.285 25 ALA E N 1
ATOM 5114 C CA . ALA E 1 26 ? -0.968 3.869 36.031 1 57.976 25 ALA E CA 1
ATOM 5115 C C . ALA E 1 26 ? -1.484 2.758 36.908 1 61.14 25 ALA E C 1
ATOM 5116 O O . ALA E 1 26 ? -0.702 2.091 37.555 1 67.445 25 ALA E O 1
ATOM 5123 N N . CYS E 1 27 ? -2.813 2.568 36.839 1 57.982 26 CYS E N 1
ATOM 5124 C CA . CYS E 1 27 ? -3.532 1.49 37.467 1 47.276 26 CYS E CA 1
ATOM 5125 C C . CYS E 1 27 ? -3.957 0.497 36.39 1 48.844 26 CYS E C 1
ATOM 5126 O O . CYS E 1 27 ? -4.57 0.92 35.418 1 52.722 26 CYS E O 1
ATOM 5133 N N . LEU E 1 28 ? -3.641 -0.79 36.559 1 56.784 27 LEU E N 1
ATOM 5134 C CA . LEU E 1 28 ? -4.032 -1.871 35.661 1 48.541 27 LEU E CA 1
ATOM 5135 C C . LEU E 1 28 ? -5.17 -2.726 36.191 1 56.616 27 LEU E C 1
ATOM 5136 O O . LEU E 1 28 ? -5.216 -3.05 37.373 1 49.716 27 LEU E O 1
ATOM 5152 N N . ILE E 1 29 ? -6.008 -3.25 35.302 1 46.059 28 ILE E N 1
ATOM 5153 C CA . ILE E 1 29 ? -6.789 -4.403 35.685 1 40.604 28 ILE E CA 1
ATOM 5154 C C . ILE E 1 29 ? -6.765 -5.394 34.531 1 49.289 28 ILE E C 1
ATOM 5155 O O . ILE E 1 29 ? -6.775 -4.982 33.376 1 53.056 28 ILE E O 1
ATOM 5171 N N . THR E 1 30 ? -6.825 -6.7 34.816 1 53.893 29 THR E N 1
ATOM 5172 C CA . THR E 1 30 ? -6.811 -7.698 33.751 1 58.364 29 THR E CA 1
ATOM 5173 C C . THR E 1 30 ? -7.43 -9.004 34.233 1 61.634 29 THR E C 1
ATOM 5174 O O . THR E 1 30 ? -7.208 -9.442 35.366 1 50.606 29 THR E O 1
ATOM 5185 N N . LYS E 1 31 ? -8.256 -9.591 33.36 1 54.499 30 LYS E N 1
ATOM 5186 C CA . LYS E 1 31 ? -8.779 -10.918 33.54 1 58.663 30 LYS E CA 1
ATOM 5187 C C . LYS E 1 31 ? -7.953 -11.852 32.677 1 61.995 30 LYS E C 1
ATOM 5188 O O . LYS E 1 31 ? -7.775 -11.616 31.489 1 69.541 30 LYS E O 1
ATOM 5207 N N . ALA E 1 32 ? -7.524 -12.949 33.271 1 73.799 31 ALA E N 1
ATOM 5208 C CA . ALA E 1 32 ? -6.961 -14.071 32.524 1 74.493 31 ALA E CA 1
ATOM 5209 C C . ALA E 1 32 ? -7.736 -15.308 32.957 1 81.241 31 ALA E C 1
ATOM 5210 O O . ALA E 1 32 ? -7.536 -15.804 34.06 1 87.013 31 ALA E O 1
ATOM 5217 N N . GLY E 1 33 ? -8.646 -15.779 32.106 1 99.286 32 GLY E N 1
ATOM 5218 C CA . GLY E 1 33 ? -9.614 -16.778 32.531 1 91.183 32 GLY E CA 1
ATOM 5219 C C . GLY E 1 33 ? -10.395 -16.232 33.72 1 96.993 32 GLY E C 1
ATOM 5220 O O . GLY E 1 33 ? -10.779 -15.065 33.705 1 98.972 32 GLY E O 1
ATOM 5224 N N . LEU E 1 34 ? -10.526 -17.03 34.784 1 104.94 33 LEU E N 1
ATOM 5225 C CA . LEU E 1 34 ? -11.2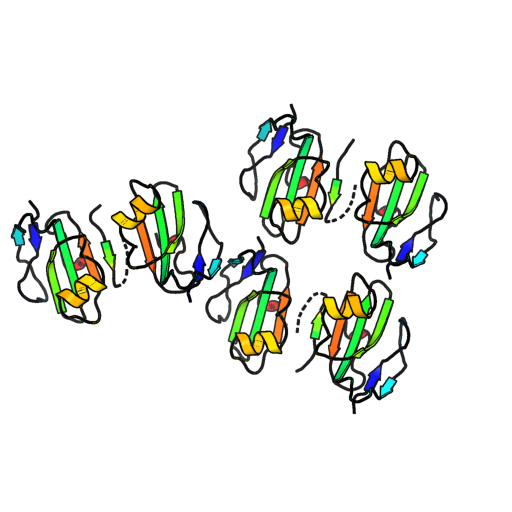57 -16.605 35.965 1 100.973 33 LEU E CA 1
ATOM 5226 C C . LEU E 1 34 ? -10.383 -15.76 36.897 1 98.67 33 LEU E C 1
ATOM 5227 O O . LEU E 1 34 ? -10.911 -15.166 37.835 1 81.583 33 LEU E O 1
ATOM 5243 N N . GLN E 1 35 ? -9.083 -15.655 36.603 1 96.883 34 GLN E N 1
ATOM 5244 C CA . GLN E 1 35 ? -8.179 -14.909 37.456 1 88.698 34 GLN E CA 1
ATOM 5245 C C . GLN E 1 35 ? -8.156 -13.423 37.107 1 70.981 34 GLN E C 1
ATOM 5246 O O . GLN E 1 35 ? -8.208 -13.066 35.955 1 74.229 34 GLN E O 1
ATOM 5260 N N . VAL E 1 36 ? -8.035 -12.572 38.121 1 62.409 35 VAL E N 1
ATOM 5261 C CA . VAL E 1 36 ? -8.295 -11.148 38.02 1 59.485 35 VAL E CA 1
ATOM 5262 C C . VAL E 1 36 ? -7.211 -10.416 38.805 1 58.716 35 VAL E C 1
ATOM 5263 O O . VAL E 1 36 ? -6.97 -10.664 39.991 1 53.409 35 VAL E O 1
ATOM 5276 N N . TYR E 1 37 ? -6.536 -9.509 38.114 1 56.762 36 TYR E N 1
ATOM 5277 C CA . TYR E 1 37 ? -5.407 -8.852 38.721 1 52.782 36 TYR E CA 1
ATOM 5278 C C . TYR E 1 37 ? -5.713 -7.375 38.752 1 51.516 36 TYR E C 1
ATOM 5279 O O . TYR E 1 37 ? -6.39 -6.872 37.846 1 68.71 36 TYR E O 1
ATOM 5297 N N . ASN E 1 38 ? -5.257 -6.721 39.818 1 40.967 37 ASN E N 1
ATOM 5298 C CA . ASN E 1 38 ? -5.405 -5.288 39.945 1 48.889 37 ASN E CA 1
ATOM 5299 C C . ASN E 1 38 ? -4.124 -4.79 40.556 1 45.464 37 ASN E C 1
ATOM 5300 O O . ASN E 1 38 ? -3.788 -5.269 41.615 1 60.365 37 ASN E O 1
ATOM 5311 N N . LYS E 1 39 ? -3.442 -3.87 39.886 1 49.065 38 LYS E N 1
ATOM 5312 C CA . LYS E 1 39 ? -2.064 -3.541 40.217 1 49.59 38 LYS E CA 1
ATOM 5313 C C . LYS E 1 39 ? -1.757 -2.09 39.877 1 51.211 38 LYS E C 1
ATOM 5314 O O . LYS E 1 39 ? -2.277 -1.527 38.9 1 57.188 38 LYS E O 1
ATOM 5333 N N . CYS E 1 40 ? -0.937 -1.495 40.736 1 53.424 39 CYS E N 1
ATOM 5334 C CA . CYS E 1 40 ? -0.082 -0.371 40.372 1 59.23 39 CYS E CA 1
ATOM 5335 C C . CYS E 1 40 ? 0.803 -0.831 39.213 1 57.269 39 CYS E C 1
ATOM 5336 O O . CYS E 1 40 ? 1.297 -1.958 39.221 1 56.63 39 CYS E O 1
ATOM 5343 N N . TRP E 1 41 ? 1.019 0.044 38.23 1 62.073 40 TRP E N 1
ATOM 5344 C CA . TRP E 1 41 ? 1.677 -0.353 36.991 1 60.763 40 TRP E CA 1
ATOM 5345 C C . TRP E 1 41 ? 2.294 0.864 36.31 1 54.344 40 TRP E C 1
ATOM 5346 O O . TRP E 1 41 ? 2.047 1.991 36.728 1 62.114 40 TRP E O 1
ATOM 5367 N N . LYS E 1 42 ? 3.123 0.586 35.298 1 54.936 41 LYS E N 1
ATOM 5368 C CA . LYS E 1 42 ? 3.706 1.61 34.439 1 62.963 41 LYS E CA 1
ATOM 5369 C C . LYS E 1 42 ? 3.066 1.529 33.043 1 58.673 41 LYS E C 1
ATOM 5370 O O . LYS E 1 42 ? 3.022 0.471 32.412 1 58.279 41 LYS E O 1
ATOM 5389 N N . PHE E 1 43 ? 2.592 2.675 32.565 1 64.584 42 PHE E N 1
ATOM 5390 C CA . PHE E 1 43 ? 1.979 2.825 31.24 1 57.256 42 PHE E CA 1
ATOM 5391 C C . PHE E 1 43 ? 2.837 2.285 30.118 1 53.904 42 PHE E C 1
ATOM 5392 O O . PHE E 1 43 ? 2.332 1.565 29.288 1 57.718 42 PHE E O 1
ATOM 5409 N N . GLU E 1 44 ? 4.152 2.575 30.122 1 68.643 43 GLU E N 1
ATOM 5410 C CA . GLU E 1 44 ? 5.098 2.009 29.167 1 59.01 43 GLU E CA 1
ATOM 5411 C C . GLU E 1 44 ? 4.808 0.513 29.033 1 58.089 43 GLU E C 1
ATOM 5412 O O . GLU E 1 44 ? 4.789 0.017 27.95 1 53.829 43 GLU E O 1
ATOM 5424 N N . HIS E 1 45 ? 4.553 -0.212 30.129 1 73.063 44 HIS E N 1
ATOM 5425 C CA . HIS E 1 45 ? 4.677 -1.667 30.164 1 70.619 44 HIS E CA 1
ATOM 5426 C C . HIS E 1 45 ? 3.188 -2.192 30.178 1 78.583 44 HIS E C 1
ATOM 5427 O O . HIS E 1 45 ? 2.915 -3.365 30.423 1 74.588 44 HIS E O 1
ATOM 5442 N N . CYS E 1 46 ? 2.164 -1.38 29.813 1 75.157 45 CYS E N 1
ATOM 5443 C CA . CYS E 1 46 ? 0.758 -1.836 29.685 1 72.024 45 CYS E CA 1
ATOM 5444 C C . CYS E 1 46 ? 0.386 -2.304 28.256 1 73.633 45 CYS E C 1
ATOM 5445 O O . CYS E 1 46 ? -0.195 -1.582 27.47 1 60.982 45 CYS E O 1
ATOM 5452 N N . ASN E 1 47 ? 0.648 -3.558 27.915 1 71.87 46 ASN E N 1
ATOM 5453 C CA . ASN E 1 47 ? 0.352 -4.088 26.596 1 59.014 46 ASN E CA 1
ATOM 5454 C C . ASN E 1 47 ? 0.372 -5.597 26.715 1 57.907 46 ASN E C 1
ATOM 5455 O O . ASN E 1 47 ? 0.803 -6.134 27.719 1 58.349 46 ASN E O 1
ATOM 5466 N N . PHE E 1 48 ? -0.1 -6.296 25.705 1 53.182 47 PHE E N 1
ATOM 5467 C CA . PHE E 1 48 ? -0.333 -7.726 25.882 1 52.624 47 PHE E CA 1
ATOM 5468 C C . PHE E 1 48 ? 0.96 -8.43 26.279 1 53.604 47 PHE E C 1
ATOM 5469 O O . PHE E 1 48 ? 0.937 -9.296 27.157 1 60.717 47 PHE E O 1
ATOM 5486 N N . ASN E 1 49 ? 2.072 -8.086 25.603 1 61.21 48 ASN E N 1
ATOM 5487 C CA . ASN E 1 49 ? 3.349 -8.738 25.807 1 63.2 48 ASN E CA 1
ATOM 5488 C C . ASN E 1 49 ? 3.807 -8.474 27.246 1 65.564 48 ASN E C 1
ATOM 5489 O O . ASN E 1 49 ? 4.101 -9.404 27.984 1 69.003 48 ASN E O 1
ATOM 5500 N N . ASP E 1 50 ? 3.852 -7.202 27.671 1 68.178 49 ASP E N 1
ATOM 5501 C CA . ASP E 1 50 ? 4.43 -6.851 28.96 1 59.018 49 ASP E CA 1
ATOM 5502 C C . ASP E 1 50 ? 3.577 -7.463 30.08 1 67.201 49 ASP E C 1
ATOM 5503 O O . ASP E 1 50 ? 4.125 -8.107 30.988 1 64.806 49 ASP E O 1
ATOM 5512 N N . VAL E 1 51 ? 2.24 -7.395 29.959 1 65.717 50 VAL E N 1
ATOM 5513 C CA . VAL E 1 51 ? 1.324 -7.88 30.987 1 50.731 50 VAL E CA 1
ATOM 5514 C C . VAL E 1 51 ? 1.374 -9.395 31.092 1 49.861 50 VAL E C 1
ATOM 5515 O O . VAL E 1 51 ? 1.447 -9.916 32.201 1 51.185 50 VAL E O 1
ATOM 5528 N N . THR E 1 52 ? 1.324 -10.098 29.951 1 52.329 51 THR E N 1
ATOM 5529 C CA . THR E 1 52 ? 1.354 -11.562 29.972 1 60.444 51 THR E CA 1
ATOM 5530 C C . THR E 1 52 ? 2.659 -12.045 30.597 1 74.284 51 THR E C 1
ATOM 5531 O O . THR E 1 52 ? 2.614 -12.886 31.495 1 71.15 51 THR E O 1
ATOM 5542 N N . THR E 1 53 ? 3.819 -11.531 30.14 1 74.43 52 THR E N 1
ATOM 5543 C CA . THR E 1 53 ? 5.061 -12.048 30.696 1 81.223 52 THR E CA 1
ATOM 5544 C C . THR E 1 53 ? 5.153 -11.701 32.194 1 84.781 52 THR E C 1
ATOM 5545 O O . THR E 1 53 ? 5.464 -12.576 32.992 1 76.334 52 THR E O 1
ATOM 5556 N N . ARG E 1 54 ? 4.81 -10.465 32.615 1 75.893 53 ARG E N 1
ATOM 5557 C CA . ARG E 1 54 ? 5.069 -10.05 33.99 1 59.385 53 ARG E CA 1
ATOM 5558 C C . ARG E 1 54 ? 4.163 -10.816 34.96 1 69.443 53 ARG E C 1
ATOM 5559 O O . ARG E 1 54 ? 4.542 -11.008 36.111 1 65.431 53 ARG E O 1
ATOM 5580 N N . LEU E 1 55 ? 2.982 -11.284 34.512 1 71.543 54 LEU E N 1
ATOM 5581 C CA . LEU E 1 55 ? 2.082 -12.033 35.375 1 67.615 54 LEU E CA 1
ATOM 5582 C C . LEU E 1 55 ? 2.068 -13.526 35.047 1 67.926 54 LEU E C 1
ATOM 5583 O O . LEU E 1 55 ? 1.291 -14.265 35.639 1 60.389 54 LEU E O 1
ATOM 5599 N N . ARG E 1 56 ? 2.905 -13.983 34.107 1 70.723 55 ARG E N 1
ATOM 5600 C CA . ARG E 1 56 ? 2.972 -15.389 33.74 1 70.759 55 ARG E CA 1
ATOM 5601 C C . ARG E 1 56 ? 1.591 -15.906 33.353 1 73.285 55 ARG E C 1
ATOM 5602 O O . ARG E 1 56 ? 1.088 -16.85 33.926 1 72.401 55 ARG E O 1
ATOM 5623 N N . GLU E 1 57 ? 1.024 -15.311 32.299 1 83.322 56 GLU E N 1
ATOM 5624 C CA . GLU E 1 57 ? -0.31 -15.648 31.838 1 83.726 56 GLU E CA 1
ATOM 5625 C C . GLU E 1 57 ? -0.361 -15.662 30.316 1 84.059 56 GLU E C 1
ATOM 5626 O O . GLU E 1 57 ? 0.18 -14.766 29.674 1 85.716 56 GLU E O 1
ATOM 5638 N N . ASN E 1 58 ? -1.084 -16.636 29.762 1 91.77 57 ASN E N 1
ATOM 5639 C CA . ASN E 1 58 ? -1.059 -16.853 28.319 1 102.889 57 ASN E CA 1
ATOM 5640 C C . ASN E 1 58 ? -2.12 -16.04 27.581 1 96.262 57 ASN E C 1
ATOM 5641 O O . ASN E 1 58 ? -1.857 -15.615 26.463 1 113.75 57 ASN E O 1
ATOM 5652 N N . GLU E 1 59 ? -3.319 -15.884 28.18 1 80.406 58 GLU E N 1
ATOM 5653 C CA . GLU E 1 59 ? -4.473 -15.303 27.518 1 78.54 58 GLU E CA 1
ATOM 5654 C C . GLU E 1 59 ? -5.165 -14.342 28.49 1 72.856 58 GLU E C 1
ATOM 5655 O O . GLU E 1 59 ? -5.616 -14.753 29.558 1 93.099 58 GLU E O 1
ATOM 5667 N N . LEU E 1 60 ? -5.236 -13.056 28.132 1 61.361 59 LEU E N 1
ATOM 5668 C CA . LEU E 1 60 ? -5.896 -12.101 28.996 1 60.655 59 LEU E CA 1
ATOM 5669 C C . LEU E 1 60 ? -6.355 -10.872 28.239 1 61.083 59 LEU E C 1
ATOM 5670 O O . LEU E 1 60 ? -5.938 -10.644 27.124 1 65.037 59 LEU E O 1
ATOM 5686 N N . THR E 1 61 ? -7.232 -10.115 28.892 1 69.174 60 THR E N 1
ATOM 5687 C CA . THR E 1 61 ? -7.648 -8.801 28.475 1 66.137 60 THR E CA 1
ATOM 5688 C C . THR E 1 61 ? -7.184 -7.839 29.546 1 60.062 60 THR E C 1
ATOM 5689 O O . THR E 1 61 ? -7.211 -8.226 30.706 1 74.398 60 THR E O 1
ATOM 5700 N N . TYR E 1 62 ? -6.76 -6.629 29.172 1 56.544 61 TYR E N 1
ATOM 5701 C CA . TYR E 1 62 ? -6.264 -5.709 30.168 1 51.448 61 TYR E CA 1
ATOM 5702 C C . TYR E 1 62 ? -6.764 -4.311 29.897 1 49.672 61 TYR E C 1
ATOM 5703 O O . TYR E 1 62 ? -7.02 -3.938 28.756 1 49.859 61 TYR E O 1
ATOM 5721 N N . TYR E 1 63 ? -6.785 -3.529 30.975 1 41.889 62 TYR E N 1
ATOM 5722 C CA . TYR E 1 63 ? -7.118 -2.129 30.839 1 49.024 62 TYR E CA 1
ATOM 5723 C C . TYR E 1 63 ? -6.267 -1.352 31.822 1 52.784 62 TYR E C 1
ATOM 5724 O O . TYR E 1 63 ? -6.059 -1.839 32.916 1 44.137 62 TYR E O 1
ATOM 5742 N N . CYS E 1 64 ? -5.787 -0.181 31.402 1 55.655 63 CYS E N 1
ATOM 5743 C CA . CYS E 1 64 ? -5.011 0.71 32.211 1 55.591 63 CYS E CA 1
ATOM 5744 C C . CYS E 1 64 ? -5.46 2.148 32.058 1 57.417 63 CYS E C 1
ATOM 5745 O O . CYS E 1 64 ? -5.836 2.585 30.98 1 59.759 63 CYS E O 1
ATOM 5752 N N . CYS E 1 65 ? -5.188 2.926 33.086 1 52.363 64 CYS E N 1
ATOM 5753 C CA . CYS E 1 65 ? -5.691 4.278 33.182 1 53.577 64 CYS E CA 1
ATOM 5754 C C . CYS E 1 65 ? -4.951 4.961 34.327 1 60.794 64 CYS E C 1
ATOM 5755 O O . CYS E 1 65 ? -4.357 4.306 35.164 1 63.139 64 CYS E O 1
ATOM 5762 N N . LYS E 1 66 ? -5.079 6.287 34.392 1 64.657 65 LYS E N 1
ATOM 5763 C CA . LYS E 1 66 ? -4.268 7.149 35.215 1 63.308 65 LYS E CA 1
ATOM 5764 C C . LYS E 1 66 ? -5.106 8.019 36.158 1 65.846 65 LYS E C 1
ATOM 5765 O O . LYS E 1 66 ? -4.578 9.002 36.623 1 67.508 65 LYS E O 1
ATOM 5784 N N . LYS E 1 67 ? -6.378 7.694 36.45 1 72.036 66 LYS E N 1
ATOM 5785 C CA . LYS E 1 67 ? -7.281 8.646 37.094 1 85.42 66 LYS E CA 1
ATOM 5786 C C . LYS E 1 67 ? -7.42 8.486 38.621 1 94.717 66 LYS E C 1
ATOM 5787 O O . LYS E 1 67 ? -7.718 9.471 39.311 1 114.376 66 LYS E O 1
ATOM 5806 N N . ASP E 1 68 ? -7.162 7.31 39.173 1 78.313 67 ASP E N 1
ATOM 5807 C CA . ASP E 1 68 ? -7.226 7.139 40.62 1 81.988 67 ASP E CA 1
ATOM 5808 C C . ASP E 1 68 ? -8.409 6.214 40.913 1 79.471 67 ASP E C 1
ATOM 5809 O O . ASP E 1 68 ? -9.565 6.568 40.705 1 80.312 67 ASP E O 1
ATOM 5818 N N . LEU E 1 69 ? -8.08 4.987 41.322 1 67.593 68 LEU E N 1
ATOM 5819 C CA . LEU E 1 69 ? -9.064 3.969 41.624 1 67.316 68 LEU E CA 1
ATOM 5820 C C . LEU E 1 69 ? -9.929 3.666 40.4 1 62.504 68 LEU E C 1
ATOM 5821 O O . LEU E 1 69 ? -11.043 3.212 40.534 1 64.686 68 LEU E O 1
ATOM 5837 N N . CYS E 1 70 ? -9.386 3.848 39.208 1 57.155 69 CYS E N 1
ATOM 5838 C CA . CYS E 1 70 ? -10.104 3.624 37.981 1 66.977 69 CYS E CA 1
ATOM 5839 C C . CYS E 1 70 ? -10.006 2.166 37.555 1 71.858 69 CYS E C 1
ATOM 5840 O O . CYS E 1 70 ? -10.773 1.759 36.705 1 92.383 69 CYS E O 1
ATOM 5847 N N . ASN E 1 71 ? -9.068 1.385 38.113 1 64.398 70 ASN E N 1
ATOM 5848 C CA . ASN E 1 71 ? -8.89 0 37.708 1 47.36 70 ASN E CA 1
ATOM 5849 C C . ASN E 1 71 ? -9.827 -0.933 38.451 1 46.728 70 ASN E C 1
ATOM 5850 O O . ASN E 1 71 ? -9.344 -1.861 39.054 1 55.633 70 ASN E O 1
ATOM 5861 N N . PHE E 1 72 ? -11.161 -0.71 38.388 1 57.345 71 PHE E N 1
ATOM 5862 C CA . PHE E 1 72 ? -12.165 -1.615 38.961 1 60.609 71 PHE E CA 1
ATOM 5863 C C . PHE E 1 72 ? -12.656 -2.612 37.889 1 67.195 71 PHE E C 1
ATOM 5864 O O . PHE E 1 72 ? -12.481 -2.378 36.698 1 62.9 71 PHE E O 1
ATOM 5881 N N . ASN E 1 73 ? -13.3 -3.696 38.326 1 67.777 72 ASN E N 1
ATOM 5882 C CA . ASN E 1 73 ? -13.538 -4.884 37.502 1 66.944 72 ASN E CA 1
ATOM 5883 C C . ASN E 1 73 ? -14.492 -4.589 36.344 1 78.642 72 ASN E C 1
ATOM 5884 O O . ASN E 1 73 ? -14.32 -5.117 35.261 1 78.652 72 ASN E O 1
ATOM 5895 N N . GLU E 1 74 ? -15.48 -3.718 36.561 1 88.726 73 GLU E N 1
ATOM 5896 C CA . GLU E 1 74 ? -16.45 -3.357 35.539 1 80.022 73 GLU E CA 1
ATOM 5897 C C . GLU E 1 74 ? -15.802 -2.624 34.366 1 77.411 73 GLU E C 1
ATOM 5898 O O . GLU E 1 74 ? -16.455 -2.38 33.367 1 94.249 73 GLU E O 1
ATOM 5910 N N . GLN E 1 75 ? -14.515 -2.286 34.431 1 65.727 74 GLN E N 1
ATOM 5911 C CA . GLN E 1 75 ? -13.831 -1.717 33.289 1 60.868 74 GLN E CA 1
ATOM 5912 C C . GLN E 1 75 ? -13.578 -2.725 32.186 1 68.782 74 GLN E C 1
ATOM 5913 O O . GLN E 1 75 ? -13.002 -2.359 31.174 1 63.608 74 GLN E O 1
ATOM 5927 N N . LEU E 1 76 ? -13.842 -4.01 32.416 1 87.306 75 LEU E N 1
ATOM 5928 C CA . LEU E 1 76 ? -13.766 -4.986 31.333 1 91.091 75 LEU E CA 1
ATOM 5929 C C . LEU E 1 76 ? -15.176 -5.466 30.926 1 98.627 75 LEU E C 1
ATOM 5930 O O . LEU E 1 76 ? -15.8 -6.166 31.773 1 88.476 75 LEU E O 1
ATOM 5946 N N . MET F 1 1 ? -7.15 34.684 -15.429 1 112.709 0 MET F N 1
ATOM 5947 C CA . MET F 1 1 ? -8.601 34.954 -15.38 1 112.108 0 MET F CA 1
ATOM 5948 C C . MET F 1 1 ? -9.421 33.786 -15.905 1 108.829 0 MET F C 1
ATOM 5949 O O . MET F 1 1 ? -10.599 34.018 -16.125 1 116.215 0 MET F O 1
ATOM 5965 N N . LEU F 1 2 ? -8.886 32.547 -15.999 1 105.47 1 LEU F N 1
ATOM 5966 C CA . LEU F 1 2 ? -9.744 31.379 -16.205 1 106.694 1 LEU F CA 1
ATOM 5967 C C . LEU F 1 2 ? -10.151 30.761 -14.859 1 101.317 1 LEU F C 1
ATOM 5968 O O . LEU F 1 2 ? -9.307 30.367 -14.05 1 95.98 1 LEU F O 1
ATOM 5984 N N . GLN F 1 3 ? -11.473 30.598 -14.713 1 100.566 2 GLN F N 1
ATOM 5985 C CA . GLN F 1 3 ? -12.095 30.093 -13.504 1 102.4 2 GLN F CA 1
ATOM 5986 C C . GLN F 1 3 ? -12.609 28.667 -13.723 1 90.066 2 GLN F C 1
ATOM 5987 O O . GLN F 1 3 ? -13.466 28.456 -14.56 1 86.282 2 GLN F O 1
ATOM 6001 N N . CYS F 1 4 ? -12.102 27.693 -12.969 1 88.707 3 CYS F N 1
ATOM 6002 C CA . CYS F 1 4 ? -12.526 26.306 -13.093 1 88.835 3 CYS F CA 1
ATOM 6003 C C . CYS F 1 4 ? -13.006 25.787 -11.748 1 98.283 3 CYS F C 1
ATOM 6004 O O . CYS F 1 4 ? -12.533 26.259 -10.707 1 114.452 3 CYS F O 1
ATOM 6011 N N . TYR F 1 5 ? -13.934 24.812 -11.773 1 90.151 4 TYR F N 1
ATOM 6012 C CA . TYR F 1 5 ? -14.109 23.966 -10.603 1 78.696 4 TYR F CA 1
ATOM 6013 C C . TYR F 1 5 ? -12.813 23.18 -10.458 1 65.413 4 TYR F C 1
ATOM 6014 O O . TYR F 1 5 ? -12.307 22.627 -11.433 1 62.535 4 TYR F O 1
ATOM 6032 N N . ASN F 1 6 ? -12.283 23.152 -9.238 1 72.59 5 ASN F N 1
ATOM 6033 C CA . ASN F 1 6 ? -10.976 22.574 -8.969 1 70.217 5 ASN F CA 1
ATOM 6034 C C . ASN F 1 6 ? -10.953 22.034 -7.547 1 68.006 5 ASN F C 1
ATOM 6035 O O . ASN F 1 6 ? -10.922 22.796 -6.612 1 78.366 5 ASN F O 1
ATOM 6046 N N . CYS F 1 7 ? -11.041 20.713 -7.388 1 81.542 6 CYS F N 1
ATOM 6047 C CA . CYS F 1 7 ? -11.046 20.077 -6.077 1 90.1 6 CYS F CA 1
ATOM 6048 C C . CYS F 1 7 ? -9.779 19.254 -5.904 1 89.588 6 CYS F C 1
ATOM 6049 O O . CYS F 1 7 ? -9.499 18.368 -6.691 1 82.831 6 CYS F O 1
ATOM 6056 N N . PRO F 1 8 ? -8.982 19.543 -4.863 1 96.137 7 PRO F N 1
ATOM 6057 C CA . PRO F 1 8 ? -7.746 18.807 -4.619 1 93.023 7 PRO F CA 1
ATOM 6058 C C . PRO F 1 8 ? -7.897 17.299 -4.729 1 89.699 7 PRO F C 1
ATOM 6059 O O . PRO F 1 8 ? -6.97 16.65 -5.191 1 84.119 7 PRO F O 1
ATOM 6070 N N . ASN F 1 9 ? -9.06 16.775 -4.317 1 92.914 8 ASN F N 1
ATOM 6071 C CA . ASN F 1 9 ? -9.362 15.361 -4.448 1 84.273 8 ASN F CA 1
ATOM 6072 C C . ASN F 1 9 ? -10.672 15.094 -5.162 1 91.577 8 ASN F C 1
ATOM 6073 O O . ASN F 1 9 ? -11.589 15.901 -5.058 1 95.528 8 ASN F O 1
ATOM 6084 N N . PRO F 1 10 ? -10.828 13.898 -5.777 1 98.632 9 PRO F N 1
ATOM 6085 C CA . PRO F 1 10 ? -12.089 13.51 -6.408 1 96.297 9 PRO F CA 1
ATOM 6086 C C . PRO F 1 10 ? -13.239 13.702 -5.439 1 89.548 9 PRO F C 1
ATOM 6087 O O . PRO F 1 10 ? -13.104 13.331 -4.28 1 88.154 9 PRO F O 1
ATOM 6098 N N . THR F 1 11 ? -14.346 14.289 -5.919 1 90.363 10 THR F N 1
ATOM 6099 C CA . THR F 1 11 ? -15.541 14.453 -5.1 1 94.197 10 THR F CA 1
ATOM 6100 C C . THR F 1 11 ? -16.76 14.264 -5.98 1 88.825 10 THR F C 1
ATOM 6101 O O . THR F 1 11 ? -16.75 14.679 -7.139 1 92.347 10 THR F O 1
ATOM 6112 N N . ALA F 1 12 ? -17.804 13.679 -5.386 1 92.319 11 ALA F N 1
ATOM 6113 C CA . ALA F 1 12 ? -19.046 13.406 -6.093 1 96.323 11 ALA F CA 1
ATOM 6114 C C . ALA F 1 12 ? -19.681 14.719 -6.558 1 100.35 11 ALA F C 1
ATOM 6115 O O . ALA F 1 12 ? -20.239 14.764 -7.654 1 83.199 11 ALA F O 1
ATOM 6122 N N . ASP F 1 13 ? -19.558 15.801 -5.766 1 114.64 12 ASP F N 1
ATOM 6123 C CA . ASP F 1 13 ? -20.002 17.108 -6.234 1 125.369 12 ASP F CA 1
ATOM 6124 C C . ASP F 1 13 ? -19.068 18.198 -5.704 1 126.024 12 ASP F C 1
ATOM 6125 O O . ASP F 1 13 ? -19.254 18.683 -4.586 1 123.504 12 ASP F O 1
ATOM 6134 N N . CYS F 1 14 ? -18.067 18.534 -6.535 1 111.689 13 CYS F N 1
ATOM 6135 C CA . CYS F 1 14 ? -17.109 19.591 -6.314 1 102.093 13 CYS F CA 1
ATOM 6136 C C . CYS F 1 14 ? -17.788 20.941 -6.474 1 99.791 13 CYS F C 1
ATOM 6137 O O . CYS F 1 14 ? -18.39 21.184 -7.524 1 83.656 13 CYS F O 1
ATOM 6144 N N . LYS F 1 15 ? -17.646 21.782 -5.431 1 99.539 14 LYS F N 1
ATOM 6145 C CA . LYS F 1 15 ? -18.226 23.103 -5.451 1 105.677 14 LYS F CA 1
ATOM 6146 C C . LYS F 1 15 ? -17.157 24.167 -5.224 1 99.406 14 LYS F C 1
ATOM 6147 O O . LYS F 1 15 ? -17.51 25.308 -4.941 1 105.395 14 LYS F O 1
ATOM 6166 N N . THR F 1 16 ? -15.878 23.807 -5.363 1 92.471 15 THR F N 1
ATOM 6167 C CA . THR F 1 16 ? -14.806 24.774 -5.207 1 95.724 15 THR F CA 1
ATOM 6168 C C . THR F 1 16 ? -14.519 25.436 -6.549 1 98.797 15 THR F C 1
ATOM 6169 O O . THR F 1 16 ? -14.026 24.784 -7.451 1 118.623 15 THR F O 1
ATOM 6180 N N . ALA F 1 17 ? -14.766 26.737 -6.682 1 107.092 16 ALA F N 1
ATOM 6181 C CA . ALA F 1 17 ? -14.351 27.477 -7.87 1 112.275 16 ALA F CA 1
ATOM 6182 C C . ALA F 1 17 ? -13.051 28.226 -7.593 1 104.162 16 ALA F C 1
ATOM 6183 O O . ALA F 1 17 ? -12.937 28.885 -6.566 1 133.651 16 ALA F O 1
ATOM 6190 N N . VAL F 1 18 ? -12.094 28.185 -8.518 1 109.834 17 VAL F N 1
ATOM 6191 C CA . VAL F 1 18 ? -10.843 28.903 -8.322 1 116.503 17 VAL F CA 1
ATOM 6192 C C . VAL F 1 18 ? -10.515 29.746 -9.558 1 122.787 17 VAL F C 1
ATOM 6193 O O . VAL F 1 18 ? -10.932 29.413 -10.656 1 121.995 17 VAL F O 1
ATOM 6206 N N . ASN F 1 19 ? -9.733 30.825 -9.381 1 117.67 18 ASN F N 1
ATOM 6207 C CA . ASN F 1 19 ? -8.947 31.391 -10.473 1 111.357 18 ASN F CA 1
ATOM 6208 C C . ASN F 1 19 ? -7.723 30.491 -10.699 1 111.4 18 ASN F C 1
ATOM 6209 O O . ASN F 1 19 ? -6.76 30.526 -9.937 1 113.332 18 ASN F O 1
ATOM 6220 N N . CYS F 1 20 ? -7.779 29.665 -11.755 1 103.663 19 CYS F N 1
ATOM 6221 C CA . CYS F 1 20 ? -6.6 28.949 -12.21 1 107.67 19 CYS F CA 1
ATOM 6222 C C . CYS F 1 20 ? -5.51 29.959 -12.535 1 118.927 19 CYS F C 1
ATOM 6223 O O . CYS F 1 20 ? -5.815 31.008 -13.115 1 135.396 19 CYS F O 1
ATOM 6230 N N . SER F 1 21 ? -4.256 29.643 -12.188 1 119.044 20 SER F N 1
ATOM 6231 C CA . SER F 1 21 ? -3.142 30.487 -12.602 1 122.235 20 SER F CA 1
ATOM 6232 C C . SER F 1 21 ? -2.96 30.387 -14.124 1 130.235 20 SER F C 1
ATOM 6233 O O . SER F 1 21 ? -3.48 29.457 -14.79 1 104.65 20 SER F O 1
ATOM 6241 N N . SER F 1 22 ? -2.224 31.368 -14.683 1 133.409 21 SER F N 1
ATOM 6242 C CA . SER F 1 22 ? -2.189 31.552 -16.131 1 132.592 21 SER F CA 1
ATOM 6243 C C . SER F 1 22 ? -1.444 30.401 -16.821 1 130.657 21 SER F C 1
ATOM 6244 O O . SER F 1 22 ? -1.59 30.224 -18.029 1 121.971 21 SER F O 1
ATOM 6252 N N . ASP F 1 23 ? -0.676 29.599 -16.06 1 129.873 22 ASP F N 1
ATOM 6253 C CA . ASP F 1 23 ? -0.084 28.373 -16.59 1 124.865 22 ASP F CA 1
ATOM 6254 C C . ASP F 1 23 ? -1.162 27.369 -17.036 1 118.866 22 ASP F C 1
ATOM 6255 O O . ASP F 1 23 ? -0.831 26.462 -17.772 1 117.94 22 ASP F O 1
ATOM 6264 N N . PHE F 1 24 ? -2.427 27.492 -16.612 1 115.601 23 PHE F N 1
ATOM 6265 C CA . PHE F 1 24 ? -3.497 26.585 -17.03 1 101.709 23 PHE F CA 1
ATOM 6266 C C . PHE F 1 24 ? -4.438 27.323 -17.978 1 107.565 23 PHE F C 1
ATOM 6267 O O . PHE F 1 24 ? -4.854 28.456 -17.678 1 106.42 23 PHE F O 1
ATOM 6284 N N . ASP F 1 25 ? -4.816 26.661 -19.09 1 101.828 24 ASP F N 1
ATOM 6285 C CA . ASP F 1 25 ? -5.623 27.314 -20.108 1 108.138 24 ASP F CA 1
ATOM 6286 C C . ASP F 1 25 ? -6.975 26.627 -20.301 1 102.248 24 ASP F C 1
ATOM 6287 O O . ASP F 1 25 ? -7.739 27.072 -21.148 1 112.221 24 ASP F O 1
ATOM 6296 N N . ALA F 1 26 ? -7.278 25.575 -19.52 1 88.784 25 ALA F N 1
ATOM 6297 C CA . ALA F 1 26 ? -8.553 24.885 -19.666 1 74.181 25 ALA F CA 1
ATOM 6298 C C . ALA F 1 26 ? -9.035 24.349 -18.339 1 72.565 25 ALA F C 1
ATOM 6299 O O . ALA F 1 26 ? -8.229 24.087 -17.457 1 77.781 25 ALA F O 1
ATOM 6306 N N . CYS F 1 27 ? -10.346 24.079 -18.299 1 74.011 26 CYS F N 1
ATOM 6307 C CA . CYS F 1 27 ? -10.999 23.386 -17.2 1 60.917 26 CYS F CA 1
ATOM 6308 C C . CYS F 1 27 ? -11.329 21.961 -17.652 1 65.015 26 CYS F C 1
ATOM 6309 O O . CYS F 1 27 ? -11.96 21.82 -18.709 1 53.761 26 CYS F O 1
ATOM 6316 N N . LEU F 1 28 ? -10.936 20.956 -16.844 1 58.487 27 LEU F N 1
ATOM 6317 C CA . LEU F 1 28 ? -11.252 19.558 -17.084 1 49.674 27 LEU F CA 1
ATOM 6318 C C . LEU F 1 28 ? -12.365 19.018 -16.191 1 53.621 27 LEU F C 1
ATOM 6319 O O . LEU F 1 28 ? -12.416 19.306 -14.999 1 59.484 27 LEU F O 1
ATOM 6335 N N . ILE F 1 29 ? -13.185 18.111 -16.722 1 53.437 28 ILE F N 1
ATOM 6336 C CA . ILE F 1 29 ? -13.897 17.251 -15.807 1 53.225 28 ILE F CA 1
ATOM 6337 C C . ILE F 1 29 ? -13.799 15.836 -16.343 1 64.798 28 ILE F C 1
ATOM 6338 O O . ILE F 1 29 ? -13.86 15.641 -17.567 1 52.105 28 ILE F O 1
ATOM 6354 N N . THR F 1 30 ? -13.675 14.856 -15.433 1 56.21 29 THR F N 1
ATOM 6355 C CA . THR F 1 30 ? -13.627 13.472 -15.89 1 61.307 29 THR F CA 1
ATOM 6356 C C . THR F 1 30 ? -14.224 12.548 -14.842 1 59.569 29 THR F C 1
ATOM 6357 O O . THR F 1 30 ? -14.008 12.708 -13.643 1 67.554 29 THR F O 1
ATOM 6368 N N . LYS F 1 31 ? -15.014 11.598 -15.335 1 60.499 30 LYS F N 1
ATOM 6369 C CA . LYS F 1 31 ? -15.514 10.494 -14.525 1 67.768 30 LYS F CA 1
ATOM 6370 C C . LYS F 1 31 ? -14.618 9.304 -14.814 1 66.658 30 LYS F C 1
ATOM 6371 O O . LYS F 1 31 ? -14.423 8.93 -15.973 1 63.243 30 LYS F O 1
ATOM 6390 N N . ALA F 1 32 ? -14.078 8.741 -13.737 1 59.857 31 ALA F N 1
ATOM 6391 C CA . ALA F 1 32 ? -13.214 7.592 -13.821 1 60.842 31 ALA F CA 1
ATOM 6392 C C . ALA F 1 32 ? -13.775 6.56 -12.868 1 60.147 31 ALA F C 1
ATOM 6393 O O . ALA F 1 32 ? -13.569 6.682 -11.666 1 52.829 31 ALA F O 1
ATOM 6400 N N . GLY F 1 33 ? -14.507 5.573 -13.401 1 62.458 32 GLY F N 1
ATOM 6401 C CA . GLY F 1 33 ? -15.299 4.699 -12.559 1 64.647 32 GLY F CA 1
ATOM 6402 C C . GLY F 1 33 ? -16.245 5.567 -11.745 1 69.116 32 GLY F C 1
ATOM 6403 O O . GLY F 1 33 ? -16.851 6.461 -12.299 1 79.03 32 GLY F O 1
ATOM 6407 N N . LEU F 1 34 ? -16.316 5.351 -10.43 1 73.094 33 LEU F N 1
ATOM 6408 C CA . LEU F 1 34 ? -17.226 6.104 -9.582 1 76.597 33 LEU F CA 1
ATOM 6409 C C . LEU F 1 34 ? -16.626 7.456 -9.17 1 68.847 33 LEU F C 1
ATOM 6410 O O . LEU F 1 34 ? -17.305 8.283 -8.582 1 67.41 33 LEU F O 1
ATOM 6426 N N . GLN F 1 35 ? -15.368 7.697 -9.505 1 61.392 34 GLN F N 1
ATOM 6427 C CA . GLN F 1 35 ? -14.66 8.881 -9.095 1 71.756 34 GLN F CA 1
ATOM 6428 C C . GLN F 1 35 ? -14.899 10.003 -10.117 1 61.741 34 GLN F C 1
ATOM 6429 O O . GLN F 1 35 ? -14.956 9.781 -11.324 1 70.468 34 GLN F O 1
ATOM 6443 N N . VAL F 1 36 ? -14.916 11.243 -9.616 1 81.951 35 VAL F N 1
ATOM 6444 C CA . VAL F 1 36 ? -15.084 12.44 -10.442 1 82.022 35 VAL F CA 1
ATOM 6445 C C . VAL F 1 36 ? -13.992 13.471 -10.136 1 52.023 35 VAL F C 1
ATOM 6446 O O . VAL F 1 36 ? -13.733 13.816 -9.006 1 72.756 35 VAL F O 1
ATOM 6459 N N . TYR F 1 37 ? -13.386 13.978 -11.154 1 44.967 36 TYR F N 1
ATOM 6460 C CA . TYR F 1 37 ? -12.313 14.917 -10.993 1 49.326 36 TYR F CA 1
ATOM 6461 C C . TYR F 1 37 ? -12.715 16.214 -11.657 1 52.987 36 TYR F C 1
ATOM 6462 O O . TYR F 1 37 ? -13.398 16.189 -12.686 1 57.121 36 TYR F O 1
ATOM 6480 N N . ASN F 1 38 ? -12.297 17.325 -11.025 1 64.94 37 ASN F N 1
ATOM 6481 C CA . ASN F 1 38 ? -12.523 18.629 -11.599 1 63.376 37 ASN F CA 1
ATOM 6482 C C . ASN F 1 38 ? -11.263 19.417 -11.367 1 70.116 37 ASN F C 1
ATOM 6483 O O . ASN F 1 38 ? -10.875 19.525 -10.21 1 86.939 37 ASN F O 1
ATOM 6494 N N . LYS F 1 39 ? -10.64 19.912 -12.439 1 63.022 38 LYS F N 1
ATOM 6495 C CA . LYS F 1 39 ? -9.297 20.455 -12.325 1 63.274 38 LYS F CA 1
ATOM 6496 C C . LYS F 1 39 ? -9.08 21.572 -13.331 1 68.874 38 LYS F C 1
ATOM 6497 O O . LYS F 1 39 ? -9.633 21.564 -14.434 1 70.036 38 LYS F O 1
ATOM 6516 N N . CYS F 1 40 ? -8.283 22.554 -12.902 1 79.824 39 CYS F N 1
ATOM 6517 C CA . CYS F 1 40 ? -7.495 23.395 -13.79 1 80.579 39 CYS F CA 1
ATOM 6518 C C . CYS F 1 40 ? -6.593 22.463 -14.591 1 79.322 39 CYS F C 1
ATOM 6519 O O . CYS F 1 40 ? -6.035 21.504 -14.04 1 77.833 39 CYS F O 1
ATOM 6526 N N . TRP F 1 41 ? -6.442 22.736 -15.893 1 77.806 40 TRP F N 1
ATOM 6527 C CA . TRP F 1 41 ? -5.741 21.817 -16.773 1 73.312 40 TRP F CA 1
ATOM 6528 C C . TRP F 1 41 ? -5.151 22.568 -17.96 1 83.259 40 TRP F C 1
ATOM 6529 O O . TRP F 1 41 ? -5.462 23.745 -18.165 1 75.597 40 TRP F O 1
ATOM 6550 N N . LYS F 1 42 ? -4.28 21.847 -18.696 1 85.946 4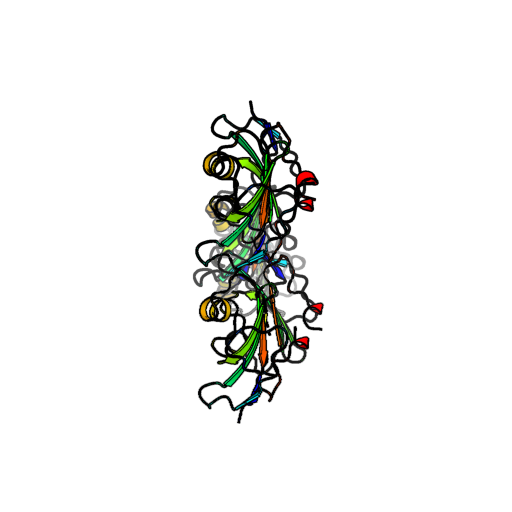1 LYS F N 1
ATOM 6551 C CA . LYS F 1 42 ? -3.718 22.312 -19.954 1 91.908 41 LYS F CA 1
ATOM 6552 C C . LYS F 1 42 ? -4.336 21.519 -21.106 1 78.276 41 LYS F C 1
ATOM 6553 O O . LYS F 1 42 ? -4.265 20.288 -21.137 1 94.573 41 LYS F O 1
ATOM 6559 N N . PHE F 1 43 ? -4.923 22.25 -22.068 1 69.233 42 PHE F N 1
ATOM 6560 C CA . PHE F 1 43 ? -5.491 21.694 -23.276 1 59.794 42 PHE F CA 1
ATOM 6561 C C . PHE F 1 43 ? -4.531 20.768 -24.018 1 67.649 42 PHE F C 1
ATOM 6562 O O . PHE F 1 43 ? -4.974 19.712 -24.431 1 65.427 42 PHE F O 1
ATOM 6579 N N . GLU F 1 44 ? -3.241 21.116 -24.161 1 87.75 43 GLU F N 1
ATOM 6580 C CA . GLU F 1 44 ? -2.274 20.232 -24.803 1 76.178 43 GLU F CA 1
ATOM 6581 C C . GLU F 1 44 ? -2.444 18.827 -24.224 1 76.98 43 GLU F C 1
ATOM 6582 O O . GLU F 1 44 ? -2.428 17.857 -24.974 1 99.325 43 GLU F O 1
ATOM 6594 N N . HIS F 1 45 ? -2.659 18.704 -22.903 1 89.511 44 HIS F N 1
ATOM 6595 C CA . HIS F 1 45 ? -2.48 17.431 -22.215 1 84.71 44 HIS F CA 1
ATOM 6596 C C . HIS F 1 45 ? -3.933 16.898 -21.943 1 76.888 44 HIS F C 1
ATOM 6597 O O . HIS F 1 45 ? -4.13 16.003 -21.14 1 86.146 44 HIS F O 1
ATOM 6612 N N . CYS F 1 46 ? -5 17.368 -22.654 1 62.342 45 CYS F N 1
ATOM 6613 C CA . CYS F 1 46 ? -6.375 16.827 -22.511 1 65.902 45 CYS F CA 1
ATOM 6614 C C . CYS F 1 46 ? -6.7 15.705 -23.526 1 66.424 45 CYS F C 1
ATOM 6615 O O . CYS F 1 46 ? -7.321 15.905 -24.559 1 67.077 45 CYS F O 1
ATOM 6622 N N . ASN F 1 47 ? -6.365 14.462 -23.212 1 75.649 46 ASN F N 1
ATOM 6623 C CA . ASN F 1 47 ? -6.631 13.333 -24.081 1 59.484 46 ASN F CA 1
ATOM 6624 C C . ASN F 1 47 ? -6.509 12.082 -23.222 1 66.031 46 ASN F C 1
ATOM 6625 O O . ASN F 1 47 ? -6.048 12.143 -22.086 1 57.256 46 ASN F O 1
ATOM 6636 N N . PHE F 1 48 ? -6.918 10.935 -23.751 1 56.735 47 PHE F N 1
ATOM 6637 C CA . PHE F 1 48 ? -7.065 9.791 -22.866 1 61.904 47 PHE F CA 1
ATOM 6638 C C . PHE F 1 48 ? -5.734 9.452 -22.178 1 65.75 47 PHE F C 1
ATOM 6639 O O . PHE F 1 48 ? -5.717 9.164 -20.973 1 63.049 47 PHE F O 1
ATOM 6656 N N . ASN F 1 49 ? -4.64 9.474 -22.958 1 61.053 48 ASN F N 1
ATOM 6657 C CA . ASN F 1 49 ? -3.331 9.083 -22.478 1 68.102 48 ASN F CA 1
ATOM 6658 C C . ASN F 1 49 ? -2.876 10.06 -21.392 1 80.648 48 ASN F C 1
ATOM 6659 O O . ASN F 1 49 ? -2.533 9.652 -20.285 1 73.76 48 ASN F O 1
ATOM 6670 N N . ASP F 1 50 ? -2.906 11.362 -21.684 1 78.853 49 ASP F N 1
ATOM 6671 C CA . ASP F 1 50 ? -2.355 12.337 -20.756 1 78.289 49 ASP F CA 1
ATOM 6672 C C . ASP F 1 50 ? -3.202 12.352 -19.475 1 76.905 49 ASP F C 1
ATOM 6673 O O . ASP F 1 50 ? -2.63 12.315 -18.394 1 76.799 49 ASP F O 1
ATOM 6682 N N . VAL F 1 51 ? -4.541 12.285 -19.576 1 63.862 50 VAL F N 1
ATOM 6683 C CA . VAL F 1 51 ? -5.429 12.387 -18.425 1 58.581 50 VAL F CA 1
ATOM 6684 C C . VAL F 1 51 ? -5.301 11.137 -17.563 1 64.57 50 VAL F C 1
ATOM 6685 O O . VAL F 1 51 ? -5.222 11.268 -16.345 1 54.396 50 VAL F O 1
ATOM 6698 N N . THR F 1 52 ? -5.316 9.932 -18.177 1 64.276 51 THR F N 1
ATOM 6699 C CA . THR F 1 52 ? -5.198 8.705 -17.398 1 67.502 51 THR F CA 1
ATOM 6700 C C . THR F 1 52 ? -3.864 8.696 -16.642 1 76.152 51 THR F C 1
ATOM 6701 O O . THR F 1 52 ? -3.854 8.467 -15.437 1 84.492 51 THR F O 1
ATOM 6712 N N . THR F 1 53 ? -2.733 8.939 -17.319 1 70.547 52 THR F N 1
ATOM 6713 C CA . THR F 1 53 ? -1.463 8.871 -16.607 1 78.598 52 THR F CA 1
ATOM 6714 C C . THR F 1 53 ? -1.387 9.971 -15.529 1 83.731 52 THR F C 1
ATOM 6715 O O . THR F 1 53 ? -1.019 9.686 -14.401 1 93.935 52 THR F O 1
ATOM 6726 N N . ARG F 1 54 ? -1.798 11.21 -15.817 1 82.486 53 ARG F N 1
ATOM 6727 C CA . ARG F 1 54 ? -1.609 12.316 -14.875 1 71.774 53 ARG F CA 1
ATOM 6728 C C . ARG F 1 54 ? -2.487 12.153 -13.63 1 77.203 53 ARG F C 1
ATOM 6729 O O . ARG F 1 54 ? -2.105 12.63 -12.564 1 84.564 53 ARG F O 1
ATOM 6750 N N . LEU F 1 55 ? -3.603 11.421 -13.715 1 72.728 54 LEU F N 1
ATOM 6751 C CA . LEU F 1 55 ? -4.435 11.181 -12.543 1 68.639 54 LEU F CA 1
ATOM 6752 C C . LEU F 1 55 ? -4.315 9.747 -12.027 1 77.727 54 LEU F C 1
ATOM 6753 O O . LEU F 1 55 ? -5.039 9.395 -11.102 1 86.932 54 LEU F O 1
ATOM 6769 N N . ARG F 1 56 ? -3.477 8.908 -12.644 1 89.205 55 ARG F N 1
ATOM 6770 C CA . ARG F 1 56 ? -3.348 7.513 -12.229 1 103.662 55 ARG F CA 1
ATOM 6771 C C . ARG F 1 56 ? -4.713 6.815 -12.246 1 89.655 55 ARG F C 1
ATOM 6772 O O . ARG F 1 56 ? -5.196 6.314 -11.233 1 99.081 55 ARG F O 1
ATOM 6793 N N . GLU F 1 57 ? -5.299 6.758 -13.436 1 87 56 GLU F N 1
ATOM 6794 C CA . GLU F 1 57 ? -6.625 6.206 -13.649 1 81.535 56 GLU F CA 1
ATOM 6795 C C . GLU F 1 57 ? -6.657 5.382 -14.938 1 74.16 56 GLU F C 1
ATOM 6796 O O . GLU F 1 57 ? -6.166 5.779 -15.963 1 68.371 56 GLU F O 1
ATOM 6808 N N . ASN F 1 58 ? -7.419 4.297 -14.859 1 75.087 57 ASN F N 1
ATOM 6809 C CA . ASN F 1 58 ? -7.503 3.133 -15.712 1 78.586 57 ASN F CA 1
ATOM 6810 C C . ASN F 1 58 ? -8.424 3.46 -16.933 1 99.392 57 ASN F C 1
ATOM 6811 O O . ASN F 1 58 ? -8.116 3.27 -18.143 1 102.83 57 ASN F O 1
ATOM 6822 N N . GLU F 1 59 ? -9.639 3.929 -16.585 1 95.425 58 GLU F N 1
ATOM 6823 C CA . GLU F 1 59 ? -10.787 3.993 -17.481 1 84.133 58 GLU F CA 1
ATOM 6824 C C . GLU F 1 59 ? -11.592 5.257 -17.156 1 77.445 58 GLU F C 1
ATOM 6825 O O . GLU F 1 59 ? -11.983 5.452 -16.01 1 74.729 58 GLU F O 1
ATOM 6837 N N . LEU F 1 60 ? -11.792 6.144 -18.141 1 60.687 59 LEU F N 1
ATOM 6838 C CA . LEU F 1 60 ? -12.481 7.384 -17.878 1 52.551 59 LEU F CA 1
ATOM 6839 C C . LEU F 1 60 ? -13.002 8.03 -19.15 1 52.789 59 LEU F C 1
ATOM 6840 O O . LEU F 1 60 ? -12.584 7.697 -20.242 1 52.188 59 LEU F O 1
ATOM 6856 N N . THR F 1 61 ? -13.931 8.967 -18.962 1 47.085 60 THR F N 1
ATOM 6857 C CA . THR F 1 61 ? -14.355 9.858 -20.007 1 55.846 60 THR F CA 1
ATOM 6858 C C . THR F 1 61 ? -14.018 11.263 -19.514 1 55.886 60 THR F C 1
ATOM 6859 O O . THR F 1 61 ? -13.966 11.498 -18.304 1 62.839 60 THR F O 1
ATOM 6870 N N . TYR F 1 62 ? -13.71 12.17 -20.449 1 45.984 61 TYR F N 1
ATOM 6871 C CA . TYR F 1 62 ? -13.264 13.482 -20.037 1 46.893 61 TYR F CA 1
ATOM 6872 C C . TYR F 1 62 ? -13.884 14.522 -20.941 1 47.96 61 TYR F C 1
ATOM 6873 O O . TYR F 1 62 ? -14.159 14.297 -22.113 1 40.868 61 TYR F O 1
ATOM 6891 N N . TYR F 1 63 ? -13.992 15.707 -20.362 1 53.596 62 TYR F N 1
ATOM 6892 C CA . TYR F 1 63 ? -14.401 16.863 -21.123 1 53.86 62 TYR F CA 1
ATOM 6893 C C . TYR F 1 63 ? -13.541 18.026 -20.709 1 54.332 62 TYR F C 1
ATOM 6894 O O . TYR F 1 63 ? -13.305 18.166 -19.499 1 59.419 62 TYR F O 1
ATOM 6912 N N . CYS F 1 64 ? -13.127 18.794 -21.715 1 51.857 63 CYS F N 1
ATOM 6913 C CA . CYS F 1 64 ? -12.417 20.037 -21.455 1 70.593 63 CYS F CA 1
ATOM 6914 C C . CYS F 1 64 ? -12.976 21.2 -22.237 1 70.377 63 CYS F C 1
ATOM 6915 O O . CYS F 1 64 ? -13.413 21.037 -23.361 1 76.762 63 CYS F O 1
ATOM 6922 N N . CYS F 1 65 ? -12.855 22.374 -21.63 1 72.018 64 CYS F N 1
ATOM 6923 C CA . CYS F 1 65 ? -13.366 23.577 -22.221 1 76.491 64 CYS F CA 1
ATOM 6924 C C . CYS F 1 65 ? -12.589 24.773 -21.656 1 73.904 64 CYS F C 1
ATOM 6925 O O . CYS F 1 65 ? -11.946 24.634 -20.602 1 67.782 64 CYS F O 1
ATOM 6932 N N . LYS F 1 66 ? -12.878 25.957 -22.223 1 80.786 65 LYS F N 1
ATOM 6933 C CA . LYS F 1 66 ? -12.181 27.179 -21.852 1 88.374 65 LYS F CA 1
ATOM 6934 C C . LYS F 1 66 ? -13.112 28.306 -21.408 1 82.719 65 LYS F C 1
ATOM 6935 O O . LYS F 1 66 ? -12.708 29.443 -21.461 1 90.274 65 LYS F O 1
ATOM 6954 N N . LYS F 1 67 ? -14.322 28.025 -20.925 1 92.393 66 LYS F N 1
ATOM 6955 C CA . LYS F 1 67 ? -15.372 29.052 -20.852 1 100.814 66 LYS F CA 1
ATOM 6956 C C . LYS F 1 67 ? -15.525 29.718 -19.474 1 111.218 66 LYS F C 1
ATOM 6957 O O . LYS F 1 67 ? -15.919 30.893 -19.387 1 120.749 66 LYS F O 1
ATOM 6963 N N . ASP F 1 68 ? -15.146 29.033 -18.4 1 102.36 67 ASP F N 1
ATOM 6964 C CA . ASP F 1 68 ? -15.214 29.627 -17.069 1 115.927 67 ASP F CA 1
ATOM 6965 C C . ASP F 1 68 ? -16.34 28.912 -16.317 1 113.563 67 ASP F C 1
ATOM 6966 O O . ASP F 1 68 ? -17.518 29.029 -16.645 1 99.374 67 ASP F O 1
ATOM 6975 N N . LEU F 1 69 ? -15.934 28.072 -15.367 1 109.8 68 LEU F N 1
ATOM 6976 C CA . LEU F 1 69 ? -16.842 27.249 -14.591 1 121.475 68 LEU F CA 1
ATOM 6977 C C . LEU F 1 69 ? -17.644 26.327 -15.501 1 114.071 68 LEU F C 1
ATOM 6978 O O . LEU F 1 69 ? -18.739 25.918 -15.159 1 107.937 68 LEU F O 1
ATOM 6994 N N . CYS F 1 70 ? -17.051 25.935 -16.633 1 117.253 69 CYS F N 1
ATOM 6995 C CA . CYS F 1 70 ? -17.74 25.113 -17.602 1 111.063 69 CYS F CA 1
ATOM 6996 C C . CYS F 1 70 ? -17.553 23.626 -17.265 1 97.046 69 CYS F C 1
ATOM 6997 O O . CYS F 1 70 ? -18.267 22.804 -17.806 1 86.64 69 CYS F O 1
ATOM 7004 N N . ASN F 1 71 ? -16.58 23.275 -16.401 1 83.182 70 ASN F N 1
ATOM 7005 C CA . ASN F 1 71 ? -16.284 21.897 -16.098 1 68.523 70 ASN F CA 1
ATOM 7006 C C . ASN F 1 71 ? -17.179 21.387 -14.973 1 60.986 70 ASN F C 1
ATOM 7007 O O . ASN F 1 71 ? -16.658 20.916 -13.987 1 61.665 70 ASN F O 1
ATOM 7018 N N . PHE F 1 72 ? -18.51 21.425 -15.15 1 67.262 71 PHE F N 1
ATOM 7019 C CA . PHE F 1 72 ? -19.466 20.902 -14.177 1 75.101 71 PHE F CA 1
ATOM 7020 C C . PHE F 1 72 ? -19.884 19.491 -14.617 1 78.021 71 PHE F C 1
ATOM 7021 O O . PHE F 1 72 ? -19.703 19.113 -15.78 1 67.359 71 PHE F O 1
ATOM 7038 N N . ASN F 1 73 ? -20.475 18.735 -13.673 1 83.646 72 ASN F N 1
ATOM 7039 C CA . ASN F 1 73 ? -20.634 17.287 -13.791 1 88.299 72 ASN F CA 1
ATOM 7040 C C . ASN F 1 73 ? -21.58 16.912 -14.934 1 82.648 72 ASN F C 1
ATOM 7041 O O . ASN F 1 73 ? -21.329 15.946 -15.646 1 74.963 72 ASN F O 1
ATOM 7052 N N . GLU F 1 74 ? -22.64 17.703 -15.136 1 89.125 73 GLU F N 1
ATOM 7053 C CA . GLU F 1 74 ? -23.607 17.437 -16.19 1 91.65 73 GLU F CA 1
ATOM 7054 C C . GLU F 1 74 ? -23.016 17.567 -17.583 1 79.524 73 GLU F C 1
ATOM 7055 O O . GLU F 1 74 ? -23.684 17.224 -18.546 1 91.646 73 GLU F O 1
ATOM 7067 N N . GLN F 1 75 ? -21.767 17.995 -17.722 1 77.421 74 GLN F N 1
ATOM 7068 C CA . GLN F 1 75 ? -21.135 17.991 -19.032 1 77.681 74 GLN F CA 1
ATOM 7069 C C . GLN F 1 75 ? -20.885 16.592 -19.59 1 81.799 74 GLN F C 1
ATOM 7070 O O . GLN F 1 75 ? -20.739 16.463 -20.809 1 76.408 74 GLN F O 1
ATOM 7084 N N . LEU F 1 76 ? -20.791 15.589 -18.712 1 79.327 75 LEU F N 1
ATOM 7085 C CA . LEU F 1 76 ? -20.42 14.259 -19.141 1 83.85 75 LEU F CA 1
ATOM 7086 C C . LEU F 1 76 ? -21.582 13.279 -19.204 1 105.315 75 LEU F C 1
ATOM 7087 O O . LEU F 1 76 ? -21.443 12.271 -19.897 1 134.88 75 LEU F O 1
ATOM 7103 N N . GLU F 1 77 ? -22.706 13.536 -18.53 1 93.507 76 GLU F N 1
ATOM 7104 C CA . GLU F 1 77 ? -23.886 12.707 -18.78 1 107.998 76 GLU F CA 1
ATOM 7105 C C . GLU F 1 77 ? -23.465 11.209 -18.844 1 95.733 76 GLU F C 1
ATOM 7106 O O . GLU F 1 77 ? -24.18 10.34 -18.253 1 103.994 76 GLU F O 1
ATOM 7123 N N . TYR G 2 2 ? -7.829 10.095 27.772 1 109.876 2 TYR J N 1
ATOM 7124 C CA . TYR G 2 2 ? -6.73 10.49 28.664 1 105.238 2 TYR J CA 1
ATOM 7125 C C . TYR G 2 2 ? -5.851 9.355 29.253 1 83.585 2 TYR J C 1
ATOM 7126 O O . TYR G 2 2 ? -4.689 8.978 28.933 1 64.039 2 TYR J O 1
ATOM 7144 N N . SER G 2 3 ? -6.532 8.753 30.215 1 85.276 3 SER J N 1
ATOM 7145 C CA . SER G 2 3 ? -6.082 7.521 30.83 1 93.703 3 SER J CA 1
ATOM 7146 C C . SER G 2 3 ? -6.081 6.457 29.728 1 88.998 3 SER J C 1
ATOM 7147 O O . SER G 2 3 ? -5.179 6.372 28.948 1 65.994 3 SER J O 1
ATOM 7155 N N . TRP G 2 4 ? -7.19 5.7 29.634 1 97.424 4 TRP J N 1
ATOM 7156 C CA . TRP G 2 4 ? -7.372 4.65 28.65 1 86.227 4 TRP J CA 1
ATOM 7157 C C . TRP G 2 4 ? -6.159 4.183 27.817 1 69.417 4 TRP J C 1
ATOM 7158 O O . TRP G 2 4 ? -5.643 4.824 26.867 1 60.111 4 TRP J O 1
ATOM 7179 N N . THR G 2 5 ? -5.923 2.876 28.019 1 60.75 5 THR J N 1
ATOM 7180 C CA . THR G 2 5 ? -5.554 1.924 26.963 1 51.057 5 THR J CA 1
ATOM 7181 C C . THR G 2 5 ? -6.205 0.559 27.238 1 52.18 5 THR J C 1
ATOM 7182 O O . THR G 2 5 ? -6.304 0.17 28.439 1 52.512 5 THR J O 1
ATOM 7193 N N . TRP G 2 6 ? -6.716 -0.169 26.219 1 49.186 6 TRP J N 1
ATOM 7194 C CA . TRP G 2 6 ? -7.535 -1.346 26.507 1 51.505 6 TRP J CA 1
ATOM 7195 C C . TRP G 2 6 ? -7.086 -2.478 25.621 1 46.903 6 TRP J C 1
ATOM 7196 O O . TRP G 2 6 ? -6.665 -2.202 24.586 1 51.065 6 TRP J O 1
ATOM 7217 N N . GLY G 2 7 ? -7.175 -3.735 25.955 1 52.378 7 GLY J N 1
ATOM 7218 C CA . GLY G 2 7 ? -6.646 -4.72 25.008 1 50.375 7 GLY J CA 1
ATOM 7219 C C . GLY G 2 7 ? -6.812 -6.188 25.404 1 53.346 7 GLY J C 1
ATOM 7220 O O . GLY G 2 7 ? -7.372 -6.513 26.508 1 50.285 7 GLY J O 1
ATOM 7224 N N . ASN G 2 8 ? -6.365 -7.033 24.431 1 56.244 8 ASN J N 1
ATOM 7225 C CA . ASN G 2 8 ? -6.448 -8.49 24.366 1 64.659 8 ASN J CA 1
ATOM 7226 C C . ASN G 2 8 ? -5.384 -9.069 23.4 1 71.097 8 ASN J C 1
ATOM 7227 O O . ASN G 2 8 ? -4.529 -8.335 22.871 1 81.875 8 ASN J O 1
ATOM 7284 N N . VAL G 2 12 ? -5.649 -2.971 20.747 1 63.425 12 VAL J N 1
ATOM 7285 C CA . VAL G 2 12 ? -5.874 -1.888 21.691 1 65.296 12 VAL J CA 1
ATOM 7286 C C . VAL G 2 12 ? -6.389 -0.805 20.786 1 66.287 12 VAL J C 1
ATOM 7287 O O . VAL G 2 12 ? -6.018 -0.886 19.623 1 87.617 12 VAL J O 1
ATOM 7323 N N . GLY G 2 14 ? -6.817 2.641 22.45 1 50.623 14 GLY J N 1
ATOM 7324 C CA . GLY G 2 14 ? -6.522 3.777 23.366 1 58.744 14 GLY J CA 1
ATOM 7325 C C . GLY G 2 14 ? -6.645 5.151 22.69 1 66.096 14 GLY J C 1
ATOM 7326 O O . GLY G 2 14 ? -6.8 5.144 21.495 1 77.089 14 GLY J O 1
ATOM 7348 N N . TYR H 2 2 ? -16.748 -26.771 -17.696 1 88.06 2 TYR G N 1
ATOM 7349 C CA . TYR H 2 2 ? -15.38 -27.261 -17.846 1 91.073 2 TYR G CA 1
ATOM 7350 C C . TYR H 2 2 ? -14.719 -26.923 -19.209 1 94.084 2 TYR G C 1
ATOM 7351 O O . TYR H 2 2 ? -15.361 -26.67 -20.244 1 97.071 2 TYR G O 1
ATOM 7369 N N . SER H 2 3 ? -13.378 -26.889 -19.203 1 98.882 3 SER G N 1
ATOM 7370 C CA . SER H 2 3 ? -12.567 -25.86 -19.844 1 94.096 3 SER G CA 1
ATOM 7371 C C . SER H 2 3 ? -13.006 -25.161 -21.125 1 94.624 3 SER G C 1
ATOM 7372 O O . SER H 2 3 ? -12.768 -25.645 -22.227 1 110.8 3 SER G O 1
ATOM 7380 N N . TRP H 2 4 ? -13.559 -23.957 -20.92 1 80.585 4 TRP G N 1
ATOM 7381 C CA . TRP H 2 4 ? -13.766 -22.982 -21.98 1 77.06 4 TRP G CA 1
ATOM 7382 C C . TRP H 2 4 ? -13.347 -21.596 -21.506 1 71.568 4 TRP G C 1
ATOM 7383 O O . TRP H 2 4 ? -13.536 -21.28 -20.321 1 69.429 4 TRP G O 1
ATOM 7404 N N . THR H 2 5 ? -12.911 -20.707 -22.413 1 73.294 5 THR G N 1
ATOM 7405 C CA . THR H 2 5 ? -12.74 -19.288 -22.076 1 61.378 5 THR G CA 1
ATOM 7406 C C . THR H 2 5 ? -13.516 -18.302 -22.967 1 53.587 5 THR G C 1
ATOM 7407 O O . THR H 2 5 ? -13.578 -18.485 -24.182 1 49.171 5 THR G O 1
ATOM 7418 N N . TRP H 2 6 ? -14.092 -17.248 -22.353 1 56.921 6 TRP G N 1
ATOM 7419 C CA . TRP H 2 6 ? -14.726 -16.182 -23.102 1 53.987 6 TRP G CA 1
ATOM 7420 C C . TRP H 2 6 ? -14.186 -14.849 -22.68 1 54.245 6 TRP G C 1
ATOM 7421 O O . TRP H 2 6 ? -13.982 -14.69 -21.494 1 48.489 6 TRP G O 1
ATOM 7442 N N . GLY H 2 7 ? -14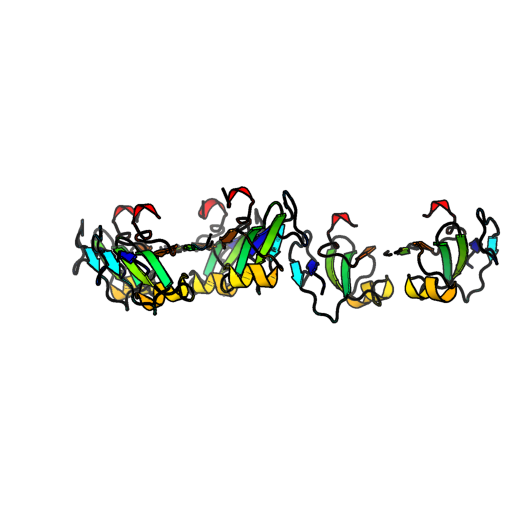.039 -13.892 -23.617 1 49.506 7 GLY G N 1
ATOM 7443 C CA . GLY H 2 7 ? -13.569 -12.579 -23.214 1 52.64 7 GLY G CA 1
ATOM 7444 C C . GLY H 2 7 ? -13.49 -11.452 -24.225 1 60.003 7 GLY G C 1
ATOM 7445 O O . GLY H 2 7 ? -13.622 -11.64 -25.447 1 52.404 7 GLY G O 1
ATOM 7449 N N . ASN H 2 8 ? -13.195 -10.27 -23.647 1 65.371 8 ASN G N 1
ATOM 7450 C CA . ASN H 2 8 ? -13.03 -9.012 -24.359 1 57.388 8 ASN G CA 1
ATOM 7451 C C . ASN H 2 8 ? -11.828 -8.081 -24.44 1 62.349 8 ASN G C 1
ATOM 7452 O O . ASN H 2 8 ? -11.657 -7.453 -25.476 1 80.468 8 ASN G O 1
ATOM 7509 N N . VAL H 2 12 ? -13.225 -11.223 -19.003 1 52.189 12 VAL G N 1
ATOM 7510 C CA . VAL H 2 12 ? -12.787 -12.618 -19.052 1 53.317 12 VAL G CA 1
ATOM 7511 C C . VAL H 2 12 ? -13.787 -13.501 -18.268 1 61.38 12 VAL G C 1
ATOM 7512 O O . VAL H 2 12 ? -14.237 -13.133 -17.221 1 60.412 12 VAL G O 1
ATOM 7548 N N . GLY H 2 14 ? -14.688 -17.696 -17.6 1 73.689 14 GLY G N 1
ATOM 7549 C CA . GLY H 2 14 ? -13.968 -18.961 -17.715 1 73.047 14 GLY G CA 1
ATOM 7550 C C . GLY H 2 14 ? -14.309 -20.109 -16.779 1 77.998 14 GLY G C 1
ATOM 7551 O O . GLY H 2 14 ? -14.824 -19.906 -15.674 1 68.603 14 GLY G O 1
ATOM 7573 N N . TYR I 2 2 ? -13.907 26.647 -30.85 1 108.781 2 TYR H N 1
ATOM 7574 C CA . TYR I 2 2 ? -14.226 27.535 -29.737 1 119.611 2 TYR H CA 1
ATOM 7575 C C . TYR I 2 2 ? -14.224 26.51 -28.572 1 101.615 2 TYR H C 1
ATOM 7576 O O . TYR I 2 2 ? -15.23 26.041 -28.028 1 80.991 2 TYR H O 1
ATOM 7594 N N . SER I 2 3 ? -12.969 26.099 -28.301 1 87.557 3 SER H N 1
ATOM 7595 C CA . SER I 2 3 ? -12.575 24.709 -28.179 1 81.798 3 SER H CA 1
ATOM 7596 C C . SER I 2 3 ? -13.235 23.975 -27.035 1 78.035 3 SER H C 1
ATOM 7597 O O . SER I 2 3 ? -13.883 24.58 -26.191 1 102.829 3 SER H O 1
ATOM 7605 N N . TRP I 2 4 ? -13.066 22.655 -27.058 1 82.206 4 TRP H N 1
ATOM 7606 C CA . TRP I 2 4 ? -13.931 21.76 -26.313 1 75.153 4 TRP H CA 1
ATOM 7607 C C . TRP I 2 4 ? -13.358 20.486 -26.895 1 67.992 4 TRP H C 1
ATOM 7608 O O . TRP I 2 4 ? -13.097 20.467 -28.095 1 69.926 4 TRP H O 1
ATOM 7629 N N . THR I 2 5 ? -13.155 19.466 -26.052 1 58.363 5 THR H N 1
ATOM 7630 C CA . THR I 2 5 ? -12.927 18.046 -26.305 1 55.89 5 THR H CA 1
ATOM 7631 C C . THR I 2 5 ? -13.676 17.202 -25.288 1 55.209 5 THR H C 1
ATOM 7632 O O . THR I 2 5 ? -13.734 17.55 -24.1 1 52.963 5 THR H O 1
ATOM 7643 N N . TRP I 2 6 ? -14.175 16.062 -25.766 1 55.74 6 TRP H N 1
ATOM 7644 C CA . TRP I 2 6 ? -14.849 15.127 -24.895 1 53.486 6 TRP H CA 1
ATOM 7645 C C . TRP I 2 6 ? -14.246 13.881 -25.495 1 54.25 6 TRP H C 1
ATOM 7646 O O . TRP I 2 6 ? -13.949 13.846 -26.71 1 54.227 6 TRP H O 1
ATOM 7667 N N . GLY I 2 7 ? -14.067 12.883 -24.657 1 51.409 7 GLY H N 1
ATOM 7668 C CA . GLY I 2 7 ? -13.491 11.643 -25.129 1 51.839 7 GLY H CA 1
ATOM 7669 C C . GLY I 2 7 ? -13.388 10.593 -24.047 1 58.553 7 GLY H C 1
ATOM 7670 O O . GLY I 2 7 ? -13.681 10.87 -22.891 1 58.248 7 GLY H O 1
ATOM 7674 N N . ASN I 2 8 ? -12.828 9.453 -24.53 1 66.674 8 ASN H N 1
ATOM 7675 C CA . ASN I 2 8 ? -12.789 8.109 -23.978 1 57.548 8 ASN H CA 1
ATOM 7676 C C . ASN I 2 8 ? -11.659 7.179 -24.383 1 62.818 8 ASN H C 1
ATOM 7677 O O . ASN I 2 8 ? -10.943 7.478 -25.294 1 68.417 8 ASN H O 1
ATOM 7734 N N . VAL I 2 12 ? -13.179 9.955 -29.406 1 49.477 12 VAL H N 1
ATOM 7735 C CA . VAL I 2 12 ? -12.867 11.382 -29.22 1 49.052 12 VAL H CA 1
ATOM 7736 C C . VAL I 2 12 ? -13.632 12.347 -30.13 1 52.071 12 VAL H C 1
ATOM 7737 O O . VAL I 2 12 ? -13.77 12.099 -31.296 1 60.979 12 VAL H O 1
ATOM 7773 N N . GLY I 2 14 ? -14.814 16.547 -30.801 1 60.271 14 GLY H N 1
ATOM 7774 C CA . GLY I 2 14 ? -14.269 17.885 -30.586 1 61.38 14 GLY H CA 1
ATOM 7775 C C . GLY I 2 14 ? -14.542 18.93 -31.645 1 71.697 14 GLY H C 1
ATOM 7776 O O . GLY I 2 14 ? -14.69 18.685 -32.87 1 64.459 14 GLY H O 1
#